Protein AF-0000000087647756 (afdb_homodimer)

Foldseek 3Di:
DQFDWDADPVQEIETEPVSHDPVCLPAVNVLVVVVVVLVVSVVVVRFKYKYKYFPVSCSNVVSCVVVPWDWADDDPGITIIMDGNDPDDDPDDHDAFEWEKEFEFEADPVRWTKWFAWPDDPAGATDGFMDTDDPPDDRQRRNQVRCCAAWVWGKTFQFWLDKDKDQDDPDPRHIYIYTYTYIGTDGGDTDGDPNTTPDMDIHDPVRQVPDDCSRPPPVRVVSVVSVVVVVVVVDSAWGWDWDPPDVDTDIDTDGD/DQFDWDADPVQEIETEPVSHDPVCLPAVNVLVVVVVVLVVSVVVVRFKYKYKYFPVSCSNVVSCVVVPWDWADDDPGITIIMDGNDPDDDPDDHDAFEWEKEFEFEADPVRWTKWFAWPDDPAGATDGFMDTDDPPDDRQRRNQVRNCAAWVWGKTFQFWLDKDKAQDDPDPRHIYIYTYTYIGTDGGDTDGDPNTTPDMDIHDPVRQVPDDCSRPPPVRVVSVVSVVVVVVVVDSAWGWDWDPPDVDTDIDTDGD

Structure (mmCIF, N/CA/C/O backbone):
data_AF-0000000087647756-model_v1
#
loop_
_entity.id
_entity.type
_entity.pdbx_description
1 polymer 'Hydrolase, NUDIX family'
#
loop_
_atom_site.group_PDB
_atom_site.id
_atom_site.type_symbol
_atom_site.label_atom_id
_atom_site.label_alt_id
_atom_site.label_comp_id
_atom_site.label_asym_id
_atom_site.label_entity_id
_atom_site.label_seq_id
_atom_site.pdbx_PDB_ins_code
_atom_site.Cartn_x
_atom_site.Cartn_y
_atom_site.Cartn_z
_atom_site.occupancy
_atom_site.B_iso_or_equiv
_atom_site.auth_seq_id
_atom_site.auth_comp_id
_atom_site.auth_asym_id
_atom_site.auth_atom_id
_atom_site.pdbx_PDB_model_num
ATOM 1 N N . MET A 1 1 ? -16.141 -33.531 -1.368 1 66.06 1 MET A N 1
ATOM 2 C CA . MET A 1 1 ? -15.57 -32.219 -1.586 1 66.06 1 MET A CA 1
ATOM 3 C C . MET A 1 1 ? -14.094 -32.188 -1.206 1 66.06 1 MET A C 1
ATOM 5 O O . MET A 1 1 ? -13.711 -32.75 -0.167 1 66.06 1 MET A O 1
ATOM 9 N N . TYR A 1 2 ? -13.328 -31.984 -2.182 1 79.81 2 TYR A N 1
ATOM 10 C CA . TYR A 1 2 ? -11.891 -32.188 -2.035 1 79.81 2 TYR A CA 1
ATOM 11 C C . TYR A 1 2 ? -11.273 -31.094 -1.169 1 79.81 2 TYR A C 1
ATOM 13 O O . TYR A 1 2 ? -10.391 -31.375 -0.355 1 79.81 2 TYR A O 1
ATOM 21 N N . PHE A 1 3 ? -11.883 -29.938 -1.207 1 88.31 3 PHE A N 1
ATOM 22 C CA . PHE A 1 3 ? -11.312 -28.812 -0.486 1 88.31 3 PHE A CA 1
ATOM 23 C C . PHE A 1 3 ? -12.102 -28.531 0.786 1 88.31 3 PHE A C 1
ATOM 25 O O . PHE A 1 3 ? -13.32 -28.703 0.82 1 88.31 3 PHE A O 1
ATOM 32 N N . LYS A 1 4 ? -11.398 -28.203 1.845 1 92.62 4 LYS A N 1
ATOM 33 C CA . LYS A 1 4 ? -12.055 -27.453 2.91 1 92.62 4 LYS A CA 1
ATOM 34 C C . LYS A 1 4 ? -12.344 -26.031 2.475 1 92.62 4 LYS A C 1
ATOM 36 O O . LYS A 1 4 ? -11.422 -25.25 2.217 1 92.62 4 LYS A O 1
ATOM 41 N N . GLU A 1 5 ? -13.617 -25.688 2.414 1 95.25 5 GLU A N 1
ATOM 42 C CA . GLU A 1 5 ? -14.023 -24.406 1.836 1 95.25 5 GLU A CA 1
ATOM 43 C C . GLU A 1 5 ? -14.359 -23.391 2.924 1 95.25 5 GLU A C 1
ATOM 45 O O . GLU A 1 5 ? -14.945 -23.734 3.949 1 95.25 5 GLU A O 1
ATOM 50 N N . LYS A 1 6 ? -13.961 -22.219 2.766 1 95.81 6 LYS A N 1
ATOM 51 C CA . LYS A 1 6 ? -14.406 -21.078 3.562 1 95.81 6 LYS A CA 1
ATOM 52 C C . LYS A 1 6 ? -15.219 -20.094 2.719 1 95.81 6 LYS A C 1
ATOM 54 O O . LYS A 1 6 ? -14.68 -19.469 1.797 1 95.81 6 LYS A O 1
ATOM 59 N N . MET A 1 7 ? -16.453 -19.891 3.066 1 94.94 7 MET A N 1
ATOM 60 C CA . MET A 1 7 ? -17.328 -18.984 2.328 1 94.94 7 MET A CA 1
ATOM 61 C C . MET A 1 7 ? -17.312 -17.594 2.947 1 94.94 7 MET A C 1
ATOM 63 O O . MET A 1 7 ? -17.125 -17.453 4.156 1 94.94 7 MET A O 1
ATOM 67 N N . ASP A 1 8 ? -17.469 -16.609 2.127 1 91 8 ASP A N 1
ATOM 68 C CA . ASP A 1 8 ? -17.562 -15.25 2.658 1 91 8 ASP A CA 1
ATOM 69 C C . ASP A 1 8 ? -18.938 -14.633 2.373 1 91 8 ASP A C 1
ATOM 71 O O . ASP A 1 8 ? -19.781 -15.273 1.749 1 91 8 ASP A O 1
ATOM 75 N N . ILE A 1 9 ? -19.188 -13.445 2.877 1 86.44 9 ILE A N 1
ATOM 76 C CA . ILE A 1 9 ? -20.5 -12.82 2.842 1 86.44 9 ILE A CA 1
ATOM 77 C C . ILE A 1 9 ? -20.781 -12.266 1.442 1 86.44 9 ILE A C 1
ATOM 79 O O . ILE A 1 9 ? -21.891 -11.828 1.147 1 86.44 9 ILE A O 1
ATOM 83 N N . PHE A 1 10 ? -19.828 -12.359 0.529 1 89.44 10 PHE A N 1
ATOM 84 C CA . PHE A 1 10 ? -19.969 -11.773 -0.799 1 89.44 10 PHE A CA 1
ATOM 85 C C . PHE A 1 10 ? -20.188 -12.859 -1.847 1 89.44 10 PHE A C 1
ATOM 87 O O . PHE A 1 10 ? -20.219 -12.57 -3.047 1 89.44 10 PHE A O 1
ATOM 94 N N . GLY A 1 11 ? -20.25 -14.086 -1.348 1 92.56 11 GLY A N 1
ATOM 95 C CA . GLY A 1 11 ? -20.469 -15.195 -2.26 1 92.56 11 GLY A CA 1
ATOM 96 C C . GLY A 1 11 ? -19.188 -15.781 -2.807 1 92.56 11 GLY A C 1
ATOM 97 O O . GLY A 1 11 ? -19.188 -16.406 -3.867 1 92.56 11 GLY A O 1
ATOM 98 N N . GLY A 1 12 ? -18.125 -15.531 -2.121 1 96.06 12 GLY A N 1
ATOM 99 C CA . GLY A 1 12 ? -16.844 -16.078 -2.516 1 96.06 12 GLY A CA 1
ATOM 100 C C . GLY A 1 12 ? -16.453 -17.328 -1.738 1 96.06 12 GLY A C 1
ATOM 101 O O . GLY A 1 12 ? -16.984 -17.562 -0.65 1 96.06 12 GLY A O 1
ATOM 102 N N . VAL A 1 13 ? -15.602 -18.125 -2.322 1 97.81 13 VAL A N 1
ATOM 103 C CA . VAL A 1 13 ? -15.078 -19.328 -1.677 1 97.81 13 VAL A CA 1
ATOM 104 C C . VAL A 1 13 ? -13.547 -19.281 -1.682 1 97.81 13 VAL A C 1
ATOM 106 O O . VAL A 1 13 ? -12.938 -18.906 -2.684 1 97.81 13 VAL A O 1
ATOM 109 N N . THR A 1 14 ? -12.969 -19.641 -0.552 1 98 14 THR A N 1
ATOM 110 C CA . THR A 1 14 ? -11.516 -19.75 -0.443 1 98 14 THR A CA 1
ATOM 111 C C . THR A 1 14 ? -11.102 -21.172 -0.118 1 98 14 THR A C 1
ATOM 113 O O . THR A 1 14 ? -11.656 -21.797 0.786 1 98 14 THR A O 1
ATOM 116 N N . VAL A 1 15 ? -10.18 -21.688 -0.838 1 98.12 15 VAL A N 1
ATOM 117 C CA . VAL A 1 15 ? -9.617 -23.016 -0.583 1 98.12 15 VAL A CA 1
ATOM 118 C C . VAL A 1 15 ? -8.094 -22.922 -0.534 1 98.12 15 VAL A C 1
ATOM 120 O O . VAL A 1 15 ? -7.508 -21.938 -0.991 1 98.12 15 VAL A O 1
ATOM 123 N N . LYS A 1 16 ? -7.461 -23.938 0.039 1 98 16 LYS A N 1
ATOM 124 C CA . LYS A 1 16 ? -6.008 -23.969 0.204 1 98 16 LYS A CA 1
ATOM 125 C C . LYS A 1 16 ? -5.426 -25.281 -0.323 1 98 16 LYS A C 1
ATOM 127 O O . LYS A 1 16 ? -6.012 -26.344 -0.134 1 98 16 LYS A O 1
ATOM 132 N N . SER A 1 17 ? -4.312 -25.141 -0.961 1 97.88 17 SER A N 1
ATOM 133 C CA . SER A 1 17 ? -3.639 -26.344 -1.436 1 97.88 17 SER A CA 1
ATOM 134 C C . SER A 1 17 ? -3.23 -27.234 -0.273 1 97.88 17 SER A C 1
ATOM 136 O O . SER A 1 17 ? -3.168 -28.469 -0.421 1 97.88 17 SER A O 1
ATOM 138 N N . THR A 1 18 ? -2.932 -26.625 0.835 1 96.12 18 THR A N 1
ATOM 139 C CA . THR A 1 18 ? -2.457 -27.375 1.998 1 96.12 18 THR A CA 1
ATOM 140 C C . THR A 1 18 ? -3.535 -28.328 2.512 1 96.12 18 THR A C 1
ATOM 142 O O . THR A 1 18 ? -3.252 -29.219 3.307 1 96.12 18 THR A O 1
ATOM 145 N N . GLY A 1 19 ? -4.746 -28.094 2.102 1 93.88 19 GLY A N 1
ATOM 146 C CA . GLY A 1 19 ? -5.84 -28.953 2.504 1 93.88 19 GLY A CA 1
ATOM 147 C C . GLY A 1 19 ? -5.922 -30.234 1.68 1 93.88 19 GLY A C 1
ATOM 148 O O . GLY A 1 19 ? -6.695 -31.141 2.002 1 93.88 19 GLY A O 1
ATOM 149 N N . LEU A 1 20 ? -5.168 -30.375 0.665 1 95.75 20 LEU A N 1
ATOM 150 C CA . LEU A 1 20 ? -5.18 -31.531 -0.23 1 95.75 20 LEU A CA 1
ATOM 151 C C . LEU A 1 20 ? -4.086 -32.531 0.15 1 95.75 20 LEU A C 1
ATOM 153 O O . LEU A 1 20 ? -3.021 -32.125 0.627 1 95.75 20 LEU A O 1
ATOM 157 N N . GLU A 1 21 ? -4.309 -33.75 -0.081 1 94.94 21 GLU A N 1
ATOM 158 C CA . GLU A 1 21 ? -3.297 -34.781 0.065 1 94.94 21 GLU A CA 1
ATOM 159 C C . GLU A 1 21 ? -2.289 -34.75 -1.08 1 94.94 21 GLU A C 1
ATOM 161 O O . GLU A 1 21 ? -2.607 -34.281 -2.178 1 94.94 21 GLU A O 1
ATOM 166 N N . PRO A 1 22 ? -1.13 -35.25 -0.832 1 94.5 22 PRO A N 1
ATOM 167 C CA . PRO A 1 22 ? -0.09 -35.219 -1.863 1 94.5 22 PRO A CA 1
ATOM 168 C C . PRO A 1 22 ? -0.546 -35.844 -3.182 1 94.5 22 PRO A C 1
ATOM 170 O O . PRO A 1 22 ? -0.265 -35.312 -4.254 1 94.5 22 PRO A O 1
ATOM 173 N N . SER A 1 23 ? -1.303 -36.938 -3.107 1 95.19 23 SER A N 1
ATOM 174 C CA . SER A 1 23 ? -1.762 -37.625 -4.316 1 95.19 23 SER A CA 1
ATOM 175 C C . SER A 1 23 ? -2.752 -36.75 -5.09 1 95.19 23 SER A C 1
ATOM 177 O O . SER A 1 23 ? -2.826 -36.812 -6.316 1 95.19 23 SER A O 1
ATOM 179 N N . GLN A 1 24 ? -3.428 -35.875 -4.406 1 95.88 24 GLN A N 1
ATOM 180 C CA . GLN A 1 24 ? -4.434 -35 -5 1 95.88 24 GLN A CA 1
ATOM 181 C C . GLN A 1 24 ? -3.781 -33.781 -5.672 1 95.88 24 GLN A C 1
ATOM 183 O O . GLN A 1 24 ? -4.418 -33.094 -6.469 1 95.88 24 GLN A O 1
ATOM 188 N N . LYS A 1 25 ? -2.521 -33.562 -5.332 1 95.81 25 LYS A N 1
ATOM 189 C CA . LYS A 1 25 ? -1.811 -32.406 -5.855 1 95.81 25 LYS A CA 1
ATOM 190 C C . LYS A 1 25 ? -1.049 -32.75 -7.129 1 95.81 25 LYS A C 1
ATOM 192 O O . LYS A 1 25 ? -0.434 -31.891 -7.75 1 95.81 25 LYS A O 1
ATOM 197 N N . GLU A 1 26 ? -1.079 -34 -7.457 1 94.88 26 GLU A N 1
ATOM 198 C CA . GLU A 1 26 ? -0.51 -34.406 -8.742 1 94.88 26 GLU A CA 1
ATOM 199 C C . GLU A 1 26 ? -1.301 -33.812 -9.906 1 94.88 26 GLU A C 1
ATOM 201 O O . GLU A 1 26 ? -2.529 -33.75 -9.844 1 94.88 26 GLU A O 1
ATOM 206 N N . LYS A 1 27 ? -0.663 -33.5 -10.93 1 93.88 27 LYS A N 1
ATOM 207 C CA . LYS A 1 27 ? -1.203 -32.688 -12.016 1 93.88 27 LYS A CA 1
ATOM 208 C C . LYS A 1 27 ? -2.533 -33.25 -12.516 1 93.88 27 LYS A C 1
ATOM 210 O O . LYS A 1 27 ? -3.539 -32.531 -12.547 1 93.88 27 LYS A O 1
ATOM 215 N N . ASP A 1 28 ? -2.557 -34.5 -12.922 1 94.62 28 ASP A N 1
ATOM 216 C CA . ASP A 1 28 ? -3.758 -35.094 -13.508 1 94.62 28 ASP A CA 1
ATOM 217 C C . ASP A 1 28 ? -4.871 -35.219 -12.469 1 94.62 28 ASP A C 1
ATOM 219 O O . ASP A 1 28 ? -6.039 -34.938 -12.766 1 94.62 28 ASP A O 1
ATOM 223 N N . ALA A 1 29 ? -4.508 -35.625 -11.289 1 96.62 29 ALA A N 1
ATOM 224 C CA . ALA A 1 29 ? -5.488 -35.688 -10.211 1 96.62 29 ALA A CA 1
ATOM 225 C C . ALA A 1 29 ? -6.055 -34.312 -9.891 1 96.62 29 ALA A C 1
ATOM 227 O O . ALA A 1 29 ? -7.266 -34.156 -9.719 1 96.62 29 ALA A O 1
ATOM 228 N N . PHE A 1 30 ? -5.207 -33.344 -9.859 1 97.69 30 PHE A N 1
ATOM 229 C CA . PHE A 1 30 ? -5.625 -32 -9.508 1 97.69 30 PHE A CA 1
ATOM 230 C C . PHE A 1 30 ? -6.496 -31.406 -10.609 1 97.69 30 PHE A C 1
ATOM 232 O O . PHE A 1 30 ? -7.438 -30.656 -10.32 1 97.69 30 PHE A O 1
ATOM 239 N N . ARG A 1 31 ? -6.172 -31.703 -11.828 1 97.06 31 ARG A N 1
ATOM 240 C CA . ARG A 1 31 ? -7 -31.266 -12.945 1 97.06 31 ARG A CA 1
ATOM 241 C C . ARG A 1 31 ? -8.445 -31.719 -12.773 1 97.06 31 ARG A C 1
ATOM 243 O O . ARG A 1 31 ? -9.375 -30.938 -12.961 1 97.06 31 ARG A O 1
ATOM 250 N N . LYS A 1 32 ? -8.586 -32.938 -12.43 1 96.31 32 LYS A N 1
ATOM 251 C CA . LYS A 1 32 ? -9.914 -33.5 -12.219 1 96.31 32 LYS A CA 1
ATOM 252 C C . LYS A 1 32 ? -10.609 -32.844 -11.031 1 96.31 32 LYS A C 1
ATOM 254 O O . LYS A 1 32 ? -11.773 -32.469 -11.125 1 96.31 32 LYS A O 1
ATOM 259 N N . ILE A 1 33 ? -9.859 -32.719 -10 1 96.75 33 ILE A N 1
ATOM 260 C CA . ILE A 1 33 ? -10.391 -32.094 -8.789 1 96.75 33 ILE A CA 1
ATOM 261 C C . ILE A 1 33 ? -10.875 -30.688 -9.094 1 96.75 33 ILE A C 1
ATOM 263 O O . ILE A 1 33 ? -11.969 -30.297 -8.68 1 96.75 33 ILE A O 1
ATOM 267 N N . MET A 1 34 ? -10.094 -29.906 -9.812 1 96.75 34 MET A N 1
ATOM 268 C CA . MET A 1 34 ? -10.414 -28.516 -10.109 1 96.75 34 MET A CA 1
ATOM 269 C C . MET A 1 34 ? -11.633 -28.422 -11.023 1 96.75 34 MET A C 1
ATOM 271 O O . MET A 1 34 ? -12.5 -27.562 -10.828 1 96.75 34 MET A O 1
ATOM 275 N N . SER A 1 35 ? -11.688 -29.281 -12.016 1 96.25 35 SER A N 1
ATOM 276 C CA . SER A 1 35 ? -12.844 -29.312 -12.914 1 96.25 35 SER A CA 1
ATOM 277 C C . SER A 1 35 ? -14.133 -29.594 -12.148 1 96.25 35 SER A C 1
ATOM 279 O O . SER A 1 35 ? -15.117 -28.875 -12.305 1 96.25 35 SER A O 1
ATOM 281 N N . GLU A 1 36 ? -14.094 -30.562 -11.289 1 96.56 36 GLU A N 1
ATOM 282 C CA . GLU A 1 36 ? -15.258 -30.906 -10.484 1 96.56 36 GLU A CA 1
ATOM 283 C C . GLU A 1 36 ? -15.625 -29.797 -9.516 1 96.56 36 GLU A C 1
ATOM 285 O O . GLU A 1 36 ? -16.797 -29.5 -9.305 1 96.56 36 GLU A O 1
ATOM 290 N N . SER A 1 37 ? -14.617 -29.234 -8.922 1 97.19 37 SER A N 1
ATOM 291 C CA . SER A 1 37 ? -14.844 -28.156 -7.969 1 97.19 37 SER A CA 1
ATOM 292 C C . SER A 1 37 ? -15.477 -26.953 -8.641 1 97.19 37 SER A C 1
ATOM 294 O O . SER A 1 37 ? -16.406 -26.344 -8.102 1 97.19 37 SER A O 1
ATOM 296 N N . LEU A 1 38 ? -14.977 -26.625 -9.82 1 97.56 38 LEU A N 1
ATOM 297 C CA . LEU A 1 38 ? -15.516 -25.484 -10.555 1 97.56 38 LEU A CA 1
ATOM 298 C C . LEU A 1 38 ? -16.984 -25.703 -10.906 1 97.56 38 LEU A C 1
ATOM 300 O O . LEU A 1 38 ? -17.797 -24.797 -10.781 1 97.56 38 LEU A O 1
ATOM 304 N N . ASP A 1 39 ? -17.297 -26.891 -11.352 1 96.81 39 ASP A N 1
ATOM 305 C CA . ASP A 1 39 ? -18.688 -27.219 -11.641 1 96.81 39 ASP A CA 1
ATOM 306 C C . ASP A 1 39 ? -19.547 -27.094 -10.391 1 96.81 39 ASP A C 1
ATOM 308 O O . ASP A 1 39 ? -20.656 -26.547 -10.445 1 96.81 39 ASP A O 1
ATOM 312 N N . HIS A 1 40 ? -19.031 -27.594 -9.32 1 96.94 40 HIS A N 1
ATOM 313 C CA . HIS A 1 40 ? -19.734 -27.531 -8.039 1 96.94 40 HIS A CA 1
ATOM 314 C C . HIS A 1 40 ? -19.969 -26.078 -7.621 1 96.94 40 HIS A C 1
ATOM 316 O O . HIS A 1 40 ? -21.062 -25.719 -7.207 1 96.94 40 HIS A O 1
ATOM 322 N N . TRP A 1 41 ? -18.984 -25.219 -7.719 1 97.5 41 TRP A N 1
ATOM 323 C CA . TRP A 1 41 ? -19.078 -23.828 -7.324 1 97.5 41 TRP A CA 1
ATOM 324 C C . TRP A 1 41 ? -20.062 -23.078 -8.227 1 97.5 41 TRP A C 1
ATOM 326 O O . TRP A 1 41 ? -20.828 -22.234 -7.762 1 97.5 41 TRP A O 1
ATOM 336 N N . ARG A 1 42 ? -20.047 -23.391 -9.492 1 96.88 42 ARG A N 1
ATOM 337 C CA . ARG A 1 42 ? -21 -22.781 -10.414 1 96.88 42 ARG A CA 1
ATOM 338 C C . ARG A 1 42 ? -22.422 -23.156 -10.047 1 96.88 42 ARG A C 1
ATOM 340 O O . ARG A 1 42 ? -23.312 -22.297 -10.055 1 96.88 42 ARG A O 1
ATOM 347 N N . SER A 1 43 ? -22.656 -24.375 -9.75 1 96.5 43 SER A N 1
ATOM 348 C CA . SER A 1 43 ? -23.984 -24.859 -9.406 1 96.5 43 SER A CA 1
ATOM 349 C C . SER A 1 43 ? -24.5 -24.203 -8.133 1 96.5 43 SER A C 1
ATOM 351 O O . SER A 1 43 ? -25.719 -24.078 -7.934 1 96.5 43 SER A O 1
ATOM 353 N N . ARG A 1 44 ? -23.609 -23.719 -7.285 1 96.19 44 ARG A N 1
ATOM 354 C CA . ARG A 1 44 ? -23.969 -23.078 -6.023 1 96.19 44 ARG A CA 1
ATOM 355 C C . ARG A 1 44 ? -23.953 -21.562 -6.152 1 96.19 44 ARG A C 1
ATOM 357 O O . ARG A 1 44 ? -24.016 -20.844 -5.152 1 96.19 44 ARG A O 1
ATOM 364 N N . ASN A 1 45 ? -23.688 -21.078 -7.312 1 96.12 45 ASN A N 1
ATOM 365 C CA . ASN A 1 45 ? -23.688 -19.656 -7.645 1 96.12 45 ASN A CA 1
ATOM 366 C C . ASN A 1 45 ? -22.594 -18.891 -6.895 1 96.12 45 ASN A C 1
ATOM 368 O O . ASN A 1 45 ? -22.812 -17.781 -6.43 1 96.12 45 ASN A O 1
ATOM 372 N N . VAL A 1 46 ? -21.516 -19.641 -6.734 1 97.44 46 VAL A N 1
ATOM 373 C CA . VAL A 1 46 ? -20.344 -18.969 -6.207 1 97.44 46 VAL A CA 1
ATOM 374 C C . VAL A 1 46 ? -19.875 -17.891 -7.184 1 97.44 46 VAL A C 1
ATOM 376 O O . VAL A 1 46 ? -19.906 -18.094 -8.398 1 97.44 46 VAL A O 1
ATOM 379 N N . LYS A 1 47 ? -19.422 -16.734 -6.656 1 96.88 47 LYS A N 1
ATOM 380 C CA . LYS A 1 47 ? -19 -15.633 -7.512 1 96.88 47 LYS A CA 1
ATOM 381 C C . LYS A 1 47 ? -17.484 -15.609 -7.691 1 96.88 47 LYS A C 1
ATOM 383 O O . LYS A 1 47 ? -16.984 -15.867 -8.789 1 96.88 47 LYS A O 1
ATOM 388 N N . GLY A 1 48 ? -16.781 -15.398 -6.598 1 98.12 48 GLY A N 1
ATOM 389 C CA . GLY A 1 48 ? -15.336 -15.367 -6.652 1 98.12 48 GLY A CA 1
ATOM 390 C C . GLY A 1 48 ? -14.688 -16.562 -5.961 1 98.12 48 GLY A C 1
ATOM 391 O O . GLY A 1 48 ? -15.055 -16.906 -4.84 1 98.12 48 GLY A O 1
ATOM 392 N N . VAL A 1 49 ? -13.742 -17.219 -6.641 1 98.62 49 VAL A N 1
ATOM 393 C CA . VAL A 1 49 ? -13 -18.344 -6.062 1 98.62 49 VAL A CA 1
ATOM 394 C C . VAL A 1 49 ? -11.562 -17.906 -5.766 1 98.62 49 VAL A C 1
ATOM 396 O O . VAL A 1 49 ? -10.891 -17.344 -6.629 1 98.62 49 VAL A O 1
ATOM 399 N N . TRP A 1 50 ? -11.156 -18.141 -4.555 1 98.5 50 TRP A N 1
ATOM 400 C CA . TRP A 1 50 ? -9.789 -17.891 -4.113 1 98.5 50 TRP A CA 1
ATOM 401 C C . TRP A 1 50 ? -9.062 -19.203 -3.826 1 98.5 50 TRP A C 1
ATOM 403 O O . TRP A 1 50 ? -9.555 -20.047 -3.074 1 98.5 50 TRP A O 1
ATOM 413 N N . VAL A 1 51 ? -7.895 -19.375 -4.418 1 98.69 51 VAL A N 1
ATOM 414 C CA . VAL A 1 51 ? -7.062 -20.531 -4.129 1 98.69 51 VAL A CA 1
ATOM 415 C C . VAL A 1 51 ? -5.715 -20.078 -3.572 1 98.69 51 VAL A C 1
ATOM 417 O O . VAL A 1 51 ? -4.926 -19.453 -4.281 1 98.69 51 VAL A O 1
ATOM 420 N N . LYS A 1 52 ? -5.496 -20.375 -2.354 1 98.56 52 LYS A N 1
ATOM 421 C CA . LYS A 1 52 ? -4.203 -20.109 -1.728 1 98.56 52 LYS A CA 1
ATOM 422 C C . LYS A 1 52 ? -3.236 -21.266 -1.963 1 98.56 52 LYS A C 1
ATOM 424 O O . LYS A 1 52 ? -3.416 -22.359 -1.41 1 98.56 52 LYS A O 1
ATOM 429 N N . VAL A 1 53 ? -2.217 -21.062 -2.693 1 98.75 53 VAL A N 1
ATOM 430 C CA . VAL A 1 53 ? -1.275 -22.109 -3.078 1 98.75 53 VAL A CA 1
ATOM 431 C C . VAL A 1 53 ? 0.022 -21.953 -2.289 1 98.75 53 VAL A C 1
ATOM 433 O O . VAL A 1 53 ? 0.729 -20.953 -2.434 1 98.75 53 VAL A O 1
ATOM 436 N N . SER A 1 54 ? 0.326 -22.953 -1.478 1 98.5 54 SER A N 1
ATOM 437 C CA . SER A 1 54 ? 1.628 -22.969 -0.819 1 98.5 54 SER A CA 1
ATOM 438 C C . SER A 1 54 ? 2.762 -23.062 -1.836 1 98.5 54 SER A C 1
ATOM 440 O O . SER A 1 54 ? 2.625 -23.734 -2.863 1 98.5 54 SER A O 1
ATOM 442 N N . ILE A 1 55 ? 3.846 -22.422 -1.473 1 98.56 55 ILE A N 1
ATOM 443 C CA . ILE A 1 55 ? 4.977 -22.438 -2.396 1 98.56 55 ILE A CA 1
ATOM 444 C C . ILE A 1 55 ? 5.434 -23.891 -2.627 1 98.56 55 ILE A C 1
ATOM 446 O O . ILE A 1 55 ? 5.887 -24.234 -3.721 1 98.56 55 ILE A O 1
ATOM 450 N N . THR A 1 56 ? 5.262 -24.781 -1.713 1 97.56 56 THR A N 1
ATOM 451 C CA . THR A 1 56 ? 5.66 -26.172 -1.83 1 97.56 56 THR A CA 1
ATOM 452 C C . THR A 1 56 ? 4.723 -26.922 -2.77 1 97.56 56 THR A C 1
ATOM 454 O O . THR A 1 56 ? 5.031 -28.031 -3.205 1 97.56 56 THR A O 1
ATOM 457 N N . ASP A 1 57 ? 3.584 -26.344 -3.051 1 98.19 57 ASP A N 1
ATOM 458 C CA . ASP A 1 57 ? 2.598 -26.953 -3.941 1 98.19 57 ASP A CA 1
ATOM 459 C C . ASP A 1 57 ? 2.566 -26.234 -5.293 1 98.19 57 ASP A C 1
ATOM 461 O O . ASP A 1 57 ? 1.542 -26.234 -5.977 1 98.19 57 ASP A O 1
ATOM 465 N N . SER A 1 58 ? 3.631 -25.594 -5.676 1 98.19 58 SER A N 1
ATOM 466 C CA . SER A 1 58 ? 3.68 -24.734 -6.855 1 98.19 58 SER A CA 1
ATOM 467 C C . SER A 1 58 ? 3.363 -25.516 -8.125 1 98.19 58 SER A C 1
ATOM 469 O O . SER A 1 58 ? 3.029 -24.938 -9.156 1 98.19 58 SER A O 1
ATOM 471 N N . ASP A 1 59 ? 3.391 -26.828 -8.102 1 97.38 59 ASP A N 1
ATOM 472 C CA . ASP A 1 59 ? 3.15 -27.688 -9.266 1 97.38 59 ASP A CA 1
ATOM 473 C C . ASP A 1 59 ? 1.7 -27.578 -9.734 1 97.38 59 ASP A C 1
ATOM 475 O O . ASP A 1 59 ? 1.381 -27.938 -10.867 1 97.38 59 ASP A O 1
ATOM 479 N N . ILE A 1 60 ? 0.84 -27.078 -8.93 1 98.31 60 ILE A N 1
ATOM 480 C CA . ILE A 1 60 ? -0.566 -27.062 -9.312 1 98.31 60 ILE A CA 1
ATOM 481 C C . ILE A 1 60 ? -0.888 -25.734 -10 1 98.31 60 ILE A C 1
ATOM 483 O O . ILE A 1 60 ? -1.959 -25.578 -10.594 1 98.31 60 ILE A O 1
ATOM 487 N N . ILE A 1 61 ? -0.004 -24.766 -9.938 1 98.62 61 ILE A N 1
ATOM 488 C CA . ILE A 1 61 ? -0.242 -23.406 -10.43 1 98.62 61 ILE A CA 1
ATOM 489 C C . ILE A 1 61 ? -0.593 -23.453 -11.914 1 98.62 61 ILE A C 1
ATOM 491 O O . ILE A 1 61 ? -1.585 -22.859 -12.344 1 98.62 61 ILE A O 1
ATOM 495 N N . PRO A 1 62 ? 0.163 -24.219 -12.766 1 97.88 62 PRO A N 1
ATOM 496 C CA . PRO A 1 62 ? -0.189 -24.25 -14.188 1 97.88 62 PRO A CA 1
ATOM 497 C C . PRO A 1 62 ? -1.601 -24.781 -14.43 1 97.88 62 PRO A C 1
ATOM 499 O O . PRO A 1 62 ? -2.287 -24.328 -15.352 1 97.88 62 PRO A O 1
ATOM 502 N N . VAL A 1 63 ? -2.057 -25.719 -13.641 1 98.31 63 VAL A N 1
ATOM 503 C CA . VAL A 1 63 ? -3.395 -26.281 -13.781 1 98.31 63 VAL A CA 1
ATOM 504 C C . VAL A 1 63 ? -4.441 -25.203 -13.484 1 98.31 63 VAL A C 1
ATOM 506 O O . VAL A 1 63 ? -5.465 -25.125 -14.172 1 98.31 63 VAL A O 1
ATOM 509 N N . LEU A 1 64 ? -4.188 -24.422 -12.438 1 98.69 64 LEU A N 1
ATOM 510 C CA . LEU A 1 64 ? -5.09 -23.328 -12.117 1 98.69 64 LEU A CA 1
ATOM 511 C C . LEU A 1 64 ? -5.168 -22.328 -13.266 1 98.69 64 LEU A C 1
ATOM 513 O O . LEU A 1 64 ? -6.258 -21.891 -13.633 1 98.69 64 LEU A O 1
ATOM 517 N N . VAL A 1 65 ? -4.008 -22.016 -13.844 1 98.5 65 VAL A N 1
ATOM 518 C CA . VAL A 1 65 ? -3.959 -21.094 -14.977 1 98.5 65 VAL A CA 1
ATOM 519 C C . VAL A 1 65 ? -4.777 -21.656 -16.141 1 98.5 65 VAL A C 1
ATOM 521 O O . VAL A 1 65 ? -5.551 -20.938 -16.766 1 98.5 65 VAL A O 1
ATOM 524 N N . GLU A 1 66 ? -4.648 -22.891 -16.422 1 97.5 66 GLU A N 1
ATOM 525 C CA . GLU A 1 66 ? -5.391 -23.562 -17.484 1 97.5 66 GLU A CA 1
ATOM 526 C C . GLU A 1 66 ? -6.895 -23.438 -17.266 1 97.5 66 GLU A C 1
ATOM 528 O O . GLU A 1 66 ? -7.664 -23.438 -18.234 1 97.5 66 GLU A O 1
ATOM 533 N N . ASN A 1 67 ? -7.258 -23.375 -16.031 1 97.69 67 ASN A N 1
ATOM 534 C CA . ASN A 1 67 ? -8.68 -23.297 -15.703 1 97.69 67 ASN A CA 1
ATOM 535 C C . ASN A 1 67 ? -9.148 -21.859 -15.555 1 97.69 67 ASN A C 1
ATOM 537 O O . ASN A 1 67 ? -10.234 -21.609 -15.031 1 97.69 67 ASN A O 1
ATOM 541 N N . GLY A 1 68 ? -8.328 -20.922 -15.891 1 97.44 68 GLY A N 1
ATOM 542 C CA . GLY A 1 68 ? -8.766 -19.547 -16 1 97.44 68 GLY A CA 1
ATOM 543 C C . GLY A 1 68 ? -8.477 -18.719 -14.766 1 97.44 68 GLY A C 1
ATOM 544 O O . GLY A 1 68 ? -8.93 -17.578 -14.641 1 97.44 68 GLY A O 1
ATOM 545 N N . PHE A 1 69 ? -7.766 -19.312 -13.797 1 98.69 69 PHE A N 1
ATOM 546 C CA . PHE A 1 69 ? -7.363 -18.531 -12.641 1 98.69 69 PHE A CA 1
ATOM 547 C C . PHE A 1 69 ? -6.254 -17.547 -13 1 98.69 69 PHE A C 1
ATOM 549 O O . PHE A 1 69 ? -5.41 -17.844 -13.852 1 98.69 69 PHE A O 1
ATOM 556 N N . VAL A 1 70 ? -6.227 -16.391 -12.328 1 98.56 70 VAL A N 1
ATOM 557 C CA . VAL A 1 70 ? -5.188 -15.383 -12.523 1 98.56 70 VAL A CA 1
ATOM 558 C C . VAL A 1 70 ? -4.484 -15.094 -11.203 1 98.56 70 VAL A C 1
ATOM 560 O O . VAL A 1 70 ? -4.98 -15.469 -10.133 1 98.56 70 VAL A O 1
ATOM 563 N N . PHE A 1 71 ? -3.32 -14.516 -11.297 1 98.75 71 PHE A N 1
ATOM 564 C CA . PHE A 1 71 ? -2.574 -14.156 -10.102 1 98.75 71 PHE A CA 1
ATOM 565 C C . PHE A 1 71 ? -3.242 -12.992 -9.375 1 98.75 71 PHE A C 1
ATOM 567 O O . PHE A 1 71 ? -3.721 -12.047 -10.016 1 98.75 71 PHE A O 1
ATOM 574 N N . HIS A 1 72 ? -3.266 -13.008 -8.078 1 98.31 72 HIS A N 1
ATOM 575 C CA . HIS A 1 72 ? -3.863 -11.906 -7.324 1 98.31 72 HIS A CA 1
ATOM 576 C C . HIS A 1 72 ? -2.836 -11.242 -6.418 1 98.31 72 HIS A C 1
ATOM 578 O O . HIS A 1 72 ? -2.596 -10.039 -6.527 1 98.31 72 HIS A O 1
ATOM 584 N N . HIS A 1 73 ? -2.232 -11.992 -5.473 1 97.81 73 HIS A N 1
ATOM 585 C CA . HIS A 1 73 ? -1.167 -11.484 -4.617 1 97.81 73 HIS A CA 1
ATOM 586 C C . HIS A 1 73 ? -0.324 -12.617 -4.051 1 97.81 73 HIS A C 1
ATOM 588 O O . HIS A 1 73 ? -0.68 -13.789 -4.191 1 97.81 73 HIS A O 1
ATOM 594 N N . THR A 1 74 ? 0.82 -12.195 -3.434 1 97.56 74 THR A N 1
ATOM 595 C CA . THR A 1 74 ? 1.679 -13.242 -2.883 1 97.56 74 THR A CA 1
ATOM 596 C C . THR A 1 74 ? 2.363 -12.758 -1.606 1 97.56 74 THR A C 1
ATOM 598 O O . THR A 1 74 ? 2.42 -11.555 -1.341 1 97.56 74 THR A O 1
ATOM 601 N N . GLN A 1 75 ? 2.732 -13.672 -0.812 1 96.19 75 GLN A N 1
ATOM 602 C CA . GLN A 1 75 ? 3.824 -13.656 0.155 1 96.19 75 GLN A CA 1
ATOM 603 C C . GLN A 1 75 ? 4.934 -14.617 -0.257 1 96.19 75 GLN A C 1
ATOM 605 O O . GLN A 1 75 ? 4.777 -15.383 -1.213 1 96.19 75 GLN A O 1
ATOM 610 N N . PRO A 1 76 ? 6.008 -14.531 0.416 1 96.94 76 PRO A N 1
ATOM 611 C CA . PRO A 1 76 ? 7.098 -15.398 -0.028 1 96.94 76 PRO A CA 1
ATOM 612 C C . PRO A 1 76 ? 6.711 -16.875 -0.037 1 96.94 76 PRO A C 1
ATOM 614 O O . PRO A 1 76 ? 7.23 -17.641 -0.845 1 96.94 76 PRO A O 1
ATOM 617 N N . ASP A 1 77 ? 5.738 -17.266 0.732 1 97.69 77 ASP A N 1
ATOM 618 C CA . ASP A 1 77 ? 5.5 -18.703 0.923 1 97.69 77 ASP A CA 1
ATOM 619 C C . ASP A 1 77 ? 4.16 -19.109 0.328 1 97.69 77 ASP A C 1
ATOM 621 O O . ASP A 1 77 ? 3.793 -20.297 0.377 1 97.69 77 ASP A O 1
ATOM 625 N N . TYR A 1 78 ? 3.428 -18.141 -0.268 1 98.38 78 TYR A N 1
ATOM 626 C CA . TYR A 1 78 ? 2.195 -18.578 -0.917 1 98.38 78 TYR A CA 1
ATOM 627 C C . TYR A 1 78 ? 1.814 -17.641 -2.053 1 98.38 78 TYR A C 1
ATOM 629 O O . TYR A 1 78 ? 2.268 -16.484 -2.096 1 98.38 78 TYR A O 1
ATOM 637 N N . LEU A 1 79 ? 1.074 -18.125 -2.953 1 98.75 79 LEU A N 1
ATOM 638 C CA . LEU A 1 79 ? 0.459 -17.406 -4.066 1 98.75 79 LEU A CA 1
ATOM 639 C C . LEU A 1 79 ? -1.061 -17.531 -4.016 1 98.75 79 LEU A C 1
ATOM 641 O O . LEU A 1 79 ? -1.597 -18.641 -3.936 1 98.75 79 LEU A O 1
ATOM 645 N N . MET A 1 80 ? -1.73 -16.391 -3.959 1 98.81 80 MET A N 1
ATOM 646 C CA . MET A 1 80 ? -3.188 -16.375 -4.051 1 98.81 80 MET A CA 1
ATOM 647 C C . MET A 1 80 ? -3.639 -16.203 -5.496 1 98.81 80 MET A C 1
ATOM 649 O O . MET A 1 80 ? -3.219 -15.266 -6.176 1 98.81 80 MET A O 1
ATOM 653 N N . MET A 1 81 ? -4.422 -17.078 -5.988 1 98.88 81 MET A N 1
ATOM 654 C CA . MET A 1 81 ? -4.996 -17 -7.328 1 98.88 81 MET A CA 1
ATOM 655 C C . MET A 1 81 ? -6.516 -16.906 -7.266 1 98.88 81 MET A C 1
ATOM 657 O O . MET A 1 81 ? -7.137 -17.438 -6.336 1 98.88 81 MET A O 1
ATOM 661 N N . THR A 1 82 ? -7.137 -16.219 -8.266 1 98.75 82 THR A N 1
ATOM 662 C CA . THR A 1 82 ? -8.578 -16 -8.211 1 98.75 82 THR A CA 1
ATOM 663 C C . THR A 1 82 ? -9.219 -16.25 -9.57 1 98.75 82 THR A C 1
ATOM 665 O O . THR A 1 82 ? -8.539 -16.203 -10.602 1 98.75 82 THR A O 1
ATOM 668 N N . LYS A 1 83 ? -10.422 -16.531 -9.555 1 98.62 83 LYS A N 1
ATOM 669 C CA . LYS A 1 83 ? -11.281 -16.656 -10.734 1 98.62 83 LYS A CA 1
ATOM 670 C C . LYS A 1 83 ? -12.688 -16.141 -10.438 1 98.62 83 LYS A C 1
ATOM 672 O O . LYS A 1 83 ? -13.297 -16.547 -9.445 1 98.62 83 LYS A O 1
ATOM 677 N N . TRP A 1 84 ? -13.133 -15.18 -11.18 1 98.5 84 TRP A N 1
ATOM 678 C CA . TRP A 1 84 ? -14.508 -14.695 -11.125 1 98.5 84 TRP A CA 1
ATOM 679 C C . TRP A 1 84 ? -15.414 -15.531 -12.023 1 98.5 84 TRP A C 1
ATOM 681 O O . TRP A 1 84 ? -15.172 -15.656 -13.219 1 98.5 84 TRP A O 1
ATOM 691 N N . LEU A 1 85 ? -16.422 -16.125 -11.555 1 98.12 85 LEU A N 1
ATOM 692 C CA . LEU A 1 85 ? -17.188 -17.141 -12.273 1 98.12 85 LEU A CA 1
ATOM 693 C C . LEU A 1 85 ? -18.312 -16.516 -13.07 1 98.12 85 LEU A C 1
ATOM 695 O O . LEU A 1 85 ? -18.578 -16.922 -14.211 1 98.12 85 LEU A O 1
ATOM 699 N N . PRO A 1 86 ? -19 -15.461 -12.531 1 96.44 86 PRO A N 1
ATOM 700 C CA . PRO A 1 86 ? -20.125 -14.875 -13.289 1 96.44 86 PRO A CA 1
ATOM 701 C C . PRO A 1 86 ? -19.656 -14.156 -14.555 1 96.44 86 PRO A C 1
ATOM 703 O O . PRO A 1 86 ? -18.469 -13.852 -14.695 1 96.44 86 PRO A O 1
ATOM 706 N N . ASN A 1 87 ? -20.594 -13.875 -15.414 1 94.56 87 ASN A N 1
ATOM 707 C CA . ASN A 1 87 ? -20.328 -13.141 -16.641 1 94.56 87 ASN A CA 1
ATOM 708 C C . ASN A 1 87 ? -20.469 -11.633 -16.438 1 94.56 87 ASN A C 1
ATOM 710 O O . ASN A 1 87 ? -20.953 -10.922 -17.328 1 94.56 87 ASN A O 1
ATOM 714 N N . THR A 1 88 ? -20.266 -11.133 -15.32 1 92.94 88 THR A N 1
ATOM 715 C CA . THR A 1 88 ? -20.234 -9.719 -14.961 1 92.94 88 THR A CA 1
ATOM 716 C C . THR A 1 88 ? -18.812 -9.305 -14.562 1 92.94 88 THR A C 1
ATOM 718 O O . THR A 1 88 ? -17.969 -10.156 -14.289 1 92.94 88 THR A O 1
ATOM 721 N N . PRO A 1 89 ? -18.547 -8.148 -14.633 1 92.19 89 PRO A N 1
ATOM 722 C CA . PRO A 1 89 ? -17.219 -7.727 -14.195 1 92.19 89 PRO A CA 1
ATOM 723 C C . PRO A 1 89 ? -16.906 -8.141 -12.758 1 92.19 89 PRO A C 1
ATOM 725 O O . PRO A 1 89 ? -17.797 -8.117 -11.906 1 92.19 89 PRO A O 1
ATOM 728 N N . SER A 1 90 ? -15.68 -8.477 -12.555 1 94.94 90 SER A N 1
ATOM 729 C CA . SER A 1 90 ? -15.25 -8.922 -11.234 1 94.94 90 SER A CA 1
ATOM 730 C C . SER A 1 90 ? -15.312 -7.781 -10.219 1 94.94 90 SER A C 1
ATOM 732 O O . SER A 1 90 ? -14.93 -6.648 -10.531 1 94.94 90 SER A O 1
ATOM 734 N N . THR A 1 91 ? -15.734 -8.055 -9.023 1 90.12 91 THR A N 1
ATOM 735 C CA . THR A 1 91 ? -15.766 -7.078 -7.941 1 90.12 91 THR A CA 1
ATOM 736 C C . THR A 1 91 ? -14.828 -7.488 -6.812 1 90.12 91 THR A C 1
ATOM 738 O O . THR A 1 91 ? -14.93 -6.98 -5.695 1 90.12 91 THR A O 1
ATOM 741 N N . LEU A 1 92 ? -13.93 -8.5 -7.125 1 94.75 92 LEU A N 1
ATOM 742 C CA . LEU A 1 92 ? -12.953 -8.883 -6.113 1 94.75 92 LEU A CA 1
ATOM 743 C C . LEU A 1 92 ? -12.07 -7.703 -5.734 1 94.75 92 LEU A C 1
ATOM 745 O O . LEU A 1 92 ? -11.656 -6.926 -6.598 1 94.75 92 LEU A O 1
ATOM 749 N N . PRO A 1 93 ? -11.844 -7.547 -4.488 1 92.94 93 PRO A N 1
ATOM 750 C CA . PRO A 1 93 ? -11.008 -6.418 -4.062 1 92.94 93 PRO A CA 1
ATOM 751 C C . PRO A 1 93 ? -9.578 -6.52 -4.574 1 92.94 93 PRO A C 1
ATOM 753 O O . PRO A 1 93 ? -9.031 -7.621 -4.691 1 92.94 93 PRO A O 1
ATOM 756 N N . ARG A 1 94 ? -9.008 -5.402 -4.793 1 94.12 94 ARG A N 1
ATOM 757 C CA . ARG A 1 94 ? -7.617 -5.34 -5.227 1 94.12 94 ARG A CA 1
ATOM 758 C C . ARG A 1 94 ? -6.668 -5.504 -4.043 1 94.12 94 ARG A C 1
ATOM 760 O O . ARG A 1 94 ? -7.027 -5.195 -2.904 1 94.12 94 ARG A O 1
ATOM 767 N N . TYR A 1 95 ? -5.477 -5.996 -4.324 1 95.69 95 TYR A N 1
ATOM 768 C CA . TYR A 1 95 ? -4.422 -6.094 -3.322 1 95.69 95 TYR A CA 1
ATOM 769 C C . TYR A 1 95 ? -3.768 -4.734 -3.086 1 95.69 95 TYR A C 1
ATOM 771 O O . TYR A 1 95 ? -4.02 -3.781 -3.828 1 95.69 95 TYR A O 1
ATOM 779 N N . ALA A 1 96 ? -2.984 -4.68 -2.031 1 96 96 ALA A N 1
ATOM 780 C CA . ALA A 1 96 ? -2.236 -3.471 -1.697 1 96 96 ALA A CA 1
ATOM 781 C C . ALA A 1 96 ? -1.385 -3.01 -2.877 1 96 96 ALA A C 1
ATOM 783 O O . ALA A 1 96 ? -0.758 -3.828 -3.555 1 96 96 ALA A O 1
ATOM 784 N N . HIS A 1 97 ? -1.4 -1.715 -3.102 1 96.06 97 HIS A N 1
ATOM 785 C CA . HIS A 1 97 ? -0.641 -1.176 -4.223 1 96.06 97 HIS A CA 1
ATOM 786 C C . HIS A 1 97 ? -0.013 0.168 -3.869 1 96.06 97 HIS A C 1
ATOM 788 O O . HIS A 1 97 ? 0.067 1.063 -4.715 1 96.06 97 HIS A O 1
ATOM 794 N N . THR A 1 98 ? 0.347 0.364 -2.641 1 95.94 98 THR A N 1
ATOM 795 C CA . THR A 1 98 ? 1.016 1.586 -2.207 1 95.94 98 THR A CA 1
ATOM 796 C C . THR A 1 98 ? 2.191 1.263 -1.288 1 95.94 98 THR A C 1
ATOM 798 O O . THR A 1 98 ? 2.051 0.483 -0.344 1 95.94 98 THR A O 1
ATOM 801 N N . VAL A 1 99 ? 3.301 1.789 -1.625 1 96.19 99 VAL A N 1
ATOM 802 C CA . VAL A 1 99 ? 4.465 1.738 -0.744 1 96.19 99 VAL A CA 1
ATOM 803 C C . VAL A 1 99 ? 4.473 2.961 0.171 1 96.19 99 VAL A C 1
ATOM 805 O O . VAL A 1 99 ? 4.141 4.07 -0.26 1 96.19 99 VAL A O 1
ATOM 808 N N . ILE A 1 100 ? 4.824 2.742 1.389 1 96.62 100 ILE A N 1
ATOM 809 C CA . ILE A 1 100 ? 4.914 3.836 2.352 1 96.62 100 ILE A CA 1
ATOM 810 C C . ILE A 1 100 ? 6.379 4.105 2.689 1 96.62 100 ILE A C 1
ATOM 812 O O . ILE A 1 100 ? 7.098 3.203 3.127 1 96.62 100 ILE A O 1
ATOM 816 N N . GLY A 1 101 ? 6.82 5.27 2.432 1 97 101 GLY A N 1
ATOM 817 C CA . GLY A 1 101 ? 8.117 5.758 2.867 1 97 101 GLY A CA 1
ATOM 818 C C . GLY A 1 101 ? 8.023 6.895 3.865 1 97 101 GLY A C 1
ATOM 819 O O . GLY A 1 101 ? 6.984 7.543 3.98 1 97 101 GLY A O 1
ATOM 820 N N . VAL A 1 102 ? 9.125 7.098 4.555 1 97.94 102 VAL A N 1
ATOM 821 C CA . VAL A 1 102 ? 9.156 8.18 5.535 1 97.94 102 VAL A CA 1
ATOM 822 C C . VAL A 1 102 ? 10.508 8.883 5.488 1 97.94 102 VAL A C 1
ATOM 824 O O . VAL A 1 102 ? 11.508 8.289 5.062 1 97.94 102 VAL A O 1
ATOM 827 N N . GLY A 1 103 ? 10.508 10.094 5.832 1 97.69 103 GLY A N 1
ATOM 828 C CA . GLY A 1 103 ? 11.688 10.867 6.188 1 97.69 103 GLY A CA 1
ATOM 829 C C . GLY A 1 103 ? 11.586 11.516 7.559 1 97.69 103 GLY A C 1
ATOM 830 O O . GLY A 1 103 ? 10.562 12.102 7.902 1 97.69 103 GLY A O 1
ATOM 831 N N . GLY A 1 104 ? 12.602 11.336 8.281 1 98.31 104 GLY A N 1
ATOM 832 C CA . GLY A 1 104 ? 12.633 11.914 9.609 1 98.31 104 GLY A CA 1
ATOM 833 C C . GLY A 1 104 ? 13.406 13.211 9.68 1 98.31 104 GLY A C 1
ATOM 834 O O . GLY A 1 104 ? 14.625 13.227 9.5 1 98.31 104 GLY A O 1
ATOM 835 N N . LEU A 1 105 ? 12.742 14.25 9.914 1 98.44 105 LEU A N 1
ATOM 836 C CA . LEU A 1 105 ? 13.383 15.523 10.211 1 98.44 105 LEU A CA 1
ATOM 837 C C . LEU A 1 105 ? 13.742 15.617 11.688 1 98.44 105 LEU A C 1
ATOM 839 O O . LEU A 1 105 ? 12.867 15.789 12.539 1 98.44 105 LEU A O 1
ATOM 843 N N . VAL A 1 106 ? 14.984 15.531 11.953 1 98.44 106 VAL A N 1
ATOM 844 C CA . VAL A 1 106 ? 15.492 15.555 13.32 1 98.44 106 VAL A CA 1
ATOM 845 C C . VAL A 1 106 ? 16.219 16.859 13.586 1 98.44 106 VAL A C 1
ATOM 847 O O . VAL A 1 106 ? 17.188 17.203 12.891 1 98.44 106 VAL A O 1
ATOM 850 N N . ILE A 1 107 ? 15.773 17.562 14.539 1 97 107 ILE A N 1
ATOM 851 C CA . ILE A 1 107 ? 16.375 18.828 14.93 1 97 107 ILE A CA 1
ATOM 852 C C . ILE A 1 107 ? 16.797 18.766 16.391 1 97 107 ILE A C 1
ATOM 854 O O . ILE A 1 107 ? 15.984 18.438 17.266 1 97 107 ILE A O 1
ATOM 858 N N . ASP A 1 108 ? 18.031 19.062 16.641 1 96.31 108 ASP A N 1
ATOM 859 C CA . ASP A 1 108 ? 18.5 18.938 18.016 1 96.31 108 ASP A CA 1
ATOM 860 C C . ASP A 1 108 ? 18.219 20.219 18.812 1 96.31 108 ASP A C 1
ATOM 862 O O . ASP A 1 108 ? 17.562 21.125 18.328 1 96.31 108 ASP A O 1
ATOM 866 N N . GLU A 1 109 ? 18.719 20.25 20.047 1 93.94 109 GLU A N 1
ATOM 867 C CA . GLU A 1 109 ? 18.422 21.344 20.984 1 93.94 109 GLU A CA 1
ATOM 868 C C . GLU A 1 109 ? 19.047 22.641 20.5 1 93.94 109 GLU A C 1
ATOM 870 O O . GLU A 1 109 ? 18.578 23.734 20.859 1 93.94 109 GLU A O 1
ATOM 875 N N . GLU A 1 110 ? 20.062 22.578 19.703 1 94.81 110 GLU A N 1
ATOM 876 C CA . GLU A 1 110 ? 20.766 23.766 19.219 1 94.81 110 GLU A CA 1
ATOM 877 C C . GLU A 1 110 ? 20.172 24.25 17.891 1 94.81 110 GLU A C 1
ATOM 879 O O . GLU A 1 110 ? 20.641 25.219 17.312 1 94.81 110 GLU A O 1
ATOM 884 N N . GLY A 1 111 ? 19.203 23.5 17.391 1 94.94 111 GLY A N 1
ATOM 885 C CA . GLY A 1 111 ? 18.562 23.891 16.141 1 94.94 111 GLY A CA 1
ATOM 886 C C . GLY A 1 111 ? 19.25 23.312 14.922 1 94.94 111 GLY A C 1
ATOM 887 O O . GLY A 1 111 ? 18.938 23.703 13.789 1 94.94 111 GLY A O 1
ATOM 888 N N . ARG A 1 112 ? 20.203 22.406 15.141 1 97.5 112 ARG A N 1
ATOM 889 C CA . ARG A 1 112 ? 20.891 21.797 14 1 97.5 112 ARG A CA 1
ATOM 890 C C . ARG A 1 112 ? 20.047 20.672 13.406 1 97.5 112 ARG A C 1
ATOM 892 O O . ARG A 1 112 ? 19.312 19.984 14.125 1 97.5 112 ARG A O 1
ATOM 899 N N . VAL A 1 113 ? 20.156 20.438 12.109 1 98.38 113 VAL A N 1
ATOM 900 C CA . VAL A 1 113 ? 19.375 19.469 11.359 1 98.38 113 VAL A CA 1
ATOM 901 C C . VAL A 1 113 ? 20.234 18.25 11.039 1 98.38 113 VAL A C 1
ATOM 903 O O . VAL A 1 113 ? 21.359 18.391 10.523 1 98.38 113 VAL A O 1
ATOM 906 N N . LEU A 1 114 ? 19.766 17.094 11.336 1 98.62 114 LEU A N 1
ATOM 907 C CA . LEU A 1 114 ? 20.484 15.859 11.039 1 98.62 114 LEU A CA 1
ATOM 908 C C . LEU A 1 114 ? 20.297 15.453 9.586 1 98.62 114 LEU A C 1
ATOM 910 O O . LEU A 1 114 ? 19.156 15.305 9.117 1 98.62 114 LEU A O 1
ATOM 914 N N . LEU A 1 115 ? 21.344 15.281 8.867 1 98.12 115 LEU A N 1
ATOM 915 C CA . LEU A 1 115 ? 21.297 14.797 7.488 1 98.12 115 LEU A CA 1
ATOM 916 C C . LEU A 1 115 ? 22.297 13.664 7.281 1 98.12 115 LEU A C 1
ATOM 918 O O . LEU A 1 115 ? 23.219 13.477 8.086 1 98.12 115 LEU A O 1
ATOM 922 N N . MET A 1 116 ? 22.047 12.922 6.23 1 96.75 116 MET A N 1
ATOM 923 C CA . MET A 1 116 ? 22.938 11.812 5.895 1 96.75 116 MET A CA 1
ATOM 924 C C . MET A 1 116 ? 23.062 11.664 4.383 1 96.75 116 MET A C 1
ATOM 926 O O . MET A 1 116 ? 22.266 12.219 3.627 1 96.75 116 MET A O 1
ATOM 930 N N . ARG A 1 117 ? 24.109 11.016 3.963 1 94.94 117 ARG A N 1
ATOM 931 C CA . ARG A 1 117 ? 24.344 10.641 2.576 1 94.94 117 ARG A CA 1
ATOM 932 C C . ARG A 1 117 ? 24.438 9.125 2.43 1 94.94 117 ARG A C 1
ATOM 934 O O . ARG A 1 117 ? 25.047 8.445 3.27 1 94.94 117 ARG A O 1
ATOM 941 N N . GLU A 1 118 ? 23.812 8.688 1.415 1 90.44 118 GLU A N 1
ATOM 942 C CA . GLU A 1 118 ? 23.891 7.254 1.15 1 90.44 118 GLU A CA 1
ATOM 943 C C . GLU A 1 118 ? 25.156 6.898 0.379 1 90.44 118 GLU A C 1
ATOM 945 O O . GLU A 1 118 ? 25.688 7.723 -0.363 1 90.44 118 GLU A O 1
ATOM 950 N N . ARG A 1 119 ? 25.562 5.645 0.551 1 87.06 119 ARG A N 1
ATOM 951 C CA . ARG A 1 119 ? 26.734 5.164 -0.168 1 87.06 119 ARG A CA 1
ATOM 952 C C . ARG A 1 119 ? 26.391 4.816 -1.612 1 87.06 119 ARG A C 1
ATOM 954 O O . ARG A 1 119 ? 27.219 4.996 -2.514 1 87.06 119 ARG A O 1
ATOM 961 N N . ARG A 1 120 ? 25.219 4.391 -1.772 1 79.88 120 ARG A N 1
ATOM 962 C CA . ARG A 1 120 ? 24.75 4.004 -3.094 1 79.88 120 ARG A CA 1
ATOM 963 C C . ARG A 1 120 ? 23.297 4.445 -3.305 1 79.88 120 ARG A C 1
ATOM 965 O O . ARG A 1 120 ? 22.484 4.398 -2.377 1 79.88 120 ARG A O 1
ATOM 972 N N . GLY A 1 121 ? 22.984 4.992 -4.496 1 80.38 121 GLY A N 1
ATOM 973 C CA . GLY A 1 121 ? 21.641 5.426 -4.828 1 80.38 121 GLY A CA 1
ATOM 974 C C . GLY A 1 121 ? 21.594 6.402 -5.988 1 80.38 121 GLY A C 1
ATOM 975 O O . GLY A 1 121 ? 22.641 6.727 -6.57 1 80.38 121 GLY A O 1
ATOM 976 N N . TYR A 1 122 ? 20.422 6.711 -6.277 1 78.56 122 TYR A N 1
ATOM 977 C CA . TYR A 1 122 ? 20.219 7.645 -7.379 1 78.56 122 TYR A CA 1
ATOM 978 C C . TYR A 1 122 ? 20.531 9.07 -6.945 1 78.56 122 TYR A C 1
ATOM 980 O O . TYR A 1 122 ? 20.953 9.898 -7.758 1 78.56 122 TYR A O 1
ATOM 988 N N . TYR A 1 123 ? 20.25 9.344 -5.684 1 79.69 123 TYR A N 1
ATOM 989 C CA . TYR A 1 123 ? 20.578 10.625 -5.07 1 79.69 123 TYR A CA 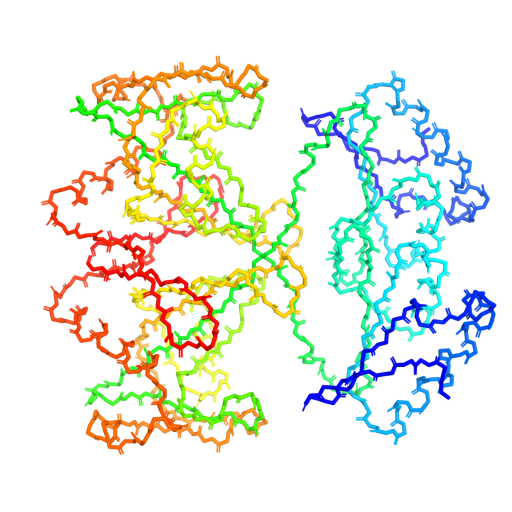1
ATOM 990 C C . TYR A 1 123 ? 21.641 10.453 -3.988 1 79.69 123 TYR A C 1
ATOM 992 O O . TYR A 1 123 ? 21.438 9.711 -3.023 1 79.69 123 TYR A O 1
ATOM 1000 N N . LEU A 1 124 ? 22.734 11.18 -4.188 1 86.69 124 LEU A N 1
ATOM 1001 C CA . LEU A 1 124 ? 23.844 10.984 -3.258 1 86.69 124 LEU A CA 1
ATOM 1002 C C . LEU A 1 124 ? 24.109 12.258 -2.463 1 86.69 124 LEU A C 1
ATOM 1004 O O . LEU A 1 124 ? 25.141 12.367 -1.799 1 86.69 124 LEU A O 1
ATOM 1008 N N . GLY A 1 125 ? 23.203 13.203 -2.59 1 92.62 125 GLY A N 1
ATOM 1009 C CA . GLY A 1 125 ? 23.297 14.398 -1.769 1 92.62 125 GLY A CA 1
ATOM 1010 C C . GLY A 1 125 ? 22.797 14.195 -0.352 1 92.62 125 GLY A C 1
ATOM 1011 O O . GLY A 1 125 ? 22.5 13.07 0.049 1 92.62 125 GLY A O 1
ATOM 1012 N N . TRP A 1 126 ? 22.828 15.305 0.369 1 96.19 126 TRP A N 1
ATOM 1013 C CA . TRP A 1 126 ? 22.359 15.266 1.75 1 96.19 126 TRP A CA 1
ATOM 1014 C C . TRP A 1 126 ? 20.844 15.148 1.803 1 96.19 126 TRP A C 1
ATOM 1016 O O . TRP A 1 126 ? 20.141 15.859 1.083 1 96.19 126 TRP A O 1
ATOM 1026 N N . LYS A 1 127 ? 20.391 14.258 2.586 1 96.44 127 LYS A N 1
ATOM 1027 C CA . LYS A 1 127 ? 18.953 14.055 2.736 1 96.44 127 LYS A CA 1
ATOM 1028 C C . LYS A 1 127 ? 18.594 13.719 4.18 1 96.44 127 LYS A C 1
ATOM 1030 O O . LYS A 1 127 ? 19.469 13.422 4.992 1 96.44 127 LYS A O 1
ATOM 1035 N N . PHE A 1 128 ? 17.359 13.805 4.5 1 97.62 128 PHE A N 1
ATOM 1036 C CA . PHE A 1 128 ? 16.875 13.32 5.789 1 97.62 128 PHE A CA 1
ATOM 1037 C C . PHE A 1 128 ? 16.969 11.805 5.867 1 97.62 128 PHE A C 1
ATOM 1039 O O . PHE A 1 128 ? 16.719 11.109 4.883 1 97.62 128 PHE A O 1
ATOM 1046 N N . PRO A 1 129 ? 17.391 11.32 7.043 1 97.69 129 PRO A N 1
ATOM 1047 C CA . PRO A 1 129 ? 17.297 9.867 7.18 1 97.69 129 PRO A CA 1
ATOM 1048 C C . PRO A 1 129 ? 15.875 9.336 6.969 1 97.69 129 PRO A C 1
ATOM 1050 O O . PRO A 1 129 ? 14.906 9.992 7.363 1 97.69 129 PRO A O 1
ATOM 1053 N N . GLY A 1 130 ? 15.703 8.211 6.375 1 96.75 130 GLY A N 1
ATOM 1054 C CA . GLY A 1 130 ? 14.391 7.652 6.078 1 96.75 130 GLY A CA 1
ATOM 1055 C C . GLY A 1 130 ? 14.461 6.363 5.285 1 96.75 130 GLY A C 1
ATOM 1056 O O . GLY A 1 130 ? 15.547 5.824 5.059 1 96.75 130 GLY A O 1
ATOM 1057 N N . GLY A 1 131 ? 13.289 5.887 4.902 1 95.81 131 GLY A N 1
ATOM 1058 C CA . GLY A 1 131 ? 13.195 4.641 4.164 1 95.81 131 GLY A CA 1
ATOM 1059 C C . GLY A 1 131 ? 11.773 4.105 4.078 1 95.81 131 GLY A C 1
ATOM 1060 O O . GLY A 1 131 ? 10.812 4.844 4.301 1 95.81 131 GLY A O 1
ATOM 1061 N N . ALA A 1 132 ? 11.734 2.855 3.736 1 95.94 132 ALA A N 1
ATOM 1062 C CA . ALA A 1 132 ? 10.445 2.215 3.523 1 95.94 132 ALA A CA 1
ATOM 1063 C C . ALA A 1 132 ? 9.922 1.59 4.812 1 95.94 132 ALA A C 1
ATOM 1065 O O . ALA A 1 132 ? 10.703 1.102 5.637 1 95.94 132 ALA A O 1
ATOM 1066 N N . SER A 1 133 ? 8.617 1.587 4.898 1 96.62 133 SER A N 1
ATOM 1067 C CA . SER A 1 133 ? 7.98 0.979 6.062 1 96.62 133 SER A CA 1
ATOM 1068 C C . SER A 1 133 ? 8.008 -0.543 5.973 1 96.62 133 SER A C 1
ATOM 1070 O O . SER A 1 133 ? 8.031 -1.105 4.879 1 96.62 133 SER A O 1
ATOM 1072 N N . ASP A 1 134 ? 8 -1.209 7.129 1 95.19 134 ASP A N 1
ATOM 1073 C CA . ASP A 1 134 ? 7.789 -2.648 7.25 1 95.19 134 ASP A CA 1
ATOM 1074 C C . ASP A 1 134 ? 6.367 -2.957 7.711 1 95.19 134 ASP A C 1
ATOM 1076 O O . ASP A 1 134 ? 5.746 -2.146 8.398 1 95.19 134 ASP A O 1
ATOM 1080 N N . PRO A 1 135 ? 5.914 -4.117 7.348 1 93.94 135 PRO A N 1
ATOM 1081 C CA . PRO A 1 135 ? 4.582 -4.488 7.84 1 93.94 135 PRO A CA 1
ATOM 1082 C C . PRO A 1 135 ? 4.473 -4.391 9.359 1 93.94 135 PRO A C 1
ATOM 1084 O O . PRO A 1 135 ? 5.379 -4.812 10.078 1 93.94 135 PRO A O 1
ATOM 1087 N N . GLY A 1 136 ? 3.309 -3.789 9.805 1 92.44 136 GLY A N 1
ATOM 1088 C CA . GLY A 1 136 ? 3.057 -3.699 11.234 1 92.44 136 GLY A CA 1
ATOM 1089 C C . GLY A 1 136 ? 3.545 -2.4 11.852 1 92.44 136 GLY A C 1
ATOM 1090 O O . GLY A 1 136 ? 3.25 -2.105 13.008 1 92.44 136 GLY A O 1
ATOM 1091 N N . GLU A 1 137 ? 4.262 -1.557 11.156 1 94.25 137 GLU A N 1
ATOM 1092 C CA . GLU A 1 137 ? 4.793 -0.299 11.672 1 94.25 137 GLU A CA 1
ATOM 1093 C C . GLU A 1 137 ? 3.824 0.853 11.422 1 94.25 137 GLU A C 1
ATOM 1095 O O . GLU A 1 137 ? 3.203 0.929 10.359 1 94.25 137 GLU A O 1
ATOM 1100 N N . THR A 1 138 ? 3.744 1.679 12.422 1 93.81 138 THR A N 1
ATOM 1101 C CA . THR A 1 138 ? 3.148 2.982 12.156 1 93.81 138 THR A CA 1
ATOM 1102 C C . THR A 1 138 ? 4.125 3.881 11.406 1 93.81 138 THR A C 1
ATOM 1104 O O . THR A 1 138 ? 5.32 3.582 11.328 1 93.81 138 THR A O 1
ATOM 1107 N N . ILE A 1 139 ? 3.633 4.953 10.891 1 96.44 139 ILE A N 1
ATOM 1108 C CA . ILE A 1 139 ? 4.461 5.926 10.188 1 96.44 139 ILE A CA 1
ATOM 1109 C C . ILE A 1 139 ? 5.574 6.418 11.117 1 96.44 139 ILE A C 1
ATOM 1111 O O . ILE A 1 139 ? 6.738 6.469 10.719 1 96.44 139 ILE A O 1
ATOM 1115 N N . PHE A 1 140 ? 5.266 6.648 12.336 1 96.62 140 PHE A N 1
ATOM 1116 C CA . PHE A 1 140 ? 6.234 7.168 13.289 1 96.62 140 PHE A CA 1
ATOM 1117 C C . PHE A 1 140 ? 7.223 6.082 13.711 1 96.62 140 PHE A C 1
ATOM 1119 O O . PHE A 1 140 ? 8.406 6.355 13.914 1 96.62 140 PHE A O 1
ATOM 1126 N N . ASP A 1 141 ? 6.727 4.836 13.836 1 96.44 141 ASP A N 1
ATOM 1127 C CA . ASP A 1 141 ? 7.629 3.723 14.109 1 96.44 141 ASP A CA 1
ATOM 1128 C C . ASP A 1 141 ? 8.695 3.592 13.023 1 96.44 141 ASP A C 1
ATOM 1130 O O . ASP A 1 141 ? 9.875 3.391 13.32 1 96.44 141 ASP A O 1
ATOM 1134 N N . THR A 1 142 ? 8.242 3.68 11.844 1 97.69 142 THR A N 1
ATOM 1135 C CA . THR A 1 142 ? 9.148 3.572 10.711 1 97.69 142 THR A CA 1
ATOM 1136 C C . THR A 1 142 ? 10.203 4.676 10.75 1 97.69 142 THR A C 1
ATOM 1138 O O . THR A 1 142 ? 11.398 4.41 10.594 1 97.69 142 THR A O 1
ATOM 1141 N N . ALA A 1 143 ? 9.773 5.898 10.992 1 98.12 143 ALA A N 1
ATOM 1142 C CA . ALA A 1 143 ? 10.688 7.031 11.039 1 98.12 143 ALA A CA 1
ATOM 1143 C C . ALA A 1 143 ? 11.734 6.848 12.141 1 98.12 143 ALA A C 1
ATOM 1145 O O . ALA A 1 143 ? 12.93 7.055 11.914 1 98.12 143 ALA A O 1
ATOM 1146 N N . ALA A 1 144 ? 11.258 6.441 13.266 1 98.44 144 ALA A N 1
ATOM 1147 C CA . ALA A 1 144 ? 12.164 6.238 14.398 1 98.44 144 ALA A CA 1
ATOM 1148 C C . ALA A 1 144 ? 13.195 5.152 14.086 1 98.44 144 ALA A C 1
ATOM 1150 O O . ALA A 1 144 ? 14.383 5.324 14.344 1 98.44 144 ALA A O 1
ATOM 1151 N N . ARG A 1 145 ? 12.719 4.078 13.57 1 98 145 ARG A N 1
ATOM 1152 C CA . ARG A 1 145 ? 13.602 2.967 13.25 1 98 145 ARG A CA 1
ATOM 1153 C C . ARG A 1 145 ? 14.641 3.377 12.203 1 98 145 ARG A C 1
ATOM 1155 O O . ARG A 1 145 ? 15.828 3.123 12.367 1 98 145 ARG A O 1
ATOM 1162 N N . GLU A 1 146 ? 14.211 4 11.117 1 97.62 146 GLU A N 1
ATOM 1163 C CA . GLU A 1 146 ? 15.102 4.395 10.031 1 97.62 146 GLU A CA 1
ATOM 1164 C C . GLU A 1 146 ? 16.141 5.402 10.508 1 97.62 146 GLU A C 1
ATOM 1166 O O . GLU A 1 146 ? 17.312 5.328 10.117 1 97.62 146 GLU A O 1
ATOM 1171 N N . VAL A 1 147 ? 15.727 6.406 11.297 1 98.19 147 VAL A N 1
ATOM 1172 C CA . VAL A 1 147 ? 16.672 7.387 11.844 1 98.19 147 VAL A CA 1
ATOM 1173 C C . VAL A 1 147 ? 17.75 6.676 12.656 1 98.19 147 VAL A C 1
ATOM 1175 O O . VAL A 1 147 ? 18.938 6.938 12.484 1 98.19 147 VAL A O 1
ATOM 1178 N N . PHE A 1 148 ? 17.312 5.754 13.445 1 98.19 148 PHE A N 1
ATOM 1179 C CA . PHE A 1 148 ? 18.25 5.02 14.289 1 98.19 148 PHE A CA 1
ATOM 1180 C C . PHE A 1 148 ? 19.172 4.152 13.445 1 98.19 148 PHE A C 1
ATOM 1182 O O . PHE A 1 148 ? 20.391 4.18 13.617 1 98.19 148 PHE A O 1
ATOM 1189 N N . GLU A 1 149 ? 18.609 3.385 12.555 1 96.5 149 GLU A N 1
ATOM 1190 C CA . GLU A 1 149 ? 19.375 2.455 11.727 1 96.5 149 GLU A CA 1
ATOM 1191 C C . GLU A 1 149 ? 20.422 3.191 10.898 1 96.5 149 GLU A C 1
ATOM 1193 O O . GLU A 1 149 ? 21.562 2.738 10.781 1 96.5 149 GLU A O 1
ATOM 1198 N N . GLU A 1 150 ? 20.031 4.324 10.328 1 96.5 150 GLU A N 1
ATOM 1199 C CA . GLU A 1 150 ? 20.906 4.992 9.367 1 96.5 150 GLU A CA 1
ATOM 1200 C C . GLU A 1 150 ? 21.906 5.914 10.062 1 96.5 150 GLU A C 1
ATOM 1202 O O . GLU A 1 150 ? 23 6.16 9.547 1 96.5 150 GLU A O 1
ATOM 1207 N N . THR A 1 151 ? 21.609 6.457 11.25 1 97.5 151 THR A N 1
ATOM 1208 C CA . THR A 1 151 ? 22.422 7.523 11.805 1 97.5 151 THR A CA 1
ATOM 1209 C C . THR A 1 151 ? 22.875 7.176 13.227 1 97.5 151 THR A C 1
ATOM 1211 O O . THR A 1 151 ? 23.812 7.781 13.75 1 97.5 151 THR A O 1
ATOM 1214 N N . GLY A 1 152 ? 22.203 6.242 13.883 1 97.44 152 GLY A N 1
ATOM 1215 C CA . GLY A 1 152 ? 22.453 5.93 15.281 1 97.44 152 GLY A CA 1
ATOM 1216 C C . GLY A 1 152 ? 21.719 6.848 16.234 1 97.44 152 GLY A C 1
ATOM 1217 O O . GLY A 1 152 ? 21.656 6.582 17.438 1 97.44 152 GLY A O 1
ATOM 1218 N N . VAL A 1 153 ? 21.141 7.926 15.812 1 98.06 153 VAL A N 1
ATOM 1219 C CA . VAL A 1 153 ? 20.422 8.883 16.641 1 98.06 153 VAL A CA 1
ATOM 1220 C C . VAL A 1 153 ? 19.078 8.289 17.062 1 98.06 153 VAL A C 1
ATOM 1222 O O . VAL A 1 153 ? 18.375 7.691 16.25 1 98.06 153 VAL A O 1
ATOM 1225 N N . GLN A 1 154 ? 18.766 8.414 18.312 1 98.25 154 GLN A N 1
ATOM 1226 C CA . GLN A 1 154 ? 17.484 7.961 18.812 1 98.25 154 GLN A CA 1
ATOM 1227 C C . GLN A 1 154 ? 16.469 9.102 18.844 1 98.25 154 GLN A C 1
ATOM 1229 O O . GLN A 1 154 ? 16.734 10.156 19.438 1 98.25 154 GLN A O 1
ATOM 1234 N N . ALA A 1 155 ? 15.344 8.891 18.188 1 98.25 155 ALA A N 1
ATOM 1235 C CA . ALA A 1 155 ? 14.305 9.906 18.109 1 98.25 155 ALA A CA 1
ATOM 1236 C C . ALA A 1 155 ? 12.922 9.266 18.016 1 98.25 155 ALA A C 1
ATOM 1238 O O . ALA A 1 155 ? 12.797 8.078 17.719 1 98.25 155 ALA A O 1
ATOM 1239 N N . VAL A 1 156 ? 11.883 10.039 18.375 1 97.44 156 VAL A N 1
ATOM 1240 C CA . VAL A 1 156 ? 10.508 9.57 18.297 1 97.44 156 VAL A CA 1
ATOM 1241 C C . VAL A 1 156 ? 9.664 10.57 17.5 1 97.44 156 VAL A C 1
ATOM 1243 O O . VAL A 1 156 ? 9.953 11.766 17.5 1 97.44 156 VAL A O 1
ATOM 1246 N N . GLY A 1 157 ? 8.695 10.086 16.859 1 96 157 GLY A N 1
ATOM 1247 C CA . GLY A 1 157 ? 7.84 10.938 16.047 1 96 157 GLY A CA 1
ATOM 1248 C C . GLY A 1 157 ? 7.086 11.969 16.859 1 96 157 GLY A C 1
ATOM 1249 O O . GLY A 1 157 ? 6.559 11.664 17.938 1 96 157 GLY A O 1
ATOM 1250 N N . LYS A 1 158 ? 6.988 13.18 16.359 1 95 158 LYS A N 1
ATOM 1251 C CA . LYS A 1 158 ? 6.277 14.273 17 1 95 158 LYS A CA 1
ATOM 1252 C C . LYS A 1 158 ? 5.059 14.703 16.188 1 95 158 LYS A C 1
ATOM 1254 O O . LYS A 1 158 ? 3.955 14.812 16.719 1 95 158 LYS A O 1
ATOM 1259 N N . ALA A 1 159 ? 5.289 14.953 14.93 1 94.75 159 ALA A N 1
ATOM 1260 C CA . ALA A 1 159 ? 4.23 15.445 14.047 1 94.75 159 ALA A CA 1
ATOM 1261 C C . ALA A 1 159 ? 4.562 15.148 12.586 1 94.75 159 ALA A C 1
ATOM 1263 O O . ALA A 1 159 ? 5.73 15.016 12.219 1 94.75 159 ALA A O 1
ATOM 1264 N N . LEU A 1 160 ? 3.492 15.008 11.781 1 95.38 160 LEU A N 1
ATOM 1265 C CA . LEU A 1 160 ? 3.672 14.992 10.336 1 95.38 160 LEU A CA 1
ATOM 1266 C C . LEU A 1 160 ? 3.664 16.406 9.773 1 95.38 160 LEU A C 1
ATOM 1268 O O . LEU A 1 160 ? 2.764 17.203 10.078 1 95.38 160 LEU A O 1
ATOM 1272 N N . LEU A 1 161 ? 4.629 16.734 9.008 1 93.12 161 LEU A N 1
ATOM 1273 C CA . LEU A 1 161 ? 4.711 18.078 8.438 1 93.12 161 LEU A CA 1
ATOM 1274 C C . LEU A 1 161 ? 4.008 18.141 7.086 1 93.12 161 LEU A C 1
ATOM 1276 O O . LEU A 1 161 ? 3.373 19.141 6.758 1 93.12 161 LEU A O 1
ATOM 1280 N N . CYS A 1 162 ? 4.188 17.125 6.328 1 93.31 162 CYS A N 1
ATOM 1281 C CA . CYS A 1 162 ? 3.609 16.969 5 1 93.31 162 CYS A CA 1
ATOM 1282 C C . CYS A 1 162 ? 3.838 15.562 4.465 1 93.31 162 CYS A C 1
ATOM 1284 O O . CYS A 1 162 ? 4.5 14.742 5.113 1 93.31 162 CYS A O 1
ATOM 1286 N N . PHE A 1 163 ? 3.236 15.273 3.367 1 94.38 163 PHE A N 1
ATOM 1287 C CA . PHE A 1 163 ? 3.57 14.039 2.674 1 94.38 163 PHE A CA 1
ATOM 1288 C C . PHE A 1 163 ? 3.348 14.18 1.172 1 94.38 163 PHE A C 1
ATOM 1290 O O . PHE A 1 163 ? 2.613 15.062 0.73 1 94.38 163 PHE A O 1
ATOM 1297 N N . ARG A 1 164 ? 4.066 13.383 0.482 1 93.38 164 ARG A N 1
ATOM 1298 C CA . ARG A 1 164 ? 4.051 13.375 -0.977 1 93.38 164 ARG A CA 1
ATOM 1299 C C . ARG A 1 164 ? 3.408 12.102 -1.512 1 93.38 164 ARG A C 1
ATOM 1301 O O . ARG A 1 164 ? 3.641 11.016 -0.98 1 93.38 164 ARG A O 1
ATOM 1308 N N . GLN A 1 165 ? 2.656 12.266 -2.553 1 93.19 165 GLN A N 1
ATOM 1309 C CA . GLN A 1 165 ? 2.088 11.117 -3.256 1 93.19 165 GLN A CA 1
ATOM 1310 C C . GLN A 1 165 ? 2.57 11.07 -4.703 1 93.19 165 GLN A C 1
ATOM 1312 O O . GLN A 1 165 ? 2.545 12.078 -5.406 1 93.19 165 GLN A O 1
ATOM 1317 N N . ILE A 1 166 ? 3.105 9.953 -5.094 1 90.88 166 ILE A N 1
ATOM 1318 C CA . ILE A 1 166 ? 3.451 9.68 -6.484 1 90.88 166 ILE A CA 1
ATOM 1319 C C . ILE A 1 166 ? 2.67 8.469 -6.98 1 90.88 166 ILE A C 1
ATOM 1321 O O . ILE A 1 166 ? 2.518 7.48 -6.258 1 90.88 166 ILE A O 1
ATOM 1325 N N . ASN A 1 167 ? 2.215 8.516 -8.188 1 85.19 167 ASN A N 1
ATOM 1326 C CA . ASN A 1 167 ? 1.36 7.457 -8.719 1 85.19 167 ASN A CA 1
ATOM 1327 C C . ASN A 1 167 ? 2.182 6.348 -9.367 1 85.19 167 ASN A C 1
ATOM 1329 O O . ASN A 1 167 ? 1.641 5.305 -9.734 1 85.19 167 ASN A O 1
ATOM 1333 N N . VAL A 1 168 ? 3.42 6.535 -9.461 1 81.75 168 VAL A N 1
ATOM 1334 C CA . VAL A 1 168 ? 4.285 5.539 -10.078 1 81.75 168 VAL A CA 1
ATOM 1335 C C . VAL A 1 168 ? 5.441 5.199 -9.141 1 81.75 168 VAL A C 1
ATOM 1337 O O . VAL A 1 168 ? 6.113 6.098 -8.625 1 81.75 168 VAL A O 1
ATOM 1340 N N . SER A 1 169 ? 5.574 3.975 -8.859 1 84.56 169 SER A N 1
ATOM 1341 C CA . SER A 1 169 ? 6.715 3.488 -8.094 1 84.56 169 SER A CA 1
ATOM 1342 C C . SER A 1 169 ? 7.59 2.561 -8.922 1 84.56 169 SER A C 1
ATOM 1344 O O . SER A 1 169 ? 7.527 2.578 -10.156 1 84.56 169 SER A O 1
ATOM 1346 N N . GLN A 1 170 ? 8.477 1.885 -8.258 1 82.69 170 GLN A N 1
ATOM 1347 C CA . GLN A 1 170 ? 9.383 0.967 -8.938 1 82.69 170 GLN A CA 1
ATOM 1348 C C . GLN A 1 170 ? 8.641 -0.263 -9.453 1 82.69 170 GLN A C 1
ATOM 1350 O O . GLN A 1 170 ? 9.148 -1 -10.297 1 82.69 170 GLN A O 1
ATOM 1355 N N . TYR A 1 171 ? 7.438 -0.473 -8.945 1 91.62 171 TYR A N 1
ATOM 1356 C CA . TYR A 1 171 ? 6.648 -1.626 -9.375 1 91.62 171 TYR A CA 1
ATOM 1357 C C . TYR A 1 171 ? 5.453 -1.19 -10.211 1 91.62 171 TYR A C 1
ATOM 1359 O O . TYR A 1 171 ? 4.938 -0.083 -10.039 1 91.62 171 TYR A O 1
ATOM 1367 N N . GLU A 1 172 ? 5.027 -2.094 -11.047 1 90.25 172 GLU A N 1
ATOM 1368 C CA . GLU A 1 172 ? 3.895 -1.826 -11.93 1 90.25 172 GLU A CA 1
ATOM 1369 C C . GLU A 1 172 ? 2.609 -1.614 -11.133 1 90.25 172 GLU A C 1
ATOM 1371 O O . GLU A 1 172 ? 2.293 -2.398 -10.234 1 90.25 172 GLU A O 1
ATOM 1376 N N . ASN A 1 173 ? 1.877 -0.473 -11.422 1 93.12 173 ASN A N 1
ATOM 1377 C CA . ASN A 1 173 ? 0.572 -0.168 -10.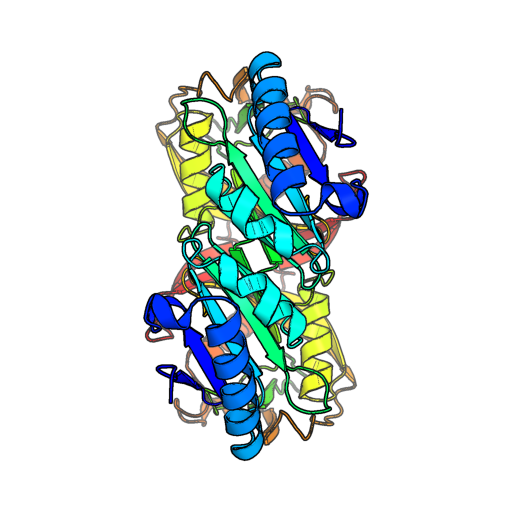844 1 93.12 173 ASN A CA 1
ATOM 1378 C C . ASN A 1 173 ? 0.661 0.037 -9.336 1 93.12 173 ASN A C 1
ATOM 1380 O O . ASN A 1 173 ? -0.262 -0.32 -8.602 1 93.12 173 ASN A O 1
ATOM 1384 N N . VAL A 1 174 ? 1.805 0.428 -8.867 1 95.06 174 VAL A N 1
ATOM 1385 C CA . VAL A 1 174 ? 2.021 0.686 -7.449 1 95.06 174 VAL A CA 1
ATOM 1386 C C . VAL A 1 174 ? 2.404 2.148 -7.242 1 95.06 174 VAL A C 1
ATOM 1388 O O . VAL A 1 174 ? 3.25 2.684 -7.961 1 95.06 174 VAL A O 1
ATOM 1391 N N . GLY A 1 175 ? 1.709 2.814 -6.328 1 94.38 175 GLY A N 1
ATOM 1392 C CA . GLY A 1 175 ? 2.045 4.184 -5.961 1 94.38 175 GLY A CA 1
ATOM 1393 C C . GLY A 1 175 ? 2.906 4.27 -4.715 1 94.38 175 GLY A C 1
ATOM 1394 O O . GLY A 1 175 ? 3.309 3.248 -4.156 1 94.38 175 GLY A O 1
ATOM 1395 N N . ASP A 1 176 ? 3.184 5.543 -4.352 1 94.62 176 ASP A N 1
ATOM 1396 C CA . ASP A 1 176 ? 4.078 5.801 -3.225 1 94.62 176 ASP A CA 1
ATOM 1397 C C . ASP A 1 176 ? 3.59 6.988 -2.4 1 94.62 176 ASP A C 1
ATOM 1399 O O . ASP A 1 176 ? 3.178 8.008 -2.955 1 94.62 176 ASP A O 1
ATOM 1403 N N . LEU A 1 177 ? 3.488 6.801 -1.121 1 96.19 177 LEU A N 1
ATOM 1404 C CA . LEU A 1 177 ? 3.318 7.895 -0.171 1 96.19 177 LEU A CA 1
ATOM 1405 C C . LEU A 1 177 ? 4.574 8.078 0.677 1 96.19 177 LEU A C 1
ATOM 1407 O O . LEU A 1 177 ? 5.086 7.113 1.252 1 96.19 177 LEU A O 1
ATOM 1411 N N . PHE A 1 178 ? 5.098 9.25 0.652 1 96.31 178 PHE A N 1
ATOM 1412 C CA . PHE A 1 178 ? 6.281 9.578 1.439 1 96.31 178 PHE A CA 1
ATOM 1413 C C . PHE A 1 178 ? 5.941 10.602 2.518 1 96.31 178 PHE A C 1
ATOM 1415 O O . PHE A 1 178 ? 5.68 11.773 2.213 1 96.31 178 PHE A O 1
ATOM 1422 N N . PHE A 1 179 ? 6.004 10.242 3.787 1 97.25 179 PHE A N 1
ATOM 1423 C CA . PHE A 1 179 ? 5.645 11.102 4.91 1 97.25 179 PHE A CA 1
ATOM 1424 C C . PHE A 1 179 ? 6.883 11.75 5.512 1 97.25 179 PHE A C 1
ATOM 1426 O O . PHE A 1 179 ? 7.895 11.078 5.742 1 97.25 179 PHE A O 1
ATOM 1433 N N . VAL A 1 180 ? 6.82 13.016 5.742 1 97.38 180 VAL A N 1
ATOM 1434 C CA . VAL A 1 180 ? 7.883 13.727 6.445 1 97.38 180 VAL A CA 1
ATOM 1435 C C . VAL A 1 180 ? 7.5 13.898 7.914 1 97.38 180 VAL A C 1
ATOM 1437 O O . VAL A 1 180 ? 6.547 14.609 8.234 1 97.38 180 VAL A O 1
ATOM 1440 N N . CYS A 1 181 ? 8.281 13.328 8.758 1 97.56 181 CYS A N 1
ATOM 1441 C CA . CYS A 1 181 ? 7.996 13.312 10.188 1 97.56 181 CYS A CA 1
ATOM 1442 C C . CYS A 1 181 ? 8.953 14.227 10.945 1 97.56 181 CYS A C 1
ATOM 1444 O O . CYS A 1 181 ? 10.172 14.078 10.844 1 97.56 181 CYS A O 1
ATOM 1446 N N . LEU A 1 182 ? 8.398 15.141 11.648 1 97.38 182 LEU A N 1
ATOM 1447 C CA . LEU A 1 182 ? 9.18 15.844 12.656 1 97.38 182 LEU A CA 1
ATOM 1448 C C . LEU A 1 182 ? 9.453 14.945 13.859 1 97.38 182 LEU A C 1
ATOM 1450 O O . LEU A 1 182 ? 8.531 14.352 14.414 1 97.38 182 LEU A O 1
ATOM 1454 N N . MET A 1 183 ? 10.742 14.906 14.242 1 97.88 183 MET A N 1
ATOM 1455 C CA . MET A 1 183 ? 11.133 13.953 15.273 1 97.88 183 MET A CA 1
ATOM 1456 C C . MET A 1 183 ? 11.641 14.68 16.516 1 97.88 183 MET A C 1
ATOM 1458 O O . MET A 1 183 ? 12.328 15.703 16.406 1 97.88 183 MET A O 1
ATOM 1462 N N . ASP A 1 184 ? 11.32 14.102 17.656 1 96.44 184 ASP A N 1
ATOM 1463 C CA . ASP A 1 184 ? 11.93 14.531 18.922 1 96.44 184 ASP A CA 1
ATOM 1464 C C . ASP A 1 184 ? 13.18 13.711 19.234 1 96.44 184 ASP A C 1
ATOM 1466 O O . ASP A 1 184 ? 13.125 12.477 19.266 1 96.44 184 ASP A O 1
ATOM 1470 N N . VAL A 1 185 ? 14.219 14.391 19.562 1 97.5 185 VAL A N 1
ATOM 1471 C CA . VAL A 1 185 ? 15.484 13.711 19.828 1 97.5 185 VAL A CA 1
ATOM 1472 C C . VAL A 1 185 ? 15.484 13.148 21.234 1 97.5 185 VAL A C 1
ATOM 1474 O O . VAL A 1 185 ? 15.133 13.852 22.188 1 97.5 185 VAL A O 1
ATOM 1477 N N . ILE A 1 186 ? 15.883 11.945 21.375 1 97.38 186 ILE A N 1
ATOM 1478 C CA . ILE A 1 186 ? 16.094 11.305 22.672 1 97.38 186 ILE A CA 1
ATOM 1479 C C . ILE A 1 186 ? 17.594 11.242 22.969 1 97.38 186 ILE A C 1
ATOM 1481 O O . ILE A 1 186 ? 18.031 11.656 24.047 1 97.38 186 ILE A O 1
ATOM 1485 N N . ASN A 1 187 ? 18.391 10.758 22.062 1 97.5 187 ASN A N 1
ATOM 1486 C CA . ASN A 1 187 ? 19.844 10.711 22.109 1 97.5 187 ASN A CA 1
ATOM 1487 C C . ASN A 1 187 ? 20.469 11.18 20.797 1 97.5 187 ASN A C 1
ATOM 1489 O O . ASN A 1 187 ? 20.344 10.516 19.766 1 97.5 187 ASN A O 1
ATOM 1493 N N . PRO A 1 188 ? 21.188 12.242 20.812 1 97 188 PRO A N 1
ATOM 1494 C CA . PRO A 1 188 ? 21.672 12.867 19.578 1 97 188 PRO A CA 1
ATOM 1495 C C . PRO A 1 188 ? 22.969 12.234 19.078 1 97 188 PRO A C 1
ATOM 1497 O O . PRO A 1 188 ? 23.484 12.633 18.016 1 97 188 PRO A O 1
ATOM 1500 N N . GLU A 1 189 ? 23.516 11.297 19.703 1 96.94 189 GLU A N 1
ATOM 1501 C CA . GLU A 1 189 ? 24.797 10.719 19.328 1 96.94 189 GLU A CA 1
ATOM 1502 C C . GLU A 1 189 ? 24.719 10.039 17.969 1 96.94 189 GLU A C 1
ATOM 1504 O O . GLU A 1 189 ? 23.828 9.203 17.734 1 96.94 189 GLU A O 1
ATOM 1509 N N . ILE A 1 190 ? 25.609 10.336 17.141 1 97 190 ILE A N 1
ATOM 1510 C CA . ILE A 1 190 ? 25.656 9.773 15.789 1 97 190 ILE A CA 1
ATOM 1511 C C . ILE A 1 190 ? 26.516 8.523 15.773 1 97 190 ILE A C 1
ATOM 1513 O O . ILE A 1 190 ? 27.656 8.539 16.25 1 97 190 ILE A O 1
ATOM 1517 N N . LYS A 1 191 ? 26.031 7.512 15.273 1 95.44 191 LYS A N 1
ATOM 1518 C CA . LYS A 1 191 ? 26.719 6.258 14.961 1 95.44 191 LYS A CA 1
ATOM 1519 C C . LYS A 1 191 ? 26.203 5.664 13.656 1 95.44 191 LYS A C 1
ATOM 1521 O O . LYS A 1 191 ? 25.438 4.703 13.664 1 95.44 191 LYS A O 1
ATOM 1526 N N . PRO A 1 192 ? 26.688 6.156 12.586 1 92 192 PRO A N 1
ATOM 1527 C CA . PRO A 1 192 ? 26.141 5.785 11.281 1 92 192 PRO A CA 1
ATOM 1528 C C . PRO A 1 192 ? 26.391 4.316 10.93 1 92 192 PRO A C 1
ATOM 1530 O O . PRO A 1 192 ? 27.406 3.748 11.328 1 92 192 PRO A O 1
ATOM 1533 N N . CYS A 1 193 ? 25.469 3.783 10.219 1 86.38 193 CYS A N 1
ATOM 1534 C CA . CYS A 1 193 ? 25.641 2.439 9.68 1 86.38 193 CYS A CA 1
ATOM 1535 C C . CYS A 1 193 ? 26.734 2.406 8.625 1 86.38 193 CYS A C 1
ATOM 1537 O O . CYS A 1 193 ? 26.625 3.072 7.594 1 86.38 193 CYS A O 1
ATOM 1539 N N . PRO A 1 194 ? 27.719 1.646 8.75 1 85.38 194 PRO A N 1
ATOM 1540 C CA . PRO A 1 194 ? 28.859 1.652 7.824 1 85.38 194 PRO A CA 1
ATOM 1541 C C . PRO A 1 194 ? 28.5 1.096 6.449 1 85.38 194 PRO A C 1
ATOM 1543 O O . PRO A 1 194 ? 29.156 1.422 5.457 1 85.38 194 PRO A O 1
ATOM 1546 N N . ARG A 1 195 ? 27.547 0.352 6.324 1 81.94 195 ARG A N 1
ATOM 1547 C CA . ARG A 1 195 ? 27.203 -0.3 5.066 1 81.94 195 ARG A CA 1
ATOM 1548 C C . ARG A 1 195 ? 26.344 0.608 4.195 1 81.94 195 ARG A C 1
ATOM 1550 O O . ARG A 1 195 ? 26.484 0.631 2.973 1 81.94 195 ARG A O 1
ATOM 1557 N N . GLU A 1 196 ? 25.531 1.49 4.797 1 83.06 196 GLU A N 1
ATOM 1558 C CA . GLU A 1 196 ? 24.5 2.215 4.051 1 83.06 196 GLU A CA 1
ATOM 1559 C C . GLU A 1 196 ? 24.812 3.705 3.979 1 83.06 196 GLU A C 1
ATOM 1561 O O . GLU A 1 196 ? 24.391 4.391 3.049 1 83.06 196 GLU A O 1
ATOM 1566 N N . THR A 1 197 ? 25.578 4.148 4.961 1 90.5 197 THR A N 1
ATOM 1567 C CA . THR A 1 197 ? 25.719 5.59 5.129 1 90.5 197 THR A CA 1
ATOM 1568 C C . THR A 1 197 ? 27.156 6.027 4.82 1 90.5 197 THR A C 1
ATOM 1570 O O . THR A 1 197 ? 28.109 5.52 5.418 1 90.5 197 THR A O 1
ATOM 1573 N N . ALA A 1 198 ? 27.219 6.941 3.879 1 93.06 198 ALA A N 1
ATOM 1574 C CA . ALA A 1 198 ? 28.516 7.492 3.516 1 93.06 198 ALA A CA 1
ATOM 1575 C C . ALA A 1 198 ? 28.938 8.602 4.48 1 93.06 198 ALA A C 1
ATOM 1577 O O . ALA A 1 198 ? 30.125 8.75 4.789 1 93.06 198 ALA A O 1
ATOM 1578 N N . ALA A 1 199 ? 27.953 9.383 4.887 1 95.19 199 ALA A N 1
ATOM 1579 C CA . ALA A 1 199 ? 28.203 10.484 5.816 1 95.19 199 ALA A CA 1
ATOM 1580 C C . ALA A 1 199 ? 26.938 10.828 6.605 1 95.19 199 ALA A C 1
ATOM 1582 O O . ALA A 1 199 ? 25.828 10.57 6.145 1 95.19 199 ALA A O 1
ATOM 1583 N N . CYS A 1 200 ? 27.156 11.344 7.777 1 96.44 200 CYS A N 1
ATOM 1584 C CA . CYS A 1 200 ? 26.078 11.781 8.664 1 96.44 200 CYS A CA 1
ATOM 1585 C C . CYS A 1 200 ? 26.562 12.906 9.578 1 96.44 200 CYS A C 1
ATOM 1587 O O . CYS A 1 200 ? 27.609 12.789 10.211 1 96.44 200 CYS A O 1
ATOM 1589 N N . ARG A 1 201 ? 25.781 13.961 9.578 1 96.31 201 ARG A N 1
ATOM 1590 C CA . ARG A 1 201 ? 26.234 15.094 10.383 1 96.31 201 ARG A CA 1
ATOM 1591 C C . ARG A 1 201 ? 25.078 16.016 10.727 1 96.31 201 ARG A C 1
ATOM 1593 O O . ARG A 1 201 ? 24.031 15.969 10.086 1 96.31 201 ARG A O 1
ATOM 1600 N N . TRP A 1 202 ? 25.344 16.766 11.75 1 98.12 202 TRP A N 1
ATOM 1601 C CA . TRP A 1 202 ? 24.469 17.859 12.117 1 98.12 202 TRP A CA 1
ATOM 1602 C C . TRP A 1 202 ? 24.828 19.125 11.344 1 98.12 202 TRP A C 1
ATOM 1604 O O . TRP A 1 202 ? 25.984 19.531 11.305 1 98.12 202 TRP A O 1
ATOM 1614 N N . PHE A 1 203 ? 23.812 19.734 10.727 1 98.19 203 PHE A N 1
ATOM 1615 C CA . PHE A 1 203 ? 24.016 20.969 9.969 1 98.19 203 PHE A CA 1
ATOM 1616 C C . PHE A 1 203 ? 23.344 22.141 10.648 1 98.19 203 PHE A C 1
ATOM 1618 O O . PHE A 1 203 ? 22.188 22.031 11.094 1 98.19 203 PHE A O 1
ATOM 1625 N N . THR A 1 204 ? 24.062 23.266 10.703 1 97.81 204 THR A N 1
ATOM 1626 C CA . THR A 1 204 ? 23.375 24.516 11.031 1 97.81 204 THR A CA 1
ATOM 1627 C C . THR A 1 204 ? 22.562 25 9.852 1 97.81 204 THR A C 1
ATOM 1629 O O . THR A 1 204 ? 22.781 24.594 8.711 1 97.81 204 THR A O 1
ATOM 1632 N N . ARG A 1 205 ? 21.562 25.828 10.141 1 96.75 205 ARG A N 1
ATOM 1633 C CA . ARG A 1 205 ? 20.75 26.406 9.07 1 96.75 205 ARG A CA 1
ATOM 1634 C C . ARG A 1 205 ? 21.625 27.188 8.086 1 96.75 205 ARG A C 1
ATOM 1636 O O . ARG A 1 205 ? 21.391 27.141 6.875 1 96.75 205 ARG A O 1
ATOM 1643 N N . GLU A 1 206 ? 22.625 27.859 8.586 1 96.81 206 GLU A N 1
ATOM 1644 C CA . GLU A 1 206 ? 23.547 28.625 7.746 1 96.81 206 GLU A CA 1
ATOM 1645 C C . GLU A 1 206 ? 24.312 27.703 6.801 1 96.81 206 GLU A C 1
ATOM 1647 O O . GLU A 1 206 ? 24.5 28.031 5.625 1 96.81 206 GLU A O 1
ATOM 1652 N N . GLU A 1 207 ? 24.75 26.656 7.297 1 97.25 207 GLU A N 1
ATOM 1653 C CA . GLU A 1 207 ? 25.453 25.688 6.469 1 97.25 207 GLU A CA 1
ATOM 1654 C C . GLU A 1 207 ? 24.562 25.156 5.344 1 97.25 207 GLU A C 1
ATOM 1656 O O . GLU A 1 207 ? 25.031 25.016 4.207 1 97.25 207 GLU A O 1
ATOM 1661 N N . LEU A 1 208 ? 23.328 24.859 5.664 1 96.94 208 LEU A N 1
ATOM 1662 C CA . LEU A 1 208 ? 22.391 24.312 4.684 1 96.94 208 LEU A CA 1
ATOM 1663 C C . LEU A 1 208 ? 22.125 25.328 3.57 1 96.94 208 LEU A C 1
ATOM 1665 O O . LEU A 1 208 ? 22.031 24.953 2.398 1 96.94 208 LEU A O 1
ATOM 1669 N N . GLU A 1 209 ? 22.031 26.547 3.91 1 94.81 209 GLU A N 1
ATOM 1670 C CA . GLU A 1 209 ? 21.766 27.609 2.941 1 94.81 209 GLU A CA 1
ATOM 1671 C C . GLU A 1 209 ? 22.938 27.75 1.962 1 94.81 209 GLU A C 1
ATOM 1673 O O . GLU A 1 209 ? 22.734 28.172 0.816 1 94.81 209 GLU A O 1
ATOM 1678 N N . SER A 1 210 ? 24.062 27.359 2.385 1 95.56 210 SER A N 1
ATOM 1679 C CA . SER A 1 210 ? 25.25 27.562 1.579 1 95.56 210 SER A CA 1
ATOM 1680 C C . SER A 1 210 ? 25.5 26.359 0.664 1 95.56 210 SER A C 1
ATOM 1682 O O . SER A 1 210 ? 26.328 26.422 -0.247 1 95.56 210 SER A O 1
ATOM 1684 N N . LEU A 1 211 ? 24.766 25.25 0.868 1 95.75 211 LEU A N 1
ATOM 1685 C CA . LEU A 1 211 ? 24.969 24.047 0.049 1 95.75 211 LEU A CA 1
ATOM 1686 C C . LEU A 1 211 ? 24.391 24.25 -1.352 1 95.75 211 LEU A C 1
ATOM 1688 O O . LEU A 1 211 ? 23.328 24.844 -1.512 1 95.75 211 LEU A O 1
ATOM 1692 N N . PRO A 1 212 ? 25.141 23.781 -2.297 1 94.75 212 PRO A N 1
ATOM 1693 C CA . PRO A 1 212 ? 24.578 23.859 -3.652 1 94.75 212 PRO A CA 1
ATOM 1694 C C . PRO A 1 212 ? 23.391 22.938 -3.85 1 94.75 212 PRO A C 1
ATOM 1696 O O . PRO A 1 212 ? 23.188 22 -3.068 1 94.75 212 PRO A O 1
ATOM 1699 N N . GLU A 1 213 ? 22.625 23.141 -4.906 1 89.94 213 GLU A N 1
ATOM 1700 C CA . GLU A 1 213 ? 21.375 22.438 -5.176 1 89.94 213 GLU A CA 1
ATOM 1701 C C . GLU A 1 213 ? 21.609 20.953 -5.383 1 89.94 213 GLU A C 1
ATOM 1703 O O . GLU A 1 213 ? 20.781 20.109 -5.004 1 89.94 213 GLU A O 1
ATOM 1708 N N . ASN A 1 214 ? 22.719 20.609 -5.918 1 89 214 ASN A N 1
ATOM 1709 C CA . ASN A 1 214 ? 23.016 19.203 -6.191 1 89 214 ASN A CA 1
ATOM 1710 C C . ASN A 1 214 ? 23.344 18.438 -4.914 1 89 214 ASN A C 1
ATOM 1712 O O . ASN A 1 214 ? 23.297 17.219 -4.895 1 89 214 ASN A O 1
ATOM 1716 N N . GLU A 1 215 ? 23.672 19.172 -3.902 1 93 215 GLU A N 1
ATOM 1717 C CA . GLU A 1 215 ? 24.016 18.531 -2.631 1 93 215 GLU A CA 1
ATOM 1718 C C . GLU A 1 215 ? 22.812 18.531 -1.68 1 93 215 GLU A C 1
ATOM 1720 O O . GLU A 1 215 ? 22.734 17.703 -0.78 1 93 215 GLU A O 1
ATOM 1725 N N . PHE A 1 216 ? 22.031 19.5 -1.89 1 94.75 216 PHE A N 1
ATOM 1726 C CA . PHE A 1 216 ? 20.828 19.641 -1.073 1 94.75 216 PHE A CA 1
ATOM 1727 C C . PHE A 1 216 ? 19.656 20.125 -1.917 1 94.75 216 PHE A C 1
ATOM 1729 O O . PHE A 1 216 ? 19.484 21.328 -2.125 1 94.75 216 PHE A O 1
ATOM 1736 N N . HIS A 1 217 ? 18.844 19.203 -2.24 1 91.06 217 HIS A N 1
ATOM 1737 C CA . HIS A 1 217 ? 17.797 19.422 -3.232 1 91.06 217 HIS A CA 1
ATOM 1738 C C . HIS A 1 217 ? 16.703 20.344 -2.693 1 91.06 217 HIS A C 1
ATOM 1740 O O . HIS A 1 217 ? 16.484 20.406 -1.481 1 91.06 217 HIS A O 1
ATOM 1746 N N . GLU A 1 218 ? 16.016 20.906 -3.625 1 89.38 218 GLU A N 1
ATOM 1747 C CA . GLU A 1 218 ? 14.961 21.875 -3.301 1 89.38 218 GLU A CA 1
ATOM 1748 C C . GLU A 1 218 ? 13.867 21.219 -2.459 1 89.38 218 GLU A C 1
ATOM 1750 O O . GLU A 1 218 ? 13.266 21.875 -1.602 1 89.38 218 GLU A O 1
ATOM 1755 N N . PHE A 1 219 ? 13.633 20.062 -2.639 1 89.62 219 PHE A N 1
ATOM 1756 C CA . PHE A 1 219 ? 12.641 19.359 -1.849 1 89.62 219 PHE A CA 1
ATOM 1757 C C . PHE A 1 219 ? 12.945 19.469 -0.361 1 89.62 219 PHE A C 1
ATOM 1759 O O . PHE A 1 219 ? 12.062 19.781 0.44 1 89.62 219 PHE A O 1
ATOM 1766 N N . HIS A 1 220 ? 14.141 19.234 -0.044 1 93.5 220 HIS A N 1
ATOM 1767 C CA . HIS A 1 220 ? 14.531 19.25 1.36 1 93.5 220 HIS A CA 1
ATOM 1768 C C . HIS A 1 220 ? 14.484 20.656 1.928 1 93.5 220 HIS A C 1
ATOM 1770 O O . HIS A 1 220 ? 14.148 20.859 3.1 1 93.5 220 HIS A O 1
ATOM 1776 N N . ARG A 1 221 ? 14.805 21.594 1.124 1 94 221 ARG A N 1
ATOM 1777 C CA . ARG A 1 221 ? 14.68 22.984 1.548 1 94 221 ARG A CA 1
ATOM 1778 C C . ARG A 1 221 ? 13.227 23.344 1.823 1 94 221 ARG A C 1
ATOM 1780 O O . ARG A 1 221 ? 12.93 24.047 2.787 1 94 221 ARG A O 1
ATOM 1787 N N . GLU A 1 222 ? 12.375 22.844 0.965 1 91.75 222 GLU A N 1
ATOM 1788 C CA . GLU A 1 222 ? 10.945 23.062 1.171 1 91.75 222 GLU A CA 1
ATOM 1789 C C . GLU A 1 222 ? 10.477 22.469 2.492 1 91.75 222 GLU A C 1
ATOM 1791 O O . GLU A 1 222 ? 9.656 23.062 3.197 1 91.75 222 GLU A O 1
ATOM 1796 N N . ILE A 1 223 ? 10.969 21.359 2.803 1 94.19 223 ILE A N 1
ATOM 1797 C CA . ILE A 1 223 ? 10.602 20.703 4.051 1 94.19 223 ILE A CA 1
ATOM 1798 C C . ILE A 1 223 ? 11.023 21.562 5.238 1 94.19 223 ILE A C 1
ATOM 1800 O O . ILE A 1 223 ? 10.281 21.719 6.203 1 94.19 223 ILE A O 1
ATOM 1804 N N . LEU A 1 224 ? 12.195 22.125 5.168 1 95.62 224 LEU A N 1
ATOM 1805 C CA . LEU A 1 224 ? 12.664 23 6.242 1 95.62 224 LEU A CA 1
ATOM 1806 C C . LEU A 1 224 ? 11.773 24.234 6.363 1 95.62 224 LEU A C 1
ATOM 1808 O O . LEU A 1 224 ? 11.492 24.688 7.473 1 95.62 224 LEU A O 1
ATOM 1812 N N . ARG A 1 225 ? 11.406 24.75 5.242 1 93.5 225 ARG A N 1
ATOM 1813 C CA . ARG A 1 225 ? 10.492 25.875 5.27 1 93.5 225 ARG A CA 1
ATOM 1814 C C . ARG A 1 225 ? 9.18 25.5 5.949 1 93.5 225 ARG A C 1
ATOM 1816 O O . ARG A 1 225 ? 8.625 26.281 6.727 1 93.5 225 ARG A O 1
ATOM 1823 N N . ARG A 1 226 ? 8.695 24.328 5.684 1 92 226 ARG A N 1
ATOM 1824 C CA . ARG A 1 226 ? 7.465 23.859 6.305 1 92 226 ARG A CA 1
ATOM 1825 C C . ARG A 1 226 ? 7.633 23.719 7.816 1 92 226 ARG A C 1
ATOM 1827 O O . ARG A 1 226 ? 6.707 24.016 8.578 1 92 226 ARG A O 1
ATOM 1834 N N . TYR A 1 227 ? 8.75 23.25 8.188 1 95.12 227 TYR A N 1
ATOM 1835 C CA . TYR A 1 227 ? 9.055 23.172 9.617 1 95.12 227 TYR A CA 1
ATOM 1836 C C . TYR A 1 227 ? 9 24.547 10.266 1 95.12 227 TYR A C 1
ATOM 1838 O O . TYR A 1 227 ? 8.422 24.703 11.344 1 95.12 227 TYR A O 1
ATOM 1846 N N . ASP A 1 228 ? 9.617 25.5 9.617 1 94.75 228 ASP A N 1
ATOM 1847 C CA . ASP A 1 228 ? 9.641 26.859 10.156 1 94.75 228 ASP A CA 1
ATOM 1848 C C . ASP A 1 228 ? 8.219 27.406 10.305 1 94.75 228 ASP A C 1
ATOM 1850 O O . ASP A 1 228 ? 7.906 28.078 11.289 1 94.75 228 ASP A O 1
ATOM 1854 N N . ILE A 1 229 ? 7.426 27.109 9.359 1 90.69 229 ILE A N 1
ATOM 1855 C CA . ILE A 1 229 ? 6.035 27.547 9.406 1 90.69 229 ILE A CA 1
ATOM 1856 C C . ILE A 1 229 ? 5.316 26.859 10.562 1 90.69 229 ILE A C 1
ATOM 1858 O O . ILE A 1 229 ? 4.586 27.5 11.32 1 90.69 229 ILE A O 1
ATOM 1862 N N . TRP A 1 230 ? 5.508 25.609 10.672 1 91.81 230 TRP A N 1
ATOM 1863 C CA . TRP A 1 230 ? 4.914 24.828 11.758 1 91.81 230 TRP A CA 1
ATOM 1864 C C . TRP A 1 230 ? 5.324 25.391 13.117 1 91.81 230 TRP A C 1
ATOM 1866 O O . TRP A 1 230 ? 4.48 25.609 13.992 1 91.81 230 TRP A O 1
ATOM 1876 N N . LYS A 1 231 ? 6.586 25.609 13.297 1 92.06 231 LYS A N 1
ATOM 1877 C CA . LYS A 1 231 ? 7.121 26.141 14.547 1 92.06 231 LYS A CA 1
ATOM 1878 C C . LYS A 1 231 ? 6.523 27.5 14.875 1 92.06 231 LYS A C 1
ATOM 1880 O O . LYS A 1 231 ? 6.129 27.766 16.016 1 92.06 231 LYS A O 1
ATOM 1885 N N . LYS A 1 232 ? 6.445 28.328 13.891 1 91.19 232 LYS A N 1
ATOM 1886 C CA . LYS A 1 232 ? 5.926 29.688 14.062 1 91.19 232 LYS A CA 1
ATOM 1887 C C . LYS A 1 232 ? 4.453 29.656 14.461 1 91.19 232 LYS A C 1
ATOM 1889 O O . LYS A 1 232 ? 4.012 30.469 15.281 1 91.19 232 LYS A O 1
ATOM 1894 N N . ASN A 1 233 ? 3.684 28.797 13.836 1 86.31 233 ASN A N 1
ATOM 1895 C CA . ASN A 1 233 ? 2.252 28.719 14.102 1 86.31 233 ASN A CA 1
ATOM 1896 C C . ASN A 1 233 ? 1.971 28.203 15.516 1 86.31 233 ASN A C 1
ATOM 1898 O O . ASN A 1 233 ? 0.946 28.547 16.109 1 86.31 233 ASN A O 1
ATOM 1902 N N . GLY A 1 234 ? 2.838 27.312 16.109 1 84 234 GLY A N 1
ATOM 1903 C CA . GLY A 1 234 ? 2.705 26.844 17.484 1 84 234 GLY A CA 1
ATOM 1904 C C . GLY A 1 234 ? 1.613 25.797 17.656 1 84 234 GLY A C 1
ATOM 1905 O O . GLY A 1 234 ? 1.151 25.547 18.766 1 84 234 GLY A O 1
ATOM 1906 N N . ARG A 1 235 ? 1.143 25.328 16.562 1 81.19 235 ARG A N 1
ATOM 1907 C CA . ARG A 1 235 ? 0.093 24.312 16.625 1 81.19 235 ARG A CA 1
ATOM 1908 C C . ARG A 1 235 ? 0.684 22.922 16.594 1 81.19 235 ARG A C 1
ATOM 1910 O O . ARG A 1 235 ? 1.854 22.734 16.25 1 81.19 235 ARG A O 1
ATOM 1917 N N . ARG A 1 236 ? -0.145 21.984 16.859 1 82.5 236 ARG A N 1
ATOM 1918 C CA . ARG A 1 236 ? 0.307 20.594 16.953 1 82.5 236 ARG A CA 1
ATOM 1919 C C . ARG A 1 236 ? 0.506 20 15.555 1 82.5 236 ARG A C 1
ATOM 1921 O O . ARG A 1 236 ? 1.247 19.031 15.398 1 82.5 236 ARG A O 1
ATOM 1928 N N . GLY A 1 237 ? -0.199 20.625 14.562 1 84.38 237 GLY A N 1
ATOM 1929 C CA . GLY A 1 237 ? -0.119 20.031 13.234 1 84.38 237 GLY A CA 1
ATOM 1930 C C . GLY A 1 237 ? -0.791 18.672 13.141 1 84.38 237 GLY A C 1
ATOM 1931 O O . GLY A 1 237 ? -1.86 18.469 13.711 1 84.38 237 GLY A O 1
ATOM 1932 N N . CYS A 1 238 ? -0.252 17.812 12.359 1 86.38 238 CYS A N 1
ATOM 1933 C CA . CYS A 1 238 ? -0.749 16.453 12.242 1 86.38 238 CYS A CA 1
ATOM 1934 C C . CYS A 1 238 ? -0.075 15.531 13.258 1 86.38 238 CYS A C 1
ATOM 1936 O O . CYS A 1 238 ? 1.133 15.297 13.18 1 86.38 238 CYS A O 1
ATOM 1938 N N . HIS A 1 239 ? -0.881 15.062 14.141 1 86.62 239 HIS A N 1
ATOM 1939 C CA . HIS A 1 239 ? -0.32 14.312 15.266 1 86.62 239 HIS A CA 1
ATOM 1940 C C . HIS A 1 239 ? -1.063 13 15.477 1 86.62 239 HIS A C 1
ATOM 1942 O O . HIS A 1 239 ? -2.209 12.852 15.047 1 86.62 239 HIS A O 1
ATOM 1948 N N . LEU A 1 240 ? -0.321 12.102 16.125 1 85.75 240 LEU A N 1
ATOM 1949 C CA . LEU A 1 240 ? -0.837 10.758 16.344 1 85.75 240 LEU A CA 1
ATOM 1950 C C . LEU A 1 240 ? -1.654 10.695 17.625 1 85.75 240 LEU A C 1
ATOM 1952 O O . LEU A 1 240 ? -1.268 11.273 18.656 1 85.75 240 LEU A O 1
ATOM 1956 N N . ALA A 1 241 ? -2.809 10.047 17.5 1 83 241 ALA A N 1
ATOM 1957 C CA . ALA A 1 241 ? -3.639 9.773 18.672 1 83 241 ALA A CA 1
ATOM 1958 C C . ALA A 1 241 ? -4.188 8.352 18.625 1 83 241 ALA A C 1
ATOM 1960 O O . ALA A 1 241 ? -4.492 7.828 17.562 1 83 241 ALA A O 1
ATOM 1961 N N . SER A 1 242 ? -4.145 7.727 19.781 1 77.5 242 SER A N 1
ATOM 1962 C CA . SER A 1 242 ? -4.754 6.402 19.859 1 77.5 242 SER A CA 1
ATOM 1963 C C . SER A 1 242 ? -6.277 6.496 19.875 1 77.5 242 SER A C 1
ATOM 1965 O O . SER A 1 242 ? -6.84 7.469 20.375 1 77.5 242 SER A O 1
ATOM 1967 N N . CYS A 1 243 ? -6.84 5.723 19.047 1 71.12 243 CYS A N 1
ATOM 1968 C CA . CYS A 1 243 ? -8.297 5.703 19.062 1 71.12 243 CYS A CA 1
ATOM 1969 C C . CYS A 1 243 ? -8.82 4.277 19.172 1 71.12 243 CYS A C 1
ATOM 1971 O O . CYS A 1 243 ? -8.164 3.336 18.719 1 71.12 243 CYS A O 1
ATOM 1973 N N . GLN A 1 244 ? -9.898 4.152 20.047 1 66.38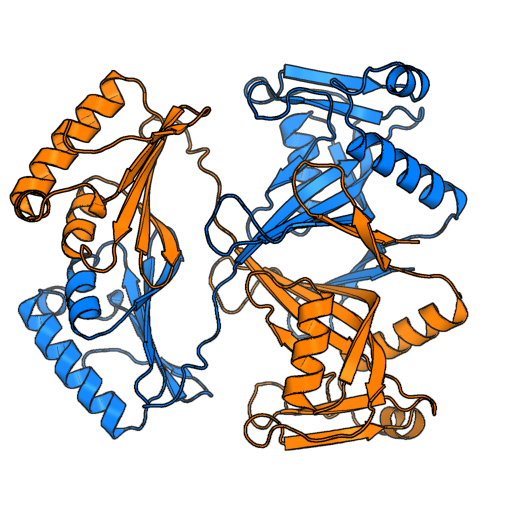 244 GLN A N 1
ATOM 1974 C CA . GLN A 1 244 ? -10.555 2.854 20.156 1 66.38 244 GLN A CA 1
ATOM 1975 C C . GLN A 1 244 ? -11.938 2.881 19.5 1 66.38 244 GLN A C 1
ATOM 1977 O O . GLN A 1 244 ? -12.945 3.084 20.172 1 66.38 244 GLN A O 1
ATOM 1982 N N . PHE A 1 245 ? -12.031 3.27 18.344 1 60.03 245 PHE A N 1
ATOM 1983 C CA . PHE A 1 245 ? -13.367 3.309 17.766 1 60.03 245 PHE A CA 1
ATOM 1984 C C . PHE A 1 245 ? -13.875 1.9 17.484 1 60.03 245 PHE A C 1
ATOM 1986 O O . PHE A 1 245 ? -15.086 1.657 17.5 1 60.03 245 PHE A O 1
ATOM 1993 N N . THR A 1 246 ? -12.93 1.057 16.938 1 56.91 246 THR A N 1
ATOM 1994 C CA . THR A 1 246 ? -13.312 -0.308 16.594 1 56.91 246 THR A CA 1
ATOM 1995 C C . THR A 1 246 ? -12.562 -1.316 17.453 1 56.91 246 THR A C 1
ATOM 1997 O O . THR A 1 246 ? -11.68 -0.942 18.234 1 56.91 246 THR A O 1
ATOM 2000 N N . SER A 1 247 ? -13.219 -2.494 17.594 1 56.5 247 SER A N 1
ATOM 2001 C CA . SER A 1 247 ? -12.555 -3.594 18.281 1 56.5 247 SER A CA 1
ATOM 2002 C C . SER A 1 247 ? -11.094 -3.721 17.859 1 56.5 247 SER A C 1
ATOM 2004 O O . SER A 1 247 ? -10.297 -4.363 18.547 1 56.5 247 SER A O 1
ATOM 2006 N N . ARG A 1 248 ? -10.781 -2.883 16.891 1 61.78 248 ARG A N 1
ATOM 2007 C CA . ARG A 1 248 ? -9.414 -2.992 16.391 1 61.78 248 ARG A CA 1
ATOM 2008 C C . ARG A 1 248 ? -8.57 -1.81 16.844 1 61.78 248 ARG A C 1
ATOM 2010 O O . ARG A 1 248 ? -9.016 -0.663 16.797 1 61.78 248 ARG A O 1
ATOM 2017 N N . LYS A 1 249 ? -7.422 -2.148 17.344 1 73.56 249 LYS A N 1
ATOM 2018 C CA . LYS A 1 249 ? -6.449 -1.111 17.672 1 73.56 249 LYS A CA 1
ATOM 2019 C C . LYS A 1 249 ? -6.074 -0.29 16.453 1 73.56 249 LYS A C 1
ATOM 2021 O O . LYS A 1 249 ? -5.754 -0.849 15.398 1 73.56 249 LYS A O 1
ATOM 2026 N N . CYS A 1 250 ? -6.473 1.028 16.422 1 80.19 250 CYS A N 1
ATOM 2027 C CA . CYS A 1 250 ? -6.121 1.896 15.312 1 80.19 250 CYS A CA 1
ATOM 2028 C C . CYS A 1 250 ? -5.414 3.156 15.797 1 80.19 250 CYS A C 1
ATOM 2030 O O . CYS A 1 250 ? -5.438 3.465 16.984 1 80.19 250 CYS A O 1
ATOM 2032 N N . LYS A 1 251 ? -4.645 3.656 14.945 1 87.12 251 LYS A N 1
ATOM 2033 C CA . LYS A 1 251 ? -3.984 4.938 15.18 1 87.12 251 LYS A CA 1
ATOM 2034 C C . LYS A 1 251 ? -4.594 6.035 14.312 1 87.12 251 LYS A C 1
ATOM 2036 O O . LYS A 1 251 ? -4.805 5.844 13.117 1 87.12 251 LYS A O 1
ATOM 2041 N N . MET A 1 252 ? -4.91 7.109 15.008 1 89.62 252 MET A N 1
ATOM 2042 C CA . MET A 1 252 ? -5.461 8.25 14.289 1 89.62 252 MET A CA 1
ATOM 2043 C C . MET A 1 252 ? -4.41 9.344 14.109 1 89.62 252 MET A C 1
ATOM 2045 O O . MET A 1 252 ? -3.629 9.609 15.023 1 89.62 252 MET A O 1
ATOM 2049 N N . TYR A 1 253 ? -4.418 9.945 12.953 1 91.31 253 TYR A N 1
ATOM 2050 C CA . TYR A 1 253 ? -3.668 11.164 12.68 1 91.31 253 TYR A CA 1
ATOM 2051 C C . TYR A 1 253 ? -4.605 12.352 12.5 1 91.31 253 TYR A C 1
ATOM 2053 O O . TYR A 1 253 ? -5.301 12.453 11.484 1 91.31 253 TYR A O 1
ATOM 2061 N N . TYR A 1 254 ? -4.59 13.188 13.492 1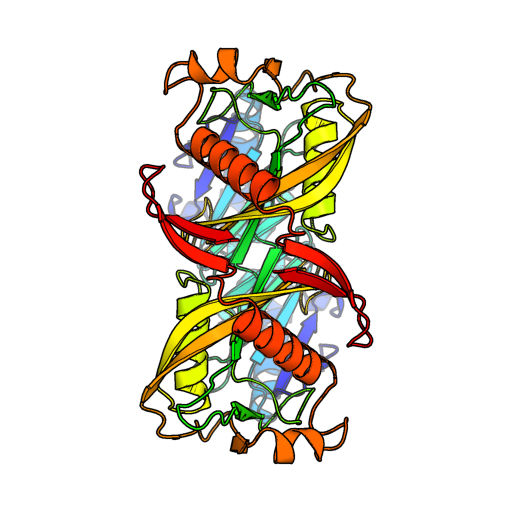 88 254 TYR A N 1
ATOM 2062 C CA . TYR A 1 254 ? -5.438 14.375 13.461 1 88 254 TYR A CA 1
ATOM 2063 C C . TYR A 1 254 ? -4.66 15.586 12.961 1 88 254 TYR A C 1
ATOM 2065 O O . TYR A 1 254 ? -3.477 15.734 13.266 1 88 254 TYR A O 1
ATOM 2073 N N . ILE A 1 255 ? -5.344 16.422 12.258 1 86.75 255 ILE A N 1
ATOM 2074 C CA . ILE A 1 255 ? -4.73 17.641 11.742 1 86.75 255 ILE A CA 1
ATOM 2075 C C . ILE A 1 255 ? -5.32 18.859 12.461 1 86.75 255 ILE A C 1
ATOM 2077 O O . ILE A 1 255 ? -6.488 19.203 12.258 1 86.75 255 ILE A O 1
ATOM 2081 N N . ASP A 1 256 ? -4.504 19.422 13.281 1 82 256 ASP A N 1
ATOM 2082 C CA . ASP A 1 256 ? -4.941 20.562 14.078 1 82 256 ASP A CA 1
ATOM 2083 C C . ASP A 1 256 ? -4.168 21.812 13.703 1 82 256 ASP A C 1
ATOM 2085 O O . ASP A 1 256 ? -2.98 21.75 13.375 1 82 256 ASP A O 1
ATOM 2089 N N . MET B 1 1 ? 24 -17.031 -23.391 1 66.19 1 MET B N 1
ATOM 2090 C CA . MET B 1 1 ? 23.156 -16.531 -22.312 1 66.19 1 MET B CA 1
ATOM 2091 C C . MET B 1 1 ? 21.688 -16.562 -22.688 1 66.19 1 MET B C 1
ATOM 2093 O O . MET B 1 1 ? 21.312 -16.172 -23.797 1 66.19 1 MET B O 1
ATOM 2097 N N . TYR B 1 2 ? 21.016 -17.359 -22 1 79.56 2 TYR B N 1
ATOM 2098 C CA . TYR B 1 2 ? 19.656 -17.703 -22.406 1 79.56 2 TYR B CA 1
ATOM 2099 C C . TYR B 1 2 ? 18.703 -16.531 -22.172 1 79.56 2 TYR B C 1
ATOM 2101 O O . TYR B 1 2 ? 17.828 -16.266 -23 1 79.56 2 TYR B O 1
ATOM 2109 N N . PHE B 1 3 ? 19.031 -15.727 -21.203 1 88.5 3 PHE B N 1
ATOM 2110 C CA . PHE B 1 3 ? 18.125 -14.633 -20.844 1 88.5 3 PHE B CA 1
ATOM 2111 C C . PHE B 1 3 ? 18.688 -13.297 -21.328 1 88.5 3 PHE B C 1
ATOM 2113 O O . PHE B 1 3 ? 19.906 -13.094 -21.344 1 88.5 3 PHE B O 1
ATOM 2120 N N . LYS B 1 4 ? 17.812 -12.453 -21.844 1 92.62 4 LYS B N 1
ATOM 2121 C CA . LYS B 1 4 ? 18.156 -11.031 -21.844 1 92.62 4 LYS B CA 1
ATOM 2122 C C . LYS B 1 4 ? 18.141 -10.453 -20.438 1 92.62 4 LYS B C 1
ATOM 2124 O O . LYS B 1 4 ? 17.094 -10.422 -19.781 1 92.62 4 LYS B O 1
ATOM 2129 N N . GLU B 1 5 ? 19.297 -10 -20 1 95.31 5 GLU B N 1
ATOM 2130 C CA . GLU B 1 5 ? 19.453 -9.602 -18.594 1 95.31 5 GLU B CA 1
ATOM 2131 C C . GLU B 1 5 ? 19.422 -8.078 -18.453 1 95.31 5 GLU B C 1
ATOM 2133 O O . GLU B 1 5 ? 19.953 -7.359 -19.297 1 95.31 5 GLU B O 1
ATOM 2138 N N . LYS B 1 6 ? 18.781 -7.602 -17.484 1 95.81 6 LYS B N 1
ATOM 2139 C CA . LYS B 1 6 ? 18.859 -6.211 -17.062 1 95.81 6 LYS B CA 1
ATOM 2140 C C . LYS B 1 6 ? 19.5 -6.098 -15.688 1 95.81 6 LYS B C 1
ATOM 2142 O O . LYS B 1 6 ? 18.953 -6.586 -14.695 1 95.81 6 LYS B O 1
ATOM 2147 N N . MET B 1 7 ? 20.609 -5.41 -15.609 1 94.88 7 MET B N 1
ATOM 2148 C CA . MET B 1 7 ? 21.312 -5.242 -14.344 1 94.88 7 MET B CA 1
ATOM 2149 C C . MET B 1 7 ? 20.906 -3.941 -13.656 1 94.88 7 MET B C 1
ATOM 2151 O O . MET B 1 7 ? 20.562 -2.965 -14.32 1 94.88 7 MET B O 1
ATOM 2155 N N . ASP B 1 8 ? 20.922 -3.949 -12.367 1 91 8 ASP B N 1
ATOM 2156 C CA . ASP B 1 8 ? 20.625 -2.717 -11.641 1 91 8 ASP B CA 1
ATOM 2157 C C . ASP B 1 8 ? 21.844 -2.256 -10.836 1 91 8 ASP B C 1
ATOM 2159 O O . ASP B 1 8 ? 22.891 -2.92 -10.844 1 91 8 ASP B O 1
ATOM 2163 N N . ILE B 1 9 ? 21.766 -1.099 -10.211 1 86.56 9 ILE B N 1
ATOM 2164 C CA . ILE B 1 9 ? 22.891 -0.45 -9.562 1 86.56 9 ILE B CA 1
ATOM 2165 C C . ILE B 1 9 ? 23.188 -1.142 -8.234 1 86.56 9 ILE B C 1
ATOM 2167 O O . ILE B 1 9 ? 24.203 -0.854 -7.59 1 86.56 9 ILE B O 1
ATOM 2171 N N . PHE B 1 10 ? 22.391 -2.117 -7.828 1 89.44 10 PHE B N 1
ATOM 2172 C CA . PHE B 1 10 ? 22.547 -2.766 -6.531 1 89.44 10 PHE B CA 1
ATOM 2173 C C . PHE B 1 10 ? 23.141 -4.16 -6.691 1 89.44 10 PHE B C 1
ATOM 2175 O O . PHE B 1 10 ? 23.234 -4.91 -5.719 1 89.44 10 PHE B O 1
ATOM 2182 N N . GLY B 1 11 ? 23.422 -4.484 -7.941 1 92.56 11 GLY B N 1
ATOM 2183 C CA . GLY B 1 11 ? 24 -5.793 -8.211 1 92.56 11 GLY B CA 1
ATOM 2184 C C . GLY B 1 11 ? 22.953 -6.863 -8.469 1 92.56 11 GLY B C 1
ATOM 2185 O O . GLY B 1 11 ? 23.234 -8.055 -8.297 1 92.56 11 GLY B O 1
ATOM 2186 N N . GLY B 1 12 ? 21.797 -6.445 -8.82 1 96.06 12 GLY B N 1
ATOM 2187 C CA . GLY B 1 12 ? 20.719 -7.375 -9.133 1 96.06 12 GLY B CA 1
ATOM 2188 C C . GLY B 1 12 ? 20.547 -7.602 -10.625 1 96.06 12 GLY B C 1
ATOM 2189 O O . GLY B 1 12 ? 21 -6.789 -11.438 1 96.06 12 GLY B O 1
ATOM 2190 N N . VAL B 1 13 ? 19.984 -8.719 -10.96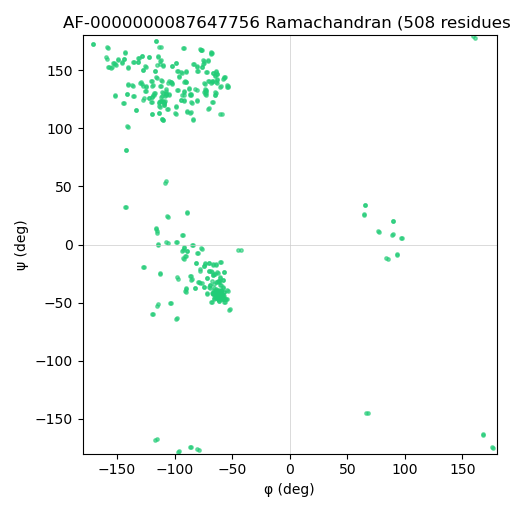9 1 97.81 13 VAL B N 1
ATOM 2191 C CA . VAL B 1 13 ? 19.688 -9.055 -12.352 1 97.81 13 VAL B CA 1
ATOM 2192 C C . VAL B 1 13 ? 18.203 -9.398 -12.5 1 97.81 13 VAL B C 1
ATOM 2194 O O . VAL B 1 13 ? 17.641 -10.086 -11.648 1 97.81 13 VAL B O 1
ATOM 2197 N N . THR B 1 14 ? 17.594 -8.867 -13.547 1 98 14 THR B N 1
ATOM 2198 C CA . THR B 1 14 ? 16.203 -9.188 -13.859 1 98 14 THR B CA 1
ATOM 2199 C C . THR B 1 14 ? 16.094 -9.883 -15.211 1 98 14 THR B C 1
ATOM 2201 O O . THR B 1 14 ? 16.688 -9.422 -16.203 1 98 14 THR B O 1
ATOM 2204 N N . VAL B 1 15 ? 15.414 -10.953 -15.266 1 98.12 15 VAL B N 1
ATOM 2205 C CA . VAL B 1 15 ? 15.148 -11.68 -16.5 1 98.12 15 VAL B CA 1
ATOM 2206 C C . VAL B 1 15 ? 13.648 -11.945 -16.641 1 98.12 15 VAL B C 1
ATOM 2208 O O . VAL B 1 15 ? 12.906 -11.852 -15.664 1 98.12 15 VAL B O 1
ATOM 2211 N N . LYS B 1 16 ? 13.211 -12.258 -17.844 1 98 16 LYS B N 1
ATOM 2212 C CA . LYS B 1 16 ? 11.797 -12.484 -18.141 1 98 16 LYS B CA 1
ATOM 2213 C C . LYS B 1 16 ? 11.602 -13.805 -18.891 1 98 16 LYS B C 1
ATOM 2215 O O . LYS B 1 16 ? 12.398 -14.156 -19.766 1 98 16 LYS B O 1
ATOM 2220 N N . SER B 1 17 ? 10.57 -14.477 -18.5 1 97.88 17 SER B N 1
ATOM 2221 C CA . SER B 1 17 ? 10.25 -15.711 -19.219 1 97.88 17 SER B CA 1
ATOM 2222 C C . SER B 1 17 ? 9.938 -15.445 -20.688 1 97.88 17 SER B C 1
ATOM 2224 O O . SER B 1 17 ? 10.188 -16.297 -21.531 1 97.88 17 SER B O 1
ATOM 2226 N N . THR B 1 18 ? 9.391 -14.305 -20.938 1 96.12 18 THR B N 1
ATOM 2227 C CA . THR B 1 18 ? 8.977 -13.961 -22.297 1 96.12 18 THR B CA 1
ATOM 2228 C C . THR B 1 18 ? 10.18 -13.875 -23.219 1 96.12 18 THR B C 1
ATOM 2230 O O . THR B 1 18 ? 10.031 -13.859 -24.453 1 96.12 18 THR B O 1
ATOM 2233 N N . GLY B 1 19 ? 11.336 -13.758 -22.656 1 94 19 GLY B N 1
ATOM 2234 C CA . GLY B 1 19 ? 12.555 -13.711 -23.453 1 94 19 GLY B CA 1
ATOM 2235 C C . GLY B 1 19 ? 13.023 -15.078 -23.906 1 94 19 GLY B C 1
ATOM 2236 O O . GLY B 1 19 ? 13.945 -15.18 -24.719 1 94 19 GLY B O 1
ATOM 2237 N N . LEU B 1 20 ? 12.438 -16.125 -23.469 1 95.75 20 LEU B N 1
ATOM 2238 C CA . LEU B 1 20 ? 12.82 -17.484 -23.797 1 95.75 20 LEU B CA 1
ATOM 2239 C C . LEU B 1 20 ? 11.953 -18.047 -24.922 1 95.75 20 LEU B C 1
ATOM 2241 O O . LEU B 1 20 ? 10.781 -17.688 -25.047 1 95.75 20 LEU B O 1
ATOM 2245 N N . GLU B 1 21 ? 12.492 -18.891 -25.688 1 95 21 GLU B N 1
ATOM 2246 C CA . GLU B 1 21 ? 11.742 -19.641 -26.703 1 95 21 GLU B CA 1
ATOM 2247 C C . GLU B 1 21 ? 10.883 -20.734 -26.062 1 95 21 GLU B C 1
ATOM 2249 O O . GLU B 1 21 ? 11.203 -21.219 -24.969 1 95 21 GLU B O 1
ATOM 2254 N N . PRO B 1 22 ? 9.859 -21.109 -26.75 1 94.56 22 PRO B N 1
ATOM 2255 C CA . PRO B 1 22 ? 8.961 -22.141 -26.203 1 94.56 22 PRO B CA 1
ATOM 2256 C C . PRO B 1 22 ? 9.695 -23.406 -25.797 1 94.56 22 PRO B C 1
ATOM 2258 O O . PRO B 1 22 ? 9.414 -23.984 -24.734 1 94.56 22 PRO B O 1
ATOM 2261 N N . SER B 1 23 ? 10.672 -23.828 -26.594 1 95.25 23 SER B N 1
ATOM 2262 C CA . SER B 1 23 ? 11.414 -25.047 -26.297 1 95.25 23 SER B CA 1
ATOM 2263 C C . SER B 1 23 ? 12.25 -24.906 -25.031 1 95.25 23 SER B C 1
ATOM 2265 O O . SER B 1 23 ? 12.477 -25.875 -24.312 1 95.25 23 SER B O 1
ATOM 2267 N N . GLN B 1 24 ? 12.625 -23.703 -24.703 1 95.94 24 GLN B N 1
ATOM 2268 C CA . GLN B 1 24 ? 13.453 -23.406 -23.547 1 95.94 24 GLN B CA 1
ATOM 2269 C C . GLN B 1 24 ? 12.617 -23.359 -22.266 1 95.94 24 GLN B C 1
ATOM 2271 O O . GLN B 1 24 ? 13.164 -23.422 -21.172 1 95.94 24 GLN B O 1
ATOM 2276 N N . LYS B 1 25 ? 11.32 -23.266 -22.453 1 95.81 25 LYS B N 1
ATOM 2277 C CA . LYS B 1 25 ? 10.414 -23.141 -21.312 1 95.81 25 LYS B CA 1
ATOM 2278 C C . LYS B 1 25 ? 9.906 -24.516 -20.875 1 95.81 25 LYS B C 1
ATOM 2280 O O . LYS B 1 25 ? 9.18 -24.609 -19.891 1 95.81 25 LYS B O 1
ATOM 2285 N N . GLU B 1 26 ? 10.258 -25.5 -21.641 1 95 26 GLU B N 1
ATOM 2286 C CA . GLU B 1 26 ? 9.945 -26.859 -21.219 1 95 26 GLU B CA 1
ATOM 2287 C C . GLU B 1 26 ? 10.703 -27.219 -19.938 1 95 26 GLU B C 1
ATOM 2289 O O . GLU B 1 26 ? 11.859 -26.828 -19.766 1 95 26 GLU B O 1
ATOM 2294 N N . LYS B 1 27 ? 10.125 -27.969 -19.109 1 94 27 LYS B N 1
ATOM 2295 C CA . LYS B 1 27 ? 10.578 -28.188 -17.734 1 94 27 LYS B CA 1
ATOM 2296 C C . LYS B 1 27 ? 12.047 -28.594 -17.703 1 94 27 LYS B C 1
ATOM 2298 O O . LYS B 1 27 ? 12.859 -27.969 -17.016 1 94 27 LYS B O 1
ATOM 2303 N N . ASP B 1 28 ? 12.422 -29.656 -18.422 1 94.69 28 ASP B N 1
ATOM 2304 C CA . ASP B 1 28 ? 13.789 -30.172 -18.375 1 94.69 28 ASP B CA 1
ATOM 2305 C C . ASP B 1 28 ? 14.773 -29.172 -18.984 1 94.69 28 ASP B C 1
ATOM 2307 O O . ASP B 1 28 ? 15.867 -28.969 -18.453 1 94.69 28 ASP B O 1
ATOM 2311 N N . ALA B 1 29 ? 14.383 -28.609 -20.078 1 96.69 29 ALA B N 1
ATOM 2312 C CA . ALA B 1 29 ? 15.227 -27.594 -20.703 1 96.69 29 ALA B CA 1
ATOM 2313 C C . ALA B 1 29 ? 15.422 -26.391 -19.781 1 96.69 29 ALA B C 1
ATOM 2315 O O . ALA B 1 29 ? 16.531 -25.875 -19.625 1 96.69 29 ALA B O 1
ATOM 2316 N N . PHE B 1 30 ? 14.359 -26 -19.141 1 97.69 30 PHE B N 1
ATOM 2317 C CA . PHE B 1 30 ? 14.406 -24.828 -18.281 1 97.69 30 PHE B CA 1
ATOM 2318 C C . PHE B 1 30 ? 15.234 -25.109 -17.031 1 97.69 30 PHE B C 1
ATOM 2320 O O . PHE B 1 30 ? 15.938 -24.234 -16.531 1 97.69 30 PHE B O 1
ATOM 2327 N N . ARG B 1 31 ? 15.133 -26.297 -16.547 1 97.06 31 ARG B N 1
ATOM 2328 C CA . ARG B 1 31 ? 15.961 -26.703 -15.406 1 97.06 31 ARG B CA 1
ATOM 2329 C C . ARG B 1 31 ? 17.438 -26.5 -15.703 1 97.06 31 ARG B C 1
ATOM 2331 O O . ARG B 1 31 ? 18.188 -25.984 -14.875 1 97.06 31 ARG B O 1
ATOM 2338 N N . LYS B 1 32 ? 17.812 -26.938 -16.828 1 96.38 32 LYS B N 1
ATOM 2339 C CA . LYS B 1 32 ? 19.203 -26.797 -17.25 1 96.38 32 LYS B CA 1
ATOM 2340 C C . LYS B 1 32 ? 19.578 -25.328 -17.406 1 96.38 32 LYS B C 1
ATOM 2342 O O . LYS B 1 32 ? 20.641 -24.906 -16.922 1 96.38 32 LYS B O 1
ATOM 2347 N N . ILE B 1 33 ? 18.719 -24.641 -18.047 1 96.81 33 ILE B N 1
ATOM 2348 C CA . ILE B 1 33 ? 18.953 -23.219 -18.281 1 96.81 33 ILE B CA 1
ATOM 2349 C C . ILE B 1 33 ? 19.125 -22.5 -16.938 1 96.81 33 ILE B C 1
ATOM 2351 O O . ILE B 1 33 ? 20.031 -21.688 -16.766 1 96.81 33 ILE B O 1
ATOM 2355 N N . MET B 1 34 ? 18.25 -22.766 -15.977 1 96.75 34 MET B N 1
ATOM 2356 C CA . MET B 1 34 ? 18.281 -22.094 -14.68 1 96.75 34 MET B CA 1
ATOM 2357 C C . MET B 1 34 ? 19.531 -22.469 -13.898 1 96.75 34 MET B C 1
ATOM 2359 O O . MET B 1 34 ? 20.156 -21.609 -13.266 1 96.75 34 MET B O 1
ATOM 2363 N N . SER B 1 35 ? 19.922 -23.719 -13.93 1 96.25 35 SER B N 1
ATOM 2364 C CA . SER B 1 35 ? 21.141 -24.156 -13.258 1 96.25 35 SER B CA 1
ATOM 2365 C C . SER B 1 35 ? 22.359 -23.438 -13.805 1 96.25 35 SER B C 1
ATOM 2367 O O . SER B 1 35 ? 23.172 -22.906 -13.039 1 96.25 35 SER B O 1
ATOM 2369 N N . GLU B 1 36 ? 22.453 -23.359 -15.086 1 96.56 36 GLU B N 1
ATOM 2370 C CA . GLU B 1 36 ? 23.578 -22.688 -15.734 1 96.56 36 GLU B CA 1
ATOM 2371 C C . GLU B 1 36 ? 23.547 -21.188 -15.445 1 96.56 36 GLU B C 1
ATOM 2373 O O . GLU B 1 36 ? 24.594 -20.578 -15.219 1 96.56 36 GLU B O 1
ATOM 2378 N N . SER B 1 37 ? 22.375 -20.641 -15.508 1 97.19 37 SER B N 1
ATOM 2379 C CA . SER B 1 37 ? 22.234 -19.203 -15.25 1 97.19 37 SER B CA 1
ATOM 2380 C C . SER B 1 37 ? 22.641 -18.859 -13.82 1 97.19 37 SER B C 1
ATOM 2382 O O . SER B 1 37 ? 23.328 -17.859 -13.594 1 97.19 37 SER B O 1
ATOM 2384 N N . LEU B 1 38 ? 22.219 -19.688 -12.883 1 97.56 38 LEU B N 1
ATOM 2385 C CA . LEU B 1 38 ? 22.547 -19.453 -11.484 1 97.56 38 LEU B CA 1
ATOM 2386 C C . LEU B 1 38 ? 24.062 -19.5 -11.273 1 97.56 38 LEU B C 1
ATOM 2388 O O . LEU B 1 38 ? 24.625 -18.672 -10.555 1 97.56 38 LEU B O 1
ATOM 2392 N N . ASP B 1 39 ? 24.688 -20.469 -11.875 1 96.81 39 ASP B N 1
ATOM 2393 C CA . ASP B 1 39 ? 26.141 -20.562 -11.797 1 96.81 39 ASP B CA 1
ATOM 2394 C C . ASP B 1 39 ? 26.797 -19.328 -12.383 1 96.81 39 ASP B C 1
ATOM 2396 O O . ASP B 1 39 ? 27.75 -18.781 -11.797 1 96.81 39 ASP B O 1
ATOM 2400 N N . HIS B 1 40 ? 26.297 -18.938 -13.5 1 96.94 40 HIS B N 1
ATOM 2401 C CA . HIS B 1 40 ? 26.812 -17.75 -14.164 1 96.94 40 HIS B CA 1
ATOM 2402 C C . HIS B 1 40 ? 26.656 -16.5 -13.289 1 96.94 40 HIS B C 1
ATOM 2404 O O . HIS B 1 40 ? 27.578 -15.711 -13.141 1 96.94 40 HIS B O 1
ATOM 2410 N N . TRP B 1 41 ? 25.5 -16.312 -12.688 1 97.5 41 TRP B N 1
ATOM 2411 C CA . TRP B 1 41 ? 25.234 -15.156 -11.844 1 97.5 41 TRP B CA 1
ATOM 2412 C C . TRP B 1 41 ? 26.094 -15.172 -10.594 1 97.5 41 TRP B C 1
ATOM 2414 O O . TRP B 1 41 ? 26.594 -14.133 -10.148 1 97.5 41 TRP B O 1
ATOM 2424 N N . ARG B 1 42 ? 26.312 -16.328 -10.039 1 96.94 42 ARG B N 1
ATOM 2425 C CA . ARG B 1 42 ? 27.188 -16.469 -8.883 1 96.94 42 ARG B CA 1
ATOM 2426 C C . ARG B 1 42 ? 28.609 -16.047 -9.234 1 96.94 42 ARG B C 1
ATOM 2428 O O . ARG B 1 42 ? 29.281 -15.352 -8.469 1 96.94 42 ARG B O 1
ATOM 2435 N N . SER B 1 43 ? 29.094 -16.516 -10.344 1 96.56 43 SER B N 1
ATOM 2436 C CA . SER B 1 43 ? 30.453 -16.219 -10.773 1 96.56 43 SER B CA 1
ATOM 2437 C C . SER B 1 43 ? 30.656 -14.719 -11.008 1 96.56 43 SER B C 1
ATOM 2439 O O . SER B 1 43 ? 31.766 -14.219 -10.906 1 96.56 43 SER B O 1
ATOM 2441 N N . ARG B 1 44 ? 29.578 -14 -11.289 1 96.25 44 ARG B N 1
ATOM 2442 C CA . ARG B 1 44 ? 29.625 -12.562 -11.547 1 96.25 44 ARG B CA 1
ATOM 2443 C C . ARG B 1 44 ? 29.266 -11.766 -10.297 1 96.25 44 ARG B C 1
ATOM 2445 O O . ARG B 1 44 ? 29.062 -10.555 -10.359 1 96.25 44 ARG B O 1
ATOM 2452 N N . ASN B 1 45 ? 29.031 -12.43 -9.211 1 96.19 45 ASN B N 1
ATOM 2453 C CA . ASN B 1 45 ? 28.75 -11.836 -7.91 1 96.19 45 ASN B CA 1
ATOM 2454 C C . ASN B 1 45 ? 27.438 -11.062 -7.922 1 96.19 45 ASN B C 1
ATOM 2456 O O . ASN B 1 45 ? 27.344 -9.992 -7.324 1 96.19 45 ASN B O 1
ATOM 2460 N N . VAL B 1 46 ? 26.547 -11.648 -8.727 1 97.44 46 VAL B N 1
ATOM 2461 C CA . VAL B 1 46 ? 25.188 -11.117 -8.664 1 97.44 46 VAL B CA 1
ATOM 2462 C C . VAL B 1 46 ? 24.609 -11.336 -7.273 1 97.44 46 VAL B C 1
ATOM 2464 O O . VAL B 1 46 ? 24.812 -12.391 -6.664 1 97.44 46 VAL B O 1
ATOM 2467 N N . LYS B 1 47 ? 23.828 -10.359 -6.762 1 96.88 47 LYS B N 1
ATOM 2468 C CA . LYS B 1 47 ? 2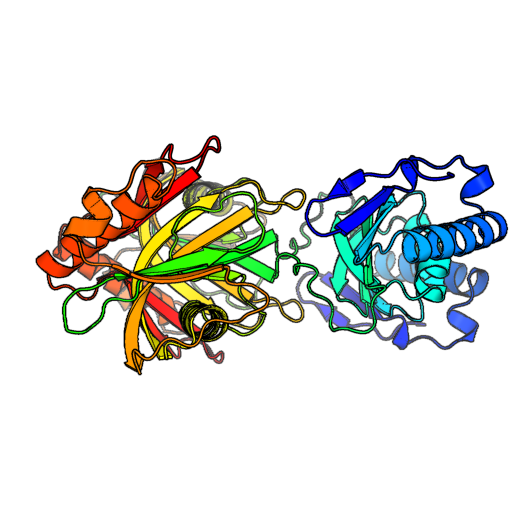3.266 -10.461 -5.418 1 96.88 47 LYS B CA 1
ATOM 2469 C C . LYS B 1 47 ? 21.812 -10.945 -5.465 1 96.88 47 LYS B C 1
ATOM 2471 O O . LYS B 1 47 ? 21.516 -12.062 -5.035 1 96.88 47 LYS B O 1
ATOM 2476 N N . GLY B 1 48 ? 20.969 -10.133 -6.062 1 98.12 48 GLY B N 1
ATOM 2477 C CA . GLY B 1 48 ? 19.562 -10.5 -6.172 1 98.12 48 GLY B CA 1
ATOM 2478 C C . GLY B 1 48 ? 19.141 -10.82 -7.594 1 98.12 48 GLY B C 1
ATOM 2479 O O . GLY B 1 48 ? 19.453 -10.07 -8.523 1 98.12 48 GLY B O 1
ATOM 2480 N N . VAL B 1 49 ? 18.469 -11.961 -7.781 1 98.62 49 VAL B N 1
ATOM 2481 C CA . VAL B 1 49 ? 17.938 -12.344 -9.094 1 98.62 49 VAL B CA 1
ATOM 2482 C C . VAL B 1 49 ? 16.422 -12.195 -9.102 1 98.62 49 VAL B C 1
ATOM 2484 O O . VAL B 1 49 ? 15.734 -12.68 -8.203 1 98.62 49 VAL B O 1
ATOM 2487 N N . TRP B 1 50 ? 15.945 -11.492 -10.102 1 98.5 50 TRP B N 1
ATOM 2488 C CA . TRP B 1 50 ? 14.516 -11.32 -10.336 1 98.5 50 TRP B CA 1
ATOM 2489 C C . TRP B 1 50 ? 14.086 -12.047 -11.609 1 98.5 50 TRP B C 1
ATOM 2491 O O . TRP B 1 50 ? 14.672 -11.844 -12.672 1 98.5 50 TRP B O 1
ATOM 2501 N N . VAL B 1 51 ? 13.07 -12.898 -11.492 1 98.69 51 VAL B N 1
ATOM 2502 C CA . VAL B 1 51 ? 12.508 -13.555 -12.672 1 98.69 51 VAL B CA 1
ATOM 2503 C C . VAL B 1 51 ? 11.031 -13.172 -12.82 1 98.69 51 VAL B C 1
ATOM 2505 O O . VAL B 1 51 ? 10.203 -13.539 -11.984 1 98.69 51 VAL B O 1
ATOM 2508 N N . LYS B 1 52 ? 10.75 -12.445 -13.836 1 98.56 52 LYS B N 1
ATOM 2509 C CA . LYS B 1 52 ? 9.367 -12.117 -14.172 1 98.56 52 LYS B CA 1
ATOM 2510 C C . LYS B 1 52 ? 8.734 -13.211 -15.023 1 98.56 52 LYS B C 1
ATOM 2512 O O . LYS B 1 52 ? 9.102 -13.391 -16.188 1 98.56 52 LYS B O 1
ATOM 2517 N N . VAL B 1 53 ? 7.781 -13.875 -14.516 1 98.75 53 VAL B N 1
ATOM 2518 C CA . VAL B 1 53 ? 7.164 -15.016 -15.18 1 98.75 53 VAL B CA 1
ATOM 2519 C C . VAL B 1 53 ? 5.785 -14.617 -15.703 1 98.75 53 VAL B C 1
ATOM 2521 O O . VAL B 1 53 ? 4.887 -14.305 -14.922 1 98.75 53 VAL B O 1
ATOM 2524 N N . SER B 1 54 ? 5.645 -14.664 -17.031 1 98.5 54 SER B N 1
ATOM 2525 C CA . SER B 1 54 ? 4.316 -14.477 -17.594 1 98.5 54 SER B CA 1
ATOM 2526 C C . SER B 1 54 ? 3.359 -15.578 -17.156 1 98.5 54 SER B C 1
ATOM 2528 O O . SER B 1 54 ? 3.764 -16.734 -17.016 1 98.5 54 SER B O 1
ATOM 2530 N N . ILE B 1 55 ? 2.117 -15.172 -17.016 1 98.56 55 ILE B N 1
ATOM 2531 C CA . ILE B 1 55 ? 1.135 -16.156 -16.578 1 98.56 55 ILE B CA 1
ATOM 2532 C C . ILE B 1 55 ? 1.054 -17.297 -17.594 1 98.56 55 ILE B C 1
ATOM 2534 O O . ILE B 1 55 ? 0.826 -18.453 -17.219 1 98.56 55 ILE B O 1
ATOM 2538 N N . THR B 1 56 ? 1.326 -17.094 -18.828 1 97.56 56 THR B N 1
ATOM 2539 C CA . THR B 1 56 ? 1.28 -18.094 -19.891 1 97.56 56 THR B CA 1
ATOM 2540 C C . THR B 1 56 ? 2.469 -19.047 -19.766 1 97.56 56 THR B C 1
ATOM 2542 O O . THR B 1 56 ? 2.479 -20.125 -20.391 1 97.56 56 THR B O 1
ATOM 2545 N N . ASP B 1 57 ? 3.469 -18.656 -19.016 1 98.12 57 ASP B N 1
ATOM 2546 C CA . ASP B 1 57 ? 4.664 -19.469 -18.812 1 98.12 57 ASP B CA 1
ATOM 2547 C C . ASP B 1 57 ? 4.68 -20.078 -17.422 1 98.12 57 ASP B C 1
ATOM 2549 O O . ASP B 1 57 ? 5.75 -20.359 -16.875 1 98.12 57 ASP B O 1
ATOM 2553 N N . SER B 1 58 ? 3.537 -20.234 -16.797 1 98.19 58 SER B N 1
ATOM 2554 C CA . SER B 1 58 ? 3.424 -20.656 -15.398 1 98.19 58 SER B CA 1
ATOM 2555 C C . SER B 1 58 ? 4.055 -22.016 -15.172 1 98.19 58 SER B C 1
ATOM 2557 O O . SER B 1 58 ? 4.359 -22.391 -14.039 1 98.19 58 SER B O 1
ATOM 2559 N N . ASP B 1 59 ? 4.332 -22.781 -16.203 1 97.44 59 ASP B N 1
ATOM 2560 C CA . ASP B 1 59 ? 4.891 -24.125 -16.109 1 97.44 59 ASP B CA 1
ATOM 2561 C C . ASP B 1 59 ? 6.32 -24.094 -15.562 1 97.44 59 ASP B C 1
ATOM 2563 O O . ASP B 1 59 ? 6.84 -25.094 -15.094 1 97.44 59 ASP B O 1
ATOM 2567 N N . ILE B 1 60 ? 6.945 -22.969 -15.594 1 98.31 60 ILE B N 1
ATOM 2568 C CA . ILE B 1 60 ? 8.344 -22.922 -15.172 1 98.31 60 ILE B CA 1
ATOM 2569 C C . ILE B 1 60 ? 8.422 -22.594 -13.68 1 98.31 60 ILE B C 1
ATOM 2571 O O . ILE B 1 60 ? 9.492 -22.703 -13.07 1 98.31 60 ILE B O 1
ATOM 2575 N N . ILE B 1 61 ? 7.332 -22.172 -13.078 1 98.62 61 ILE B N 1
ATOM 2576 C CA . ILE B 1 61 ? 7.305 -21.688 -11.703 1 98.62 61 ILE B CA 1
ATOM 2577 C C . ILE B 1 61 ? 7.82 -22.781 -10.766 1 98.62 61 ILE B C 1
ATOM 2579 O O . ILE B 1 61 ? 8.688 -22.531 -9.922 1 98.62 61 ILE B O 1
ATOM 2583 N N . PRO B 1 62 ? 7.363 -24.062 -10.898 1 97.88 62 PRO B N 1
ATOM 2584 C CA . PRO B 1 62 ? 7.875 -25.094 -10 1 97.88 62 PRO B CA 1
ATOM 2585 C C . PRO B 1 62 ? 9.391 -25.266 -10.094 1 97.88 62 PRO B C 1
ATOM 2587 O O . PRO B 1 62 ? 10.047 -25.547 -9.086 1 97.88 62 PRO B O 1
ATOM 2590 N N . VAL B 1 63 ? 9.961 -25.109 -11.258 1 98.31 63 VAL B N 1
ATOM 2591 C CA . VAL B 1 63 ? 11.398 -25.25 -11.445 1 98.31 63 VAL B CA 1
ATOM 2592 C C . VAL B 1 63 ? 12.125 -24.141 -10.695 1 98.31 63 VAL B C 1
ATOM 2594 O O . VAL B 1 63 ? 13.172 -24.375 -10.078 1 98.31 63 VAL B O 1
ATOM 2597 N N . LEU B 1 64 ? 11.57 -22.922 -10.773 1 98.69 64 LEU B N 1
ATOM 2598 C CA . LEU B 1 64 ? 12.156 -21.812 -10.023 1 98.69 64 LEU B CA 1
ATOM 2599 C C . LEU B 1 64 ? 12.125 -22.094 -8.523 1 98.69 64 LEU B C 1
ATOM 2601 O O . LEU B 1 64 ? 13.117 -21.859 -7.828 1 98.69 64 LEU B O 1
ATOM 2605 N N . VAL B 1 65 ? 11 -22.609 -8.047 1 98.5 65 VAL B N 1
ATOM 2606 C CA . VAL B 1 65 ? 10.867 -22.953 -6.633 1 98.5 65 VAL B CA 1
ATOM 2607 C C . VAL B 1 65 ? 11.914 -23.984 -6.246 1 98.5 65 VAL B C 1
ATOM 2609 O O . VAL B 1 65 ? 12.562 -23.859 -5.203 1 98.5 65 VAL B O 1
ATOM 2612 N N . GLU B 1 66 ? 12.117 -24.984 -7.047 1 97.5 66 GLU B N 1
ATOM 2613 C CA . GLU B 1 66 ? 13.109 -26.031 -6.812 1 97.5 66 GLU B CA 1
ATOM 2614 C C . GLU B 1 66 ? 14.508 -25.438 -6.68 1 97.5 66 GLU B C 1
ATOM 2616 O O . GLU B 1 66 ? 15.359 -26 -5.992 1 97.5 66 GLU B O 1
ATOM 2621 N N . ASN B 1 67 ? 14.703 -24.359 -7.355 1 97.69 67 ASN B N 1
ATOM 2622 C CA . ASN B 1 67 ? 16.016 -23.719 -7.352 1 97.69 67 ASN B CA 1
ATOM 2623 C C . ASN B 1 67 ? 16.109 -22.641 -6.273 1 97.69 67 ASN B C 1
ATOM 2625 O O . ASN B 1 67 ? 17.047 -21.844 -6.281 1 97.69 67 ASN B O 1
ATOM 2629 N N . GLY B 1 68 ? 15.141 -22.547 -5.438 1 97.44 68 GLY B N 1
ATOM 2630 C CA . GLY B 1 68 ? 15.25 -21.719 -4.25 1 97.44 68 GLY B CA 1
ATOM 2631 C C . GLY B 1 68 ? 14.641 -20.344 -4.43 1 97.44 68 GLY B C 1
ATOM 2632 O O . GLY B 1 68 ? 14.805 -19.469 -3.576 1 97.44 68 GLY B O 1
ATOM 2633 N N . PHE B 1 69 ? 13.992 -20.109 -5.57 1 98.69 69 PHE B N 1
ATOM 2634 C CA . PHE B 1 69 ? 13.289 -18.844 -5.738 1 98.69 69 PHE B CA 1
ATOM 2635 C C . PHE B 1 69 ? 12.031 -18.797 -4.879 1 98.69 69 PHE B C 1
ATOM 2637 O O . PHE B 1 69 ? 11.383 -19.828 -4.672 1 98.69 69 PHE B O 1
ATOM 2644 N N . VAL B 1 70 ? 11.656 -17.594 -4.41 1 98.56 70 VAL B N 1
ATOM 2645 C CA . VAL B 1 70 ? 10.438 -17.391 -3.631 1 98.56 70 VAL B CA 1
ATOM 2646 C C . VAL B 1 70 ? 9.539 -16.359 -4.324 1 98.56 70 VAL B C 1
ATOM 2648 O O . VAL B 1 70 ? 9.992 -15.648 -5.223 1 98.56 70 VAL B O 1
ATOM 2651 N N . PHE B 1 71 ? 8.297 -16.359 -3.953 1 98.75 71 PHE B N 1
ATOM 2652 C CA . PHE B 1 71 ? 7.355 -15.398 -4.512 1 98.75 71 PHE B CA 1
ATOM 2653 C C . PHE B 1 71 ? 7.648 -13.992 -3.994 1 98.75 71 PHE B C 1
ATOM 2655 O O . PHE B 1 71 ? 7.965 -13.812 -2.816 1 98.75 71 PHE B O 1
ATOM 2662 N N . HIS B 1 72 ? 7.531 -13 -4.82 1 98.31 72 HIS B N 1
ATOM 2663 C CA . HIS B 1 72 ? 7.766 -11.625 -4.379 1 98.31 72 HIS B CA 1
ATOM 2664 C C . HIS B 1 72 ? 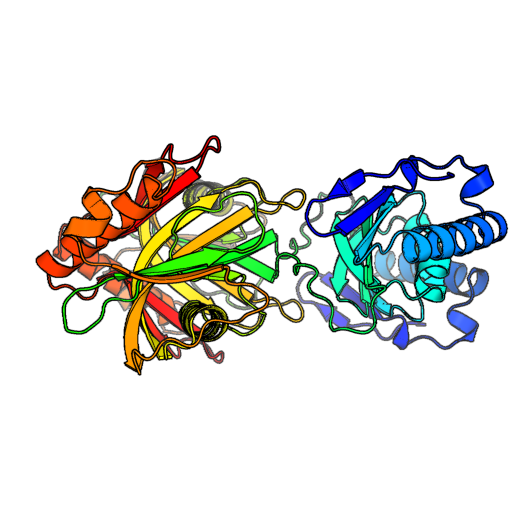6.516 -10.773 -4.547 1 98.31 72 HIS B C 1
ATOM 2666 O O . HIS B 1 72 ? 6.023 -10.188 -3.578 1 98.31 72 HIS B O 1
ATOM 2672 N N . HIS B 1 73 ? 5.992 -10.641 -5.781 1 97.88 73 HIS B N 1
ATOM 2673 C CA . HIS B 1 73 ? 4.746 -9.93 -6.047 1 97.88 73 HIS B CA 1
ATOM 2674 C C . HIS B 1 73 ? 4.133 -10.367 -7.371 1 97.88 73 HIS B C 1
ATOM 2676 O O . HIS B 1 73 ? 4.762 -11.094 -8.141 1 97.88 73 HIS B O 1
ATOM 2682 N N . THR B 1 74 ? 2.869 -9.906 -7.566 1 97.5 74 THR B N 1
ATOM 2683 C CA . THR B 1 74 ? 2.223 -10.297 -8.812 1 97.5 74 THR B CA 1
ATOM 2684 C C . THR B 1 74 ? 1.31 -9.188 -9.32 1 97.5 74 THR B C 1
ATOM 2686 O O . THR B 1 74 ? 0.95 -8.281 -8.578 1 97.5 74 THR B O 1
ATOM 2689 N N . GLN B 1 75 ? 1.073 -9.219 -10.562 1 96.12 75 GLN B N 1
ATOM 2690 C CA . GLN B 1 75 ? -0.091 -8.719 -11.281 1 96.12 75 GLN B CA 1
ATOM 2691 C C . GLN B 1 75 ? -0.895 -9.859 -11.898 1 96.12 75 GLN B C 1
ATOM 2693 O O . GLN B 1 75 ? -0.455 -11.016 -11.883 1 96.12 75 GLN B O 1
ATOM 2698 N N . PRO B 1 76 ? -2.029 -9.531 -12.375 1 96.94 76 PRO B N 1
ATOM 2699 C CA . PRO B 1 76 ? -2.832 -10.641 -12.891 1 96.94 76 PRO B CA 1
ATOM 2700 C C . PRO B 1 76 ? -2.113 -11.438 -13.977 1 96.94 76 PRO B C 1
ATOM 2702 O O . PRO B 1 76 ? -2.346 -12.641 -14.125 1 96.94 76 PRO B O 1
ATOM 2705 N N . ASP B 1 77 ? -1.168 -10.859 -14.656 1 97.69 77 ASP B N 1
ATOM 2706 C CA . ASP B 1 77 ? -0.63 -11.508 -15.852 1 97.69 77 ASP B CA 1
ATOM 2707 C C . ASP B 1 77 ? 0.831 -11.906 -15.648 1 97.69 77 ASP B C 1
ATOM 2709 O O . ASP B 1 77 ? 1.449 -12.484 -16.547 1 97.69 77 ASP B O 1
ATOM 2713 N N . TYR B 1 78 ? 1.376 -11.602 -14.438 1 98.38 78 TYR B N 1
ATOM 2714 C CA . TYR B 1 78 ? 2.74 -12.07 -14.227 1 98.38 78 TYR B CA 1
ATOM 2715 C C . TYR B 1 78 ? 3.018 -12.297 -12.742 1 98.38 78 TYR B C 1
ATOM 2717 O O . TYR B 1 78 ? 2.318 -11.75 -11.891 1 98.38 78 TYR B O 1
ATOM 2725 N N . LEU B 1 79 ? 3.951 -13.117 -12.461 1 98.75 79 LEU B N 1
ATOM 2726 C CA . LEU B 1 79 ? 4.504 -13.398 -11.141 1 98.75 79 LEU B CA 1
ATOM 2727 C C . LEU B 1 79 ? 5.992 -13.078 -11.102 1 98.75 79 LEU B C 1
ATOM 2729 O O . LEU B 1 79 ? 6.762 -13.547 -11.945 1 98.75 79 LEU B O 1
ATOM 2733 N N . MET B 1 80 ? 6.367 -12.195 -10.18 1 98.81 80 MET B N 1
ATOM 2734 C CA . MET B 1 80 ? 7.781 -11.914 -9.945 1 98.81 80 MET B CA 1
ATOM 2735 C C . MET B 1 80 ? 8.344 -12.82 -8.859 1 98.81 80 MET B C 1
ATOM 2737 O O . MET B 1 80 ? 7.801 -12.883 -7.754 1 98.81 80 MET B O 1
ATOM 2741 N N . MET B 1 81 ? 9.359 -13.539 -9.141 1 98.88 81 MET B N 1
ATOM 2742 C CA . MET B 1 81 ? 10.047 -14.391 -8.172 1 98.88 81 MET B CA 1
ATOM 2743 C C . MET B 1 81 ? 11.492 -13.938 -7.973 1 98.88 81 MET B C 1
ATOM 2745 O O . MET B 1 81 ? 12.102 -13.383 -8.891 1 98.88 81 MET B O 1
ATOM 2749 N N . THR B 1 82 ? 12.031 -14.148 -6.738 1 98.75 82 THR B N 1
ATOM 2750 C CA . THR B 1 82 ? 13.367 -13.641 -6.449 1 98.75 82 THR B CA 1
ATOM 2751 C C . THR B 1 82 ? 14.203 -14.688 -5.719 1 98.75 82 THR B C 1
ATOM 2753 O O . THR B 1 82 ? 13.656 -15.617 -5.117 1 98.75 82 THR B O 1
ATOM 2756 N N . LYS B 1 83 ? 15.43 -14.562 -5.801 1 98.62 83 LYS B N 1
ATOM 2757 C CA . LYS B 1 83 ? 16.422 -15.344 -5.059 1 98.62 83 LYS B CA 1
ATOM 2758 C C . LYS B 1 83 ? 17.625 -14.484 -4.691 1 98.62 83 LYS B C 1
ATOM 2760 O O . LYS B 1 83 ? 18.203 -13.805 -5.551 1 98.62 83 LYS B O 1
ATOM 2765 N N . TRP B 1 84 ? 17.906 -14.383 -3.43 1 98.5 84 TRP B N 1
ATOM 2766 C CA . TRP B 1 84 ? 19.125 -13.734 -2.934 1 98.5 84 TRP B CA 1
ATOM 2767 C C . TRP B 1 84 ? 20.297 -14.703 -2.918 1 98.5 84 TRP B C 1
ATOM 2769 O O . TRP B 1 84 ? 20.219 -15.766 -2.289 1 98.5 84 TRP B O 1
ATOM 2779 N N . LEU B 1 85 ? 21.359 -14.469 -3.559 1 98.12 85 LEU B N 1
ATOM 2780 C CA . LEU B 1 85 ? 22.406 -15.445 -3.811 1 98.12 85 LEU B CA 1
ATOM 2781 C C . LEU B 1 85 ? 23.453 -15.422 -2.695 1 98.12 85 LEU B C 1
ATOM 2783 O O . LEU B 1 85 ? 23.922 -16.484 -2.266 1 98.12 85 LEU B O 1
ATOM 2787 N N . PRO B 1 86 ? 23.812 -14.219 -2.135 1 96.5 86 PRO B N 1
ATOM 2788 C CA . PRO B 1 86 ? 24.828 -14.188 -1.091 1 96.5 86 PRO B CA 1
ATOM 2789 C C . PRO B 1 86 ? 24.375 -14.844 0.208 1 96.5 86 PRO B C 1
ATOM 2791 O O . PRO B 1 86 ? 23.172 -15.055 0.406 1 96.5 86 PRO B O 1
ATOM 2794 N N . ASN B 1 87 ? 25.312 -15.117 1.061 1 94.56 87 ASN B N 1
ATOM 2795 C CA . ASN B 1 87 ? 25.031 -15.688 2.371 1 94.56 87 ASN B CA 1
ATOM 2796 C C . ASN B 1 87 ? 24.797 -14.602 3.418 1 94.56 87 ASN B C 1
ATOM 2798 O O . ASN B 1 87 ? 25.234 -14.734 4.562 1 94.56 87 ASN B O 1
ATOM 2802 N N . THR B 1 88 ? 24.359 -13.492 3.08 1 92.94 88 THR B N 1
ATOM 2803 C CA . THR B 1 88 ? 23.938 -12.391 3.936 1 92.94 88 THR B CA 1
ATOM 2804 C C . THR B 1 88 ? 22.438 -12.172 3.848 1 92.94 88 THR B C 1
ATOM 2806 O O . THR B 1 88 ? 21.781 -12.672 2.928 1 92.94 88 THR B O 1
ATOM 2809 N N . PRO B 1 89 ? 21.922 -11.594 4.754 1 92.25 89 PRO B N 1
ATOM 2810 C CA . PRO B 1 89 ? 20.484 -11.328 4.656 1 92.25 89 PRO B CA 1
ATOM 2811 C C . PRO B 1 89 ? 20.109 -10.539 3.4 1 92.25 89 PRO B C 1
ATOM 2813 O O . PRO B 1 89 ? 20.875 -9.656 2.977 1 92.25 89 PRO B O 1
ATOM 2816 N N . SER B 1 90 ? 18.984 -10.867 2.871 1 95 90 SER B N 1
ATOM 2817 C CA . SER B 1 90 ? 18.516 -10.219 1.653 1 95 90 SER B CA 1
ATOM 2818 C C . SER B 1 90 ? 18.203 -8.75 1.903 1 95 90 SER B C 1
ATOM 2820 O O . SER B 1 90 ? 17.609 -8.398 2.932 1 95 90 SER B O 1
ATOM 2822 N N . THR B 1 91 ? 18.531 -7.887 0.984 1 90.12 91 THR B N 1
ATOM 2823 C CA . THR B 1 91 ? 18.203 -6.465 1.061 1 90.12 91 THR B CA 1
ATOM 2824 C C . THR B 1 91 ? 17.266 -6.059 -0.065 1 90.12 91 THR B C 1
ATOM 2826 O O . THR B 1 91 ? 17.109 -4.871 -0.362 1 90.12 91 THR B O 1
ATOM 2829 N N . LEU B 1 92 ? 16.656 -7.113 -0.739 1 94.81 92 LEU B N 1
ATOM 2830 C CA . LEU B 1 92 ? 15.688 -6.797 -1.776 1 94.81 92 LEU B CA 1
ATOM 2831 C C . LEU B 1 92 ? 14.516 -6.004 -1.2 1 94.81 92 LEU B C 1
ATOM 2833 O O . LEU B 1 92 ? 14.039 -6.305 -0.103 1 94.81 92 LEU B O 1
ATOM 2837 N N . PRO B 1 93 ? 14.125 -4.996 -1.883 1 92.88 93 PRO B N 1
ATOM 2838 C CA . PRO B 1 93 ? 13.016 -4.195 -1.374 1 92.88 93 PRO B CA 1
ATOM 2839 C C . PRO B 1 93 ? 11.711 -4.98 -1.293 1 92.88 93 PRO B C 1
ATOM 2841 O O . PRO B 1 93 ? 11.445 -5.84 -2.137 1 92.88 93 PRO B O 1
ATOM 2844 N N . ARG B 1 94 ? 10.93 -4.621 -0.356 1 94.12 94 ARG B N 1
ATOM 2845 C CA . ARG B 1 94 ? 9.617 -5.242 -0.188 1 94.12 94 ARG B CA 1
ATOM 2846 C C . ARG B 1 94 ? 8.602 -4.648 -1.154 1 94.12 94 ARG B C 1
ATOM 2848 O O . ARG B 1 94 ? 8.742 -3.504 -1.587 1 94.12 94 ARG B O 1
ATOM 2855 N N . TYR B 1 95 ? 7.609 -5.445 -1.502 1 95.81 95 TYR B N 1
ATOM 2856 C CA . TYR B 1 95 ? 6.496 -4.98 -2.32 1 95.81 95 TYR B CA 1
ATOM 2857 C C . TYR B 1 95 ? 5.52 -4.156 -1.491 1 95.81 95 TYR B C 1
ATOM 2859 O O . TYR B 1 95 ? 5.613 -4.121 -0.262 1 95.81 95 TYR B O 1
ATOM 2867 N N . ALA B 1 96 ? 4.629 -3.479 -2.188 1 96.06 96 ALA B N 1
ATOM 2868 C CA . ALA B 1 96 ? 3.586 -2.684 -1.548 1 96.06 96 ALA B CA 1
ATOM 2869 C C . ALA B 1 96 ? 2.791 -3.52 -0.549 1 96.06 96 ALA B C 1
ATOM 2871 O O . ALA B 1 96 ? 2.449 -4.672 -0.83 1 96.06 96 ALA B O 1
ATOM 2872 N N . HIS B 1 97 ? 2.533 -2.924 0.593 1 96.06 97 HIS B N 1
ATOM 2873 C CA . HIS B 1 97 ? 1.802 -3.646 1.628 1 96.06 97 HIS B CA 1
ATOM 2874 C C . HIS B 1 97 ? 0.845 -2.723 2.373 1 96.06 97 HIS B C 1
ATOM 2876 O O . HIS B 1 97 ? 0.657 -2.861 3.584 1 96.06 97 HIS B O 1
ATOM 2882 N N . THR B 1 98 ? 0.308 -1.749 1.714 1 95.94 98 THR B N 1
ATOM 2883 C CA . THR B 1 98 ? -0.673 -0.849 2.311 1 95.94 98 THR B CA 1
ATOM 2884 C C . THR B 1 98 ? -1.834 -0.604 1.351 1 95.94 98 THR B C 1
ATOM 2886 O O . THR B 1 98 ? -1.621 -0.305 0.173 1 95.94 98 THR B O 1
ATOM 2889 N N . VAL B 1 99 ? -2.99 -0.807 1.843 1 96.19 99 VAL B N 1
ATOM 2890 C CA . VAL B 1 99 ? -4.199 -0.427 1.119 1 96.19 99 VAL B CA 1
ATOM 2891 C C . VAL B 1 99 ? -4.594 1.001 1.487 1 96.19 99 VAL B C 1
ATOM 2893 O O . VAL B 1 99 ? -4.488 1.401 2.648 1 96.19 99 VAL B O 1
ATOM 2896 N N . ILE B 1 100 ? -5.023 1.73 0.51 1 96.62 100 ILE B N 1
ATOM 2897 C CA . ILE B 1 100 ? -5.473 3.1 0.738 1 96.62 100 ILE B CA 1
ATOM 2898 C C . ILE B 1 100 ? -6.988 3.18 0.57 1 96.62 100 ILE B C 1
ATOM 2900 O O . ILE B 1 100 ? -7.523 2.811 -0.478 1 96.62 100 ILE B O 1
ATOM 2904 N N . GLY B 1 101 ? -7.652 3.572 1.574 1 97 101 GLY B N 1
ATOM 2905 C CA . GLY B 1 101 ? -9.07 3.895 1.529 1 97 101 GLY B CA 1
ATOM 2906 C C . GLY B 1 101 ? -9.359 5.359 1.794 1 97 101 GLY B C 1
ATOM 2907 O O . GLY B 1 101 ? -8.516 6.074 2.346 1 97 101 GLY B O 1
ATOM 2908 N N . VAL B 1 102 ? -10.555 5.754 1.396 1 97.94 102 VAL B N 1
ATOM 2909 C CA . VAL B 1 102 ? -10.953 7.141 1.615 1 97.94 102 VAL B CA 1
ATOM 2910 C C . VAL B 1 102 ? -12.414 7.203 2.029 1 97.94 102 VAL B C 1
ATOM 2912 O O . VAL B 1 102 ? -13.195 6.301 1.717 1 97.94 102 VAL B O 1
ATOM 2915 N N . GLY B 1 103 ? -12.727 8.195 2.744 1 97.69 103 GLY B N 1
ATOM 2916 C CA . GLY B 1 103 ? -14.086 8.648 2.99 1 97.69 103 GLY B CA 1
ATOM 2917 C C . GLY B 1 103 ? -14.297 10.109 2.643 1 97.69 103 GLY B C 1
ATOM 2918 O O . GLY B 1 103 ? -13.484 10.961 3.002 1 97.69 103 GLY B O 1
ATOM 2919 N N . GLY B 1 104 ? -15.32 10.328 1.948 1 98.31 104 GLY B N 1
ATOM 2920 C CA . GLY B 1 104 ? -15.625 11.695 1.559 1 98.31 104 GLY B CA 1
ATOM 2921 C C . GLY B 1 104 ? -16.688 12.336 2.432 1 98.31 104 GLY B C 1
ATOM 2922 O O . GLY B 1 104 ? -17.844 11.922 2.414 1 98.31 104 GLY B O 1
ATOM 2923 N N . LEU B 1 105 ? -16.312 13.281 3.156 1 98.44 105 LEU B N 1
ATOM 2924 C CA . LEU B 1 105 ? -17.25 14.117 3.883 1 98.44 105 LEU B CA 1
ATOM 2925 C C . LEU B 1 105 ? -17.797 15.234 2.992 1 98.44 105 LEU B C 1
ATOM 2927 O O . LEU B 1 105 ? -17.078 16.203 2.693 1 98.44 105 LEU B O 1
ATOM 2931 N N . VAL B 1 106 ? -19 15.102 2.625 1 98.5 106 VAL B N 1
ATOM 2932 C CA . VAL B 1 106 ? -19.656 16.047 1.725 1 98.5 106 VAL B CA 1
ATOM 2933 C C . VAL B 1 106 ? -20.688 16.859 2.492 1 98.5 106 VAL B C 1
ATOM 2935 O O . VAL B 1 106 ? -21.609 16.297 3.082 1 98.5 106 VAL B O 1
ATOM 2938 N N . ILE B 1 107 ? -20.516 18.109 2.473 1 97 107 ILE B N 1
ATOM 2939 C CA . ILE B 1 107 ? -21.438 19.031 3.137 1 97 107 ILE B CA 1
ATOM 2940 C C . ILE B 1 107 ? -22 20.031 2.125 1 97 107 ILE B C 1
ATOM 2942 O O . ILE B 1 107 ? -21.234 20.688 1.418 1 97 107 ILE B O 1
ATOM 2946 N N . ASP B 1 108 ? -23.297 20.109 2.062 1 96.31 108 ASP B N 1
ATOM 2947 C CA . ASP B 1 108 ? -23.875 20.984 1.049 1 96.31 108 ASP B CA 1
ATOM 2948 C C . ASP B 1 108 ? -23.984 22.422 1.567 1 96.31 108 ASP B C 1
ATOM 2950 O O . ASP B 1 108 ? -23.516 22.734 2.66 1 96.31 108 ASP B O 1
ATOM 2954 N N . GLU B 1 109 ? -24.609 23.281 0.778 1 93.88 109 GLU B N 1
ATOM 2955 C CA . GLU B 1 109 ? -24.672 24.703 1.071 1 93.88 109 GLU B CA 1
ATOM 2956 C C . GLU B 1 109 ? -25.531 24.969 2.307 1 93.88 109 GLU B C 1
ATOM 2958 O O . GLU B 1 109 ? -25.375 26 2.973 1 93.88 109 GLU B O 1
ATOM 2963 N N . GLU B 1 110 ? -26.406 24.078 2.65 1 94.81 110 GLU B N 1
ATOM 2964 C CA . GLU B 1 110 ? -27.297 24.25 3.795 1 94.81 110 GLU B CA 1
ATOM 2965 C C . GLU B 1 110 ? -26.688 23.641 5.059 1 94.81 110 GLU B C 1
ATOM 2967 O O . GLU B 1 110 ? -27.312 23.656 6.121 1 94.81 110 GLU B O 1
ATOM 2972 N N . GLY B 1 111 ? -25.516 23.047 4.887 1 94.94 111 GLY B N 1
ATOM 2973 C CA . GLY B 1 111 ? -24.859 22.453 6.035 1 94.94 111 GLY B CA 1
ATOM 2974 C C . GLY B 1 111 ? -25.25 21.016 6.285 1 94.94 111 GLY B C 1
ATOM 2975 O O . GLY B 1 111 ? -24.906 20.438 7.32 1 94.94 111 GLY B O 1
ATOM 2976 N N . ARG B 1 112 ? -26 20.422 5.355 1 97.5 112 ARG B N 1
ATOM 2977 C CA . ARG B 1 112 ? -26.375 19.016 5.516 1 97.5 112 ARG B CA 1
ATOM 2978 C C . ARG B 1 112 ? -25.25 18.078 5.109 1 97.5 112 ARG B C 1
ATOM 2980 O O . ARG B 1 112 ? -24.469 18.406 4.211 1 97.5 112 ARG B O 1
ATOM 2987 N N . VAL B 1 113 ? -25.156 16.922 5.727 1 98.38 113 VAL B N 1
ATOM 2988 C CA . VAL B 1 113 ? -24.078 15.945 5.531 1 98.38 113 VAL B CA 1
ATOM 2989 C C . VAL B 1 113 ? -24.609 14.781 4.688 1 98.38 113 VAL B C 1
ATOM 2991 O O . VAL B 1 113 ? -25.656 14.203 4.992 1 98.38 113 VAL B O 1
ATOM 2994 N N . LEU B 1 114 ? -23.906 14.438 3.666 1 98.62 114 LEU B N 1
ATOM 2995 C CA . LEU B 1 114 ? -24.281 13.312 2.812 1 98.62 114 LEU B CA 1
ATOM 2996 C C . LEU B 1 114 ? -23.844 11.992 3.436 1 98.62 114 LEU B C 1
ATOM 2998 O O . LEU B 1 114 ? -22.656 11.805 3.742 1 98.62 114 LEU B O 1
ATOM 3002 N N . LEU B 1 115 ? -24.734 11.094 3.643 1 98.12 115 LEU B N 1
ATOM 3003 C CA . LEU B 1 115 ? -24.422 9.75 4.133 1 98.12 115 LEU B CA 1
ATOM 3004 C C . LEU B 1 115 ? -25.109 8.688 3.27 1 98.12 115 LEU B C 1
ATOM 3006 O O . LEU B 1 115 ? -26.031 8.992 2.521 1 98.12 115 LEU B O 1
ATOM 3010 N N . MET B 1 116 ? -24.578 7.504 3.381 1 96.75 116 MET B N 1
ATOM 3011 C CA . MET B 1 116 ? -25.141 6.383 2.637 1 96.75 116 MET B CA 1
ATOM 3012 C C . MET B 1 116 ? -25.062 5.094 3.449 1 96.75 116 MET B C 1
ATOM 3014 O O . MET B 1 116 ? -24.344 5.023 4.441 1 96.75 116 MET B O 1
ATOM 3018 N N . ARG B 1 117 ? -25.859 4.141 3.094 1 94.94 117 ARG B N 1
ATOM 3019 C CA . ARG B 1 117 ? -25.859 2.789 3.643 1 94.94 117 ARG B CA 1
ATOM 3020 C C . ARG B 1 117 ? -25.594 1.755 2.555 1 94.94 117 ARG B C 1
ATOM 3022 O O . ARG B 1 117 ? -26.109 1.865 1.443 1 94.94 117 ARG B O 1
ATOM 3029 N N . GLU B 1 118 ? -24.766 0.86 2.928 1 90.56 118 GLU B N 1
ATOM 3030 C CA . GLU B 1 118 ? -24.484 -0.211 1.979 1 90.56 118 GLU B CA 1
ATOM 3031 C C . GLU B 1 118 ? -25.531 -1.309 2.047 1 90.56 118 GLU B C 1
ATOM 3033 O O . GLU B 1 118 ? -26.156 -1.511 3.088 1 90.56 118 GLU B O 1
ATOM 3038 N N . ARG B 1 119 ? -25.656 -2.02 0.928 1 87.19 119 ARG B N 1
ATOM 3039 C CA . ARG B 1 119 ? -26.609 -3.127 0.874 1 87.19 119 ARG B CA 1
ATOM 3040 C C . ARG B 1 119 ? -26.031 -4.371 1.546 1 87.19 119 ARG B C 1
ATOM 3042 O O . ARG B 1 119 ? -26.781 -5.152 2.152 1 87.19 119 ARG B O 1
ATOM 3049 N N . ARG B 1 120 ? -24.781 -4.469 1.437 1 80.31 120 ARG B N 1
ATOM 3050 C CA . ARG B 1 120 ? -24.094 -5.609 2.01 1 80.31 120 ARG B CA 1
ATOM 3051 C C . ARG B 1 120 ? -22.766 -5.18 2.652 1 80.31 120 ARG B C 1
ATOM 3053 O O . ARG B 1 120 ? -22.094 -4.293 2.143 1 80.31 120 ARG B O 1
ATOM 3060 N N . GLY B 1 121 ? -22.453 -5.734 3.848 1 80.56 121 GLY B N 1
ATOM 3061 C CA . GLY B 1 121 ? -21.203 -5.426 4.543 1 80.56 121 GLY B CA 1
ATOM 3062 C C . GLY B 1 121 ? -21.266 -5.723 6.027 1 80.56 121 GLY B C 1
ATOM 3063 O O . GLY B 1 121 ? -22.281 -6.227 6.527 1 80.56 121 GLY B O 1
ATOM 3064 N N . TYR B 1 122 ? -20.156 -5.461 6.598 1 78.62 122 TYR B N 1
ATOM 3065 C CA . TYR B 1 122 ? -20.062 -5.711 8.031 1 78.62 122 TYR B CA 1
ATOM 3066 C C . TYR B 1 122 ? -20.75 -4.605 8.828 1 78.62 122 TYR B C 1
ATOM 3068 O O . TYR B 1 122 ? -21.281 -4.848 9.914 1 78.62 122 TYR B O 1
ATOM 3076 N N . TYR B 1 123 ? -20.672 -3.404 8.273 1 79.81 123 TYR B N 1
ATOM 3077 C CA . TYR B 1 123 ? -21.359 -2.248 8.844 1 79.81 123 TYR B CA 1
ATOM 3078 C C . TYR B 1 123 ? -22.469 -1.758 7.922 1 79.81 123 TYR B C 1
ATOM 3080 O O . TYR B 1 123 ? -22.219 -1.399 6.77 1 79.81 123 TYR B O 1
ATOM 3088 N N . LEU B 1 124 ? -23.672 -1.743 8.477 1 86.81 124 LEU B N 1
ATOM 3089 C CA . LEU B 1 124 ? -24.797 -1.395 7.625 1 86.81 124 LEU B CA 1
ATOM 3090 C C . LEU B 1 124 ? -25.453 -0.091 8.086 1 86.81 124 LEU B C 1
ATOM 3092 O O . LEU B 1 124 ? -26.547 0.248 7.645 1 86.81 124 LEU B O 1
ATOM 3096 N N . GLY B 1 125 ? -24.766 0.585 8.984 1 92.75 125 GLY B N 1
ATOM 3097 C CA . GLY B 1 125 ? -25.234 1.904 9.383 1 92.75 125 GLY B CA 1
ATOM 3098 C C . GLY B 1 125 ? -24.859 2.994 8.398 1 92.75 125 GLY B C 1
ATOM 3099 O O . GLY B 1 125 ? -24.359 2.707 7.312 1 92.75 125 GLY B O 1
ATOM 3100 N N . TRP B 1 126 ? -25.219 4.195 8.805 1 96.19 126 TRP B N 1
ATOM 3101 C CA . TRP B 1 126 ? -24.922 5.348 7.965 1 96.19 126 TRP B CA 1
ATOM 3102 C C . TRP B 1 126 ? -23.422 5.672 8.016 1 96.19 126 TRP B C 1
ATOM 3104 O O . TRP B 1 126 ? -22.828 5.703 9.086 1 96.19 126 TRP B O 1
ATOM 3114 N N . LYS B 1 127 ? -22.875 5.855 6.883 1 96.44 127 LYS B N 1
ATOM 3115 C CA . LYS B 1 127 ? -21.453 6.184 6.793 1 96.44 127 LYS B CA 1
ATOM 3116 C C . LYS B 1 127 ? -21.188 7.18 5.668 1 96.44 127 LYS B C 1
ATOM 3118 O O . LYS B 1 127 ? -22.062 7.43 4.832 1 96.44 127 LYS B O 1
ATOM 3123 N N . PHE B 1 128 ? -20.062 7.77 5.672 1 97.62 128 PHE B N 1
ATOM 3124 C CA . PHE B 1 128 ? -19.625 8.594 4.551 1 97.62 128 PHE B CA 1
ATOM 3125 C C . PHE B 1 128 ? -19.375 7.734 3.316 1 97.62 128 PHE B C 1
ATOM 3127 O O . PHE B 1 128 ? -18.859 6.621 3.424 1 97.62 128 PHE B O 1
ATOM 3134 N N . PRO B 1 129 ? -19.781 8.258 2.166 1 97.69 129 PRO B N 1
ATOM 3135 C CA . PRO B 1 129 ? -19.375 7.527 0.964 1 97.69 129 PRO B CA 1
ATOM 3136 C C . PRO B 1 129 ? -17.859 7.379 0.848 1 97.69 129 PRO B C 1
ATOM 3138 O O . PRO B 1 129 ? -17.125 8.289 1.211 1 97.69 129 PRO B O 1
ATOM 3141 N N . GLY B 1 130 ? -17.375 6.293 0.382 1 96.75 130 GLY B N 1
ATOM 3142 C CA . GLY B 1 130 ? -15.945 6.039 0.281 1 96.75 130 GLY B CA 1
ATOM 3143 C C . GLY B 1 130 ? -15.625 4.645 -0.227 1 96.75 130 GLY B C 1
ATOM 3144 O O . GLY B 1 130 ? -16.516 3.9 -0.622 1 96.75 130 GLY B O 1
ATOM 3145 N N . GLY B 1 131 ? -14.336 4.336 -0.236 1 95.88 131 GLY B N 1
ATOM 3146 C CA . GLY B 1 131 ? -13.867 3.051 -0.727 1 95.88 131 GLY B CA 1
ATOM 3147 C C . GLY B 1 131 ? -12.359 3 -0.924 1 95.88 131 GLY B C 1
ATOM 3148 O O . GLY B 1 131 ? -11.633 3.832 -0.382 1 95.88 131 GLY B O 1
ATOM 3149 N N . ALA B 1 132 ? -11.992 2.004 -1.662 1 95.94 132 ALA B N 1
ATOM 3150 C CA . ALA B 1 132 ? -10.57 1.761 -1.874 1 95.94 132 ALA B CA 1
ATOM 3151 C C . ALA B 1 132 ? -10.062 2.502 -3.107 1 95.94 132 ALA B C 1
ATOM 3153 O O . ALA B 1 132 ? -10.797 2.664 -4.086 1 95.94 132 ALA B O 1
ATOM 3154 N N . SER B 1 133 ? -8.812 2.865 -3.018 1 96.56 133 SER B N 1
ATOM 3155 C CA . SER B 1 133 ? -8.195 3.553 -4.145 1 96.56 133 SER B CA 1
ATOM 3156 C C . SER B 1 133 ? -7.855 2.576 -5.27 1 96.56 133 SER B C 1
ATOM 3158 O O . SER B 1 133 ? -7.621 1.393 -5.02 1 96.56 133 SER B O 1
ATOM 3160 N N . ASP B 1 134 ? -7.824 3.076 -6.508 1 95.19 134 ASP B N 1
ATOM 3161 C CA . ASP B 1 134 ? -7.297 2.367 -7.668 1 95.19 134 ASP B CA 1
ATOM 3162 C C . ASP B 1 134 ? -5.902 2.873 -8.031 1 95.19 134 ASP B C 1
ATOM 3164 O O . ASP B 1 134 ? -5.566 4.027 -7.77 1 95.19 134 ASP B O 1
ATOM 3168 N N . PRO B 1 135 ? -5.148 2.006 -8.641 1 93.81 135 PRO B N 1
ATOM 3169 C CA . PRO B 1 135 ? -3.834 2.479 -9.086 1 93.81 135 PRO B CA 1
ATOM 3170 C C . PRO B 1 135 ? -3.918 3.736 -9.945 1 93.81 135 PRO B C 1
ATOM 3172 O O . PRO B 1 135 ? -4.777 3.83 -10.828 1 93.81 135 PRO B O 1
ATOM 3175 N N . GLY B 1 136 ? -2.988 4.699 -9.625 1 92.38 136 GLY B N 1
ATOM 3176 C CA . GLY B 1 136 ? -2.922 5.914 -10.43 1 92.38 136 GLY B CA 1
ATOM 3177 C C . GLY B 1 136 ? -3.762 7.047 -9.859 1 92.38 136 GLY B C 1
ATOM 3178 O O . GLY B 1 136 ? -3.666 8.188 -10.32 1 92.38 136 GLY B O 1
ATOM 3179 N N . GLU B 1 137 ? -4.578 6.844 -8.859 1 94.12 137 GLU B N 1
ATOM 3180 C CA . GLU B 1 137 ? -5.438 7.863 -8.273 1 94.12 137 GLU B CA 1
ATOM 3181 C C . GLU B 1 137 ? -4.742 8.578 -7.121 1 94.12 137 GLU B C 1
ATOM 3183 O O . GLU B 1 137 ? -4.035 7.953 -6.328 1 94.12 137 GLU B O 1
ATOM 3188 N N . THR B 1 138 ? -4.984 9.867 -7.094 1 93.81 138 THR B N 1
ATOM 3189 C CA . THR B 1 138 ? -4.676 10.57 -5.852 1 93.81 138 THR B CA 1
ATOM 3190 C C . THR B 1 138 ? -5.746 10.297 -4.797 1 93.81 138 THR B C 1
ATOM 3192 O O . THR B 1 138 ? -6.82 9.789 -5.113 1 93.81 138 THR B O 1
ATOM 3195 N N . ILE B 1 139 ? -5.453 10.656 -3.6 1 96.38 139 ILE B N 1
ATOM 3196 C CA . ILE B 1 139 ? -6.398 10.5 -2.5 1 96.38 139 ILE B CA 1
ATOM 3197 C C . ILE B 1 139 ? -7.691 11.242 -2.826 1 96.38 139 ILE B C 1
ATOM 3199 O O . ILE B 1 139 ? -8.789 10.695 -2.668 1 96.38 139 ILE B O 1
ATOM 3203 N N . PHE B 1 140 ? -7.586 12.391 -3.383 1 96.62 140 PHE B N 1
ATOM 3204 C CA . PHE B 1 140 ? -8.75 13.211 -3.688 1 96.62 140 PHE B CA 1
ATOM 3205 C C . PHE B 1 140 ? -9.5 12.656 -4.898 1 96.62 140 PHE B C 1
ATOM 3207 O O . PHE B 1 140 ? -10.727 12.703 -4.949 1 96.62 140 PHE B O 1
ATOM 3214 N N . ASP B 1 141 ? -8.75 12.133 -5.883 1 96.44 141 ASP B N 1
ATOM 3215 C CA . ASP B 1 141 ? -9.391 11.477 -7.016 1 96.44 141 ASP B CA 1
ATOM 3216 C C . ASP B 1 141 ? -10.266 10.312 -6.555 1 96.44 141 ASP B C 1
ATOM 3218 O O . ASP B 1 141 ? -11.391 10.148 -7.027 1 96.44 141 ASP B O 1
ATOM 3222 N N . THR B 1 142 ? -9.719 9.562 -5.703 1 97.69 142 THR B N 1
ATOM 3223 C CA . THR B 1 142 ? -10.445 8.414 -5.18 1 97.69 142 THR B CA 1
ATOM 3224 C C . THR B 1 142 ? -11.727 8.859 -4.473 1 97.69 142 THR B C 1
ATOM 3226 O O . THR B 1 142 ? -12.797 8.297 -4.711 1 97.69 142 THR B O 1
ATOM 3229 N N . ALA B 1 143 ? -11.617 9.867 -3.627 1 98.12 143 ALA B N 1
ATOM 3230 C CA . ALA B 1 143 ? -12.773 10.359 -2.887 1 98.12 143 ALA B CA 1
ATOM 3231 C C . ALA B 1 143 ? -13.859 10.859 -3.836 1 98.12 143 ALA B C 1
ATOM 3233 O O . ALA B 1 143 ? -15.031 10.531 -3.67 1 98.12 143 ALA B O 1
ATOM 3234 N N . ALA B 1 144 ? -13.43 11.602 -4.805 1 98.44 144 ALA B N 1
ATOM 3235 C CA . ALA B 1 144 ? -14.391 12.141 -5.77 1 98.44 144 ALA B CA 1
ATOM 3236 C C . ALA B 1 144 ? -15.094 11.023 -6.527 1 98.44 144 ALA B C 1
ATOM 3238 O O . ALA B 1 144 ? -16.312 11.047 -6.691 1 98.44 144 ALA B O 1
ATOM 3239 N N . ARG B 1 145 ? -14.32 10.102 -6.98 1 98 145 ARG B N 1
ATOM 3240 C CA . ARG B 1 145 ? -14.891 8.984 -7.734 1 98 145 ARG B CA 1
ATOM 3241 C C . ARG B 1 145 ? -15.859 8.188 -6.879 1 98 145 ARG B C 1
ATOM 3243 O O . ARG B 1 145 ? -16.969 7.887 -7.312 1 98 145 ARG B O 1
ATOM 3250 N N . GLU B 1 146 ? -15.484 7.809 -5.672 1 97.62 146 GLU B N 1
ATOM 3251 C CA . GLU B 1 146 ? -16.312 6.996 -4.785 1 97.62 146 GLU B CA 1
ATOM 3252 C C . GLU B 1 146 ? -17.609 7.719 -4.422 1 97.62 146 GLU B C 1
ATOM 3254 O O . GLU B 1 146 ? -18.672 7.102 -4.367 1 97.62 146 GLU B O 1
ATOM 3259 N N . VAL B 1 147 ? -17.531 9.023 -4.105 1 98.19 147 VAL B N 1
ATOM 3260 C CA . VAL B 1 147 ? -18.719 9.805 -3.795 1 98.19 147 VAL B CA 1
ATOM 3261 C C . VAL B 1 147 ? -19.688 9.766 -4.977 1 98.19 147 VAL B C 1
ATOM 3263 O O . VAL B 1 147 ? -20.875 9.516 -4.797 1 98.19 147 VAL B O 1
ATOM 3266 N N . PHE B 1 148 ? -19.141 9.914 -6.133 1 98.12 148 PHE B N 1
ATOM 3267 C CA . PHE B 1 148 ? -19.984 9.914 -7.328 1 98.12 148 PHE B CA 1
ATOM 3268 C C . PHE B 1 148 ? -20.578 8.531 -7.574 1 98.12 148 PHE B C 1
ATOM 3270 O O . PHE B 1 148 ? -21.781 8.398 -7.797 1 98.12 148 PHE B O 1
ATOM 3277 N N . GLU B 1 149 ? -19.734 7.527 -7.539 1 96.56 149 GLU B N 1
ATOM 3278 C CA . GLU B 1 149 ? -20.172 6.164 -7.828 1 96.56 149 GLU B CA 1
ATOM 3279 C C . GLU B 1 149 ? -21.266 5.715 -6.859 1 96.56 149 GLU B C 1
ATOM 3281 O O . GLU B 1 149 ? -22.25 5.094 -7.266 1 96.56 149 GLU B O 1
ATOM 3286 N N . GLU B 1 150 ? -21.094 6.031 -5.59 1 96.5 150 GLU B N 1
ATOM 3287 C CA . GLU B 1 150 ? -21.984 5.484 -4.566 1 96.5 150 GLU B CA 1
ATOM 3288 C C . GLU B 1 150 ? -23.234 6.34 -4.402 1 96.5 150 GLU B C 1
ATOM 3290 O O . GLU B 1 150 ? -24.281 5.84 -4.008 1 96.5 150 GLU B O 1
ATOM 3295 N N . THR B 1 151 ? -23.203 7.645 -4.695 1 97.44 151 THR B N 1
ATOM 3296 C CA . THR B 1 151 ? -24.312 8.523 -4.312 1 97.44 151 THR B CA 1
ATOM 3297 C C . THR B 1 151 ? -24.828 9.305 -5.52 1 97.44 151 THR B C 1
ATOM 3299 O O . THR B 1 151 ? -25.922 9.852 -5.492 1 97.44 151 THR B O 1
ATOM 3302 N N . GLY B 1 152 ? -24.031 9.422 -6.578 1 97.44 152 GLY B N 1
ATOM 3303 C CA . GLY B 1 152 ? -24.359 10.258 -7.723 1 97.44 152 GLY B CA 1
ATOM 3304 C C . GLY B 1 152 ? -23.953 11.711 -7.535 1 97.44 152 GLY B C 1
ATOM 3305 O O . GLY B 1 152 ? -23.969 12.492 -8.484 1 97.44 152 GLY B O 1
ATOM 3306 N N . VAL B 1 153 ? -23.609 12.156 -6.371 1 98.06 153 VAL B N 1
ATOM 3307 C CA . VAL B 1 153 ? -23.219 13.531 -6.07 1 98.06 153 VAL B CA 1
ATOM 3308 C C . VAL B 1 153 ? -21.828 13.82 -6.641 1 98.06 153 VAL B C 1
ATOM 3310 O O . VAL B 1 153 ? -20.922 12.992 -6.52 1 98.06 153 VAL B O 1
ATOM 3313 N N . GLN B 1 154 ? -21.703 14.914 -7.289 1 98.25 154 GLN B N 1
ATOM 3314 C CA . GLN B 1 154 ? -20.422 15.336 -7.809 1 98.25 154 GLN B CA 1
ATOM 3315 C C . GLN B 1 154 ? -19.703 16.281 -6.832 1 98.25 154 GLN B C 1
ATOM 3317 O O . GLN B 1 154 ? -20.281 17.297 -6.418 1 98.25 154 GLN B O 1
ATOM 3322 N N . ALA B 1 155 ? -18.5 15.906 -6.461 1 98.19 155 ALA B N 1
ATOM 3323 C CA . ALA B 1 155 ? -17.719 16.688 -5.508 1 98.19 155 ALA B CA 1
ATOM 3324 C C . ALA B 1 155 ? -16.219 16.562 -5.789 1 98.19 155 ALA B C 1
ATOM 3326 O O . ALA B 1 155 ? -15.797 15.656 -6.508 1 98.19 155 ALA B O 1
ATOM 3327 N N . VAL B 1 156 ? -15.445 17.531 -5.289 1 97.44 156 VAL B N 1
ATOM 3328 C CA . VAL B 1 156 ? -14 17.516 -5.445 1 97.44 156 VAL B CA 1
ATOM 3329 C C . VAL B 1 156 ? -13.328 17.688 -4.082 1 97.44 156 VAL B C 1
ATOM 3331 O O . VAL B 1 156 ? -13.883 18.328 -3.189 1 97.44 156 VAL B O 1
ATOM 3334 N N . GLY B 1 157 ? -12.203 17.141 -3.963 1 96 157 GLY B N 1
ATOM 3335 C CA . GLY B 1 157 ? -11.484 17.219 -2.701 1 96 157 GLY B CA 1
ATOM 3336 C C . GLY B 1 157 ? -11.094 18.625 -2.322 1 96 157 GLY B C 1
ATOM 3337 O O . GLY B 1 157 ? -10.641 19.406 -3.17 1 96 157 GLY B O 1
ATOM 3338 N N . LYS B 1 158 ? -11.211 18.953 -1.054 1 95 158 LYS B N 1
ATOM 3339 C CA . LYS B 1 158 ? -10.859 20.266 -0.526 1 95 158 LYS B CA 1
ATOM 3340 C C . LYS B 1 158 ? -9.688 20.172 0.451 1 95 158 LYS B C 1
ATOM 3342 O O . LYS B 1 158 ? -8.711 20.906 0.328 1 95 158 LYS B O 1
ATOM 3347 N N . ALA B 1 159 ? -9.836 19.312 1.412 1 94.69 159 ALA B N 1
ATOM 3348 C CA . ALA B 1 159 ? -8.828 19.172 2.461 1 94.69 159 ALA B CA 1
ATOM 3349 C C . ALA B 1 159 ? -8.914 17.781 3.109 1 94.69 159 ALA B C 1
ATOM 3351 O O . ALA B 1 159 ? -9.977 17.156 3.111 1 94.69 159 ALA B O 1
ATOM 3352 N N . LEU B 1 160 ? -7.762 17.328 3.627 1 95.31 160 LEU B N 1
ATOM 3353 C CA . LEU B 1 160 ? -7.77 16.156 4.5 1 95.31 160 LEU B CA 1
ATOM 3354 C C . LEU B 1 160 ? -8.031 16.562 5.949 1 95.31 160 LEU B C 1
ATOM 3356 O O . LEU B 1 160 ? -7.375 17.469 6.469 1 95.31 160 LEU B O 1
ATOM 3360 N N . LEU B 1 161 ? -8.945 15.938 6.562 1 93.12 161 LEU B N 1
ATOM 3361 C CA . LEU B 1 161 ? -9.273 16.266 7.945 1 93.12 161 LEU B CA 1
ATOM 3362 C C . LEU B 1 161 ? -8.453 15.43 8.914 1 93.12 161 LEU B C 1
ATOM 3364 O O . LEU B 1 161 ? -8.031 15.914 9.969 1 93.12 161 LEU B O 1
ATOM 3368 N N . CYS B 1 162 ? -8.312 14.203 8.586 1 93.31 162 CYS B N 1
ATOM 3369 C CA . CYS B 1 162 ? -7.566 13.219 9.367 1 93.31 162 CYS B CA 1
ATOM 3370 C C . CYS B 1 162 ? -7.402 11.922 8.586 1 93.31 162 CYS B C 1
ATOM 3372 O O . CYS B 1 162 ? -7.918 11.789 7.473 1 93.31 162 CYS B O 1
ATOM 3374 N N . PHE B 1 163 ? -6.629 11.047 9.125 1 94.31 163 PHE B N 1
ATOM 3375 C CA . PHE B 1 163 ? -6.586 9.695 8.562 1 94.31 163 PHE B CA 1
ATOM 3376 C C . PHE B 1 163 ? -6.234 8.68 9.641 1 94.31 163 PHE B C 1
ATOM 3378 O O . PHE B 1 163 ? -5.68 9.031 10.68 1 94.31 163 PHE B O 1
ATOM 3385 N N . ARG B 1 164 ? -6.652 7.504 9.375 1 93.44 164 ARG B N 1
ATOM 3386 C CA . ARG B 1 164 ? -6.469 6.375 10.289 1 93.44 164 ARG B CA 1
ATOM 3387 C C . ARG B 1 164 ? -5.492 5.359 9.711 1 93.44 164 ARG B C 1
ATOM 3389 O O . ARG B 1 164 ? -5.527 5.07 8.508 1 93.44 164 ARG B O 1
ATOM 3396 N N . GLN B 1 165 ? -4.691 4.824 10.562 1 93.25 165 GLN B N 1
ATOM 3397 C CA . GLN B 1 165 ? -3.799 3.736 10.18 1 93.25 165 GLN B CA 1
ATOM 3398 C C . GLN B 1 165 ? -4.09 2.479 11 1 93.25 165 GLN B C 1
ATOM 3400 O O . GLN B 1 165 ? -4.227 2.541 12.219 1 93.25 165 GLN B O 1
ATOM 3405 N N . ILE B 1 166 ? -4.297 1.39 10.32 1 90.94 166 ILE B N 1
ATOM 3406 C CA . ILE B 1 166 ? -4.414 0.076 10.945 1 90.94 166 ILE B CA 1
ATOM 3407 C C . ILE B 1 166 ? -3.324 -0.849 10.398 1 90.94 166 ILE B C 1
ATOM 3409 O O . ILE B 1 166 ? -3.031 -0.84 9.203 1 90.94 166 ILE B O 1
ATOM 3413 N N . ASN B 1 167 ? -2.768 -1.646 11.258 1 85.31 167 ASN B N 1
ATOM 3414 C CA . ASN B 1 167 ? -1.644 -2.488 10.867 1 85.31 167 ASN B CA 1
ATOM 3415 C C . ASN B 1 167 ? -2.115 -3.836 10.32 1 85.31 167 ASN B C 1
ATOM 3417 O O . ASN B 1 167 ? -1.312 -4.617 9.812 1 85.31 167 ASN B O 1
ATOM 3421 N N . VAL B 1 168 ? -3.352 -4.07 10.383 1 81.88 168 VAL B N 1
ATOM 3422 C CA . VAL B 1 168 ? -3.893 -5.34 9.906 1 81.88 168 VAL B CA 1
ATOM 3423 C C . VAL B 1 168 ? -5.02 -5.082 8.906 1 81.88 168 VAL B C 1
ATOM 3425 O O . VAL B 1 168 ? -5.926 -4.289 9.18 1 81.88 168 VAL B O 1
ATOM 3428 N N . SER B 1 169 ? -4.898 -5.641 7.789 1 84.75 169 SER B N 1
ATOM 3429 C CA . SER B 1 169 ? -5.965 -5.602 6.789 1 84.75 169 SER B CA 1
ATOM 3430 C C . SER B 1 169 ? -6.496 -7 6.492 1 84.75 169 SER B C 1
ATOM 3432 O O . SER B 1 169 ? -6.297 -7.926 7.281 1 84.75 169 SER B O 1
ATOM 3434 N N . GLN B 1 170 ? -7.262 -7.09 5.453 1 83.12 170 GLN B N 1
ATOM 3435 C CA . GLN B 1 170 ? -7.844 -8.367 5.062 1 83.12 170 GLN B CA 1
ATOM 3436 C C . GLN B 1 170 ? -6.777 -9.312 4.523 1 83.12 170 GLN B C 1
ATOM 3438 O O . GLN B 1 170 ? -7.004 -10.523 4.422 1 83.12 170 GLN B O 1
ATOM 3443 N N . TYR B 1 171 ? -5.625 -8.781 4.184 1 91.81 171 TYR B N 1
ATOM 3444 C CA . TYR B 1 171 ? -4.547 -9.602 3.654 1 91.81 171 TYR B CA 1
ATOM 3445 C C . TYR B 1 171 ? -3.402 -9.719 4.656 1 91.81 171 TYR B C 1
ATOM 3447 O O . TYR B 1 171 ? -3.186 -8.812 5.465 1 91.81 171 TYR B O 1
ATOM 3455 N N . GLU B 1 172 ? -2.682 -10.789 4.527 1 90.62 172 GLU B N 1
ATOM 3456 C CA . GLU B 1 172 ? -1.555 -11.047 5.422 1 90.62 172 GLU B CA 1
ATOM 3457 C C . GLU B 1 172 ? -0.453 -10.008 5.234 1 90.62 172 GLU B C 1
ATOM 3459 O O . GLU B 1 172 ? -0.066 -9.703 4.102 1 90.62 172 GLU B O 1
ATOM 3464 N N . ASN B 1 173 ? 0.018 -9.383 6.375 1 93.25 173 ASN B N 1
ATOM 3465 C CA . ASN B 1 173 ? 1.143 -8.453 6.402 1 93.25 173 ASN B CA 1
ATOM 3466 C C . ASN B 1 173 ? 0.84 -7.188 5.605 1 93.25 173 ASN B C 1
ATOM 3468 O O . ASN B 1 173 ? 1.732 -6.613 4.98 1 93.25 173 ASN B O 1
ATOM 3472 N N . VAL B 1 174 ? -0.407 -6.863 5.484 1 95.25 174 VAL B N 1
ATOM 3473 C CA . VAL B 1 174 ? -0.837 -5.664 4.77 1 95.25 174 VAL B CA 1
ATOM 3474 C C . VAL B 1 174 ? -1.569 -4.727 5.727 1 95.25 174 VAL B C 1
ATOM 3476 O O . VAL B 1 174 ? -2.43 -5.16 6.496 1 95.25 174 VAL B O 1
ATOM 3479 N N . GLY B 1 175 ? -1.152 -3.461 5.75 1 94.5 175 GLY B N 1
ATOM 3480 C CA . GLY B 1 175 ? -1.836 -2.447 6.539 1 94.5 175 GLY B CA 1
ATOM 3481 C C . GLY B 1 175 ? -2.83 -1.634 5.73 1 94.5 175 GLY B C 1
ATOM 3482 O O . GLY B 1 175 ? -3.051 -1.908 4.551 1 94.5 175 GLY B O 1
ATOM 3483 N N . ASP B 1 176 ? -3.434 -0.663 6.449 1 94.75 176 ASP B N 1
ATOM 3484 C CA . ASP B 1 176 ? -4.484 0.152 5.844 1 94.75 176 ASP B CA 1
ATOM 3485 C C . ASP B 1 176 ? -4.383 1.605 6.301 1 94.75 176 ASP B C 1
ATOM 3487 O O . ASP B 1 176 ? -4.164 1.876 7.484 1 94.75 176 ASP B O 1
ATOM 3491 N N . LEU B 1 177 ? -4.391 2.512 5.363 1 96.25 177 LEU B N 1
ATOM 3492 C CA . LEU B 1 177 ? -4.59 3.932 5.633 1 96.25 177 LEU B CA 1
ATOM 3493 C C . LEU B 1 177 ? -5.938 4.402 5.098 1 96.25 177 LEU B C 1
ATOM 3495 O O . LEU B 1 177 ? -6.27 4.16 3.938 1 96.25 177 LEU B O 1
ATOM 3499 N N . PHE B 1 178 ? -6.715 4.949 5.957 1 96.31 178 PHE B N 1
ATOM 3500 C CA . PHE B 1 178 ? -8.023 5.477 5.59 1 96.31 178 PHE B CA 1
ATOM 3501 C C . PHE B 1 178 ? -8.055 6.992 5.742 1 96.31 178 PHE B C 1
ATOM 3503 O O . PHE B 1 178 ? -8.031 7.508 6.859 1 96.31 178 PHE B O 1
ATOM 3510 N N . PHE B 1 179 ? -8.172 7.75 4.656 1 97.25 179 PHE B N 1
ATOM 3511 C CA . PHE B 1 179 ? -8.156 9.203 4.656 1 97.25 179 PHE B CA 1
ATOM 3512 C C . PHE B 1 179 ? -9.57 9.766 4.637 1 97.25 179 PHE B C 1
ATOM 3514 O O . PHE B 1 179 ? -10.414 9.32 3.855 1 97.25 179 PHE B O 1
ATOM 3521 N N . VAL B 1 180 ? -9.828 10.711 5.484 1 97.38 180 VAL B N 1
ATOM 3522 C CA . VAL B 1 180 ? -11.102 11.43 5.465 1 97.38 180 VAL B CA 1
ATOM 3523 C C . VAL B 1 180 ? -10.93 12.758 4.723 1 97.38 180 VAL B C 1
ATOM 3525 O O . VAL B 1 180 ? -10.211 13.648 5.184 1 97.38 180 VAL B O 1
ATOM 3528 N N . CYS B 1 181 ? -11.656 12.898 3.668 1 97.56 181 CYS B N 1
ATOM 3529 C CA . CYS B 1 181 ? -11.539 14.055 2.791 1 97.56 181 CYS B CA 1
ATOM 3530 C C . CYS B 1 181 ? -12.758 14.961 2.914 1 97.56 181 CYS B C 1
ATOM 3532 O O . CYS B 1 181 ? -13.891 14.508 2.725 1 97.56 181 CYS B O 1
ATOM 3534 N N . LEU B 1 182 ? -12.5 16.156 3.24 1 97.38 182 LEU B N 1
ATOM 3535 C CA . LEU B 1 182 ? -13.539 17.172 3.064 1 97.38 182 LEU B CA 1
ATOM 3536 C C . LEU B 1 182 ? -13.727 17.516 1.588 1 97.38 182 LEU B C 1
ATOM 3538 O O . LEU B 1 182 ? -12.758 17.797 0.883 1 97.38 182 LEU B O 1
ATOM 3542 N N . MET B 1 183 ? -15.008 17.469 1.174 1 97.88 183 MET B N 1
ATOM 3543 C CA . MET B 1 183 ? -15.289 17.625 -0.252 1 97.88 183 MET B CA 1
ATOM 3544 C C . MET B 1 183 ? -16.094 18.891 -0.519 1 97.88 183 MET B C 1
ATOM 3546 O O . MET B 1 183 ? -16.984 19.25 0.257 1 97.88 183 MET B O 1
ATOM 3550 N N . ASP B 1 184 ? -15.773 19.516 -1.654 1 96.38 184 ASP B N 1
ATOM 3551 C CA . ASP B 1 184 ? -16.594 20.594 -2.174 1 96.38 184 ASP B CA 1
ATOM 3552 C C . ASP B 1 184 ? -17.656 20.062 -3.146 1 96.38 184 ASP B C 1
ATOM 3554 O O . ASP B 1 184 ? -17.312 19.375 -4.117 1 96.38 184 ASP B O 1
ATOM 3558 N N . VAL B 1 185 ? -18.844 20.484 -2.949 1 97.56 185 VAL B N 1
ATOM 3559 C CA . VAL B 1 185 ? -19.938 19.984 -3.779 1 97.56 185 VAL B CA 1
ATOM 3560 C C . VAL B 1 185 ? -19.969 20.75 -5.102 1 97.56 185 VAL B C 1
ATOM 3562 O O . VAL B 1 185 ? -19.891 21.984 -5.117 1 97.56 185 VAL B O 1
ATOM 3565 N N . ILE B 1 186 ? -20.094 20.047 -6.16 1 97.38 186 ILE B N 1
ATOM 3566 C CA . ILE B 1 186 ? -20.297 20.625 -7.488 1 97.38 186 ILE B CA 1
ATOM 3567 C C . ILE B 1 186 ? -21.766 20.469 -7.895 1 97.38 186 ILE B C 1
ATOM 3569 O O . ILE B 1 186 ? -22.406 21.438 -8.297 1 97.38 186 ILE B O 1
ATOM 3573 N N . ASN B 1 187 ? -22.312 19.281 -7.785 1 97.44 187 ASN B N 1
ATOM 3574 C CA . ASN B 1 187 ? -23.719 18.953 -8.016 1 97.44 187 ASN B CA 1
ATOM 3575 C C . ASN B 1 187 ? -24.281 18.078 -6.898 1 97.44 187 ASN B C 1
ATOM 3577 O O . ASN B 1 187 ? -23.891 16.922 -6.758 1 97.44 187 ASN B O 1
ATOM 3581 N N . PRO B 1 188 ? -25.219 18.562 -6.18 1 97 188 PRO B N 1
ATOM 3582 C CA . PRO B 1 188 ? -25.703 17.875 -4.98 1 97 188 PRO B CA 1
ATOM 3583 C C . PRO B 1 188 ? -26.75 16.812 -5.297 1 97 188 PRO B C 1
ATOM 3585 O O . PRO B 1 188 ? -27.219 16.109 -4.391 1 97 188 PRO B O 1
ATOM 3588 N N . GLU B 1 189 ? -27.109 16.609 -6.477 1 97 189 GLU B N 1
ATOM 3589 C CA . GLU B 1 189 ? -28.172 15.672 -6.832 1 97 189 GLU B CA 1
ATOM 3590 C C . GLU B 1 189 ? -27.781 14.234 -6.492 1 97 189 GLU B C 1
ATOM 3592 O O . GLU B 1 189 ? -26.719 13.766 -6.879 1 97 189 GLU B O 1
ATOM 3597 N N . ILE B 1 190 ? -28.641 13.562 -5.852 1 97 190 ILE B N 1
ATOM 3598 C CA . ILE B 1 190 ? -28.391 12.188 -5.441 1 97 190 ILE B CA 1
ATOM 3599 C C . ILE B 1 190 ? -28.938 11.227 -6.492 1 97 190 ILE B C 1
ATOM 3601 O O . ILE B 1 190 ? -30.094 11.344 -6.902 1 97 190 ILE B O 1
ATOM 3605 N N . LYS B 1 191 ? -28.172 10.352 -6.906 1 95.44 191 LYS B N 1
ATOM 3606 C CA . LYS B 1 191 ? -28.516 9.219 -7.758 1 95.44 191 LYS B CA 1
ATOM 3607 C C . LYS B 1 191 ? -27.734 7.973 -7.34 1 95.44 191 LYS B C 1
ATOM 3609 O O . LYS B 1 191 ? -26.766 7.59 -8 1 95.44 191 LYS B O 1
ATOM 3614 N N . PRO B 1 192 ? -28.203 7.328 -6.34 1 92.12 192 PRO B N 1
ATOM 3615 C CA . PRO B 1 192 ? -27.438 6.227 -5.75 1 92.12 192 PRO B CA 1
ATOM 3616 C C . PRO B 1 192 ? -27.297 5.035 -6.691 1 92.12 192 PRO B C 1
ATOM 3618 O O . PRO B 1 192 ? -28.203 4.766 -7.492 1 92.12 192 PRO B O 1
ATOM 3621 N N . CYS B 1 193 ? -26.203 4.387 -6.574 1 86.44 193 CYS B N 1
ATOM 3622 C CA . CYS B 1 193 ? -25.984 3.137 -7.293 1 86.44 193 CYS B CA 1
ATOM 3623 C C . CYS B 1 193 ? -26.922 2.047 -6.777 1 86.44 193 CYS B C 1
ATOM 3625 O O . CYS B 1 193 ? -26.844 1.663 -5.609 1 86.44 193 CYS B O 1
ATOM 3627 N N . PRO B 1 194 ? -27.719 1.457 -7.547 1 85.38 194 PRO B N 1
ATOM 3628 C CA . PRO B 1 194 ? -28.719 0.484 -7.082 1 85.38 194 PRO B CA 1
ATOM 3629 C C . PRO B 1 194 ? -28.078 -0.825 -6.613 1 85.38 194 PRO B C 1
ATOM 3631 O O . PRO B 1 194 ? -28.672 -1.548 -5.809 1 85.38 194 PRO B O 1
ATOM 3634 N N . ARG B 1 195 ? -26.984 -1.136 -7.008 1 82.06 195 ARG B N 1
ATOM 3635 C CA . ARG B 1 195 ? -26.359 -2.414 -6.688 1 82.06 195 ARG B CA 1
ATOM 3636 C C . ARG B 1 195 ? -25.641 -2.352 -5.344 1 82.06 195 ARG B C 1
ATOM 3638 O O . ARG B 1 195 ? -25.656 -3.318 -4.582 1 82.06 195 ARG B O 1
ATOM 3645 N N . GLU B 1 196 ? -25.125 -1.185 -4.93 1 83.19 196 GLU B N 1
ATOM 3646 C CA . GLU B 1 196 ? -24.234 -1.095 -3.787 1 83.19 196 GLU B CA 1
ATOM 3647 C C . GLU B 1 196 ? -24.875 -0.342 -2.629 1 83.19 196 GLU B C 1
ATOM 3649 O O . GLU B 1 196 ? -24.531 -0.561 -1.468 1 83.19 196 GLU B O 1
ATOM 3654 N N . THR B 1 197 ? -25.812 0.506 -2.982 1 90.56 197 THR B N 1
ATOM 3655 C CA . THR B 1 197 ? -26.312 1.455 -1.992 1 90.56 197 THR B CA 1
ATOM 3656 C C . THR B 1 197 ? -27.75 1.147 -1.623 1 90.56 197 THR B C 1
ATOM 3658 O O . THR B 1 197 ? -28.625 1.097 -2.494 1 90.56 197 THR B O 1
ATOM 3661 N N . ALA B 1 198 ? -27.938 0.948 -0.342 1 93.06 198 ALA B N 1
ATOM 3662 C CA . ALA B 1 198 ? -29.281 0.694 0.166 1 93.06 198 ALA B CA 1
ATOM 3663 C C . ALA B 1 198 ? -30.047 1.999 0.367 1 93.06 198 ALA B C 1
ATOM 3665 O O . ALA B 1 198 ? -31.266 2.051 0.161 1 93.06 198 ALA B O 1
ATOM 3666 N N . ALA B 1 199 ? -29.312 3.004 0.825 1 95.12 199 ALA B N 1
ATOM 3667 C CA . ALA B 1 199 ? -29.906 4.316 1.061 1 95.12 199 ALA B CA 1
ATOM 3668 C C . ALA B 1 199 ? -28.859 5.418 0.981 1 95.12 199 ALA B C 1
ATOM 3670 O O . ALA B 1 199 ? -27.672 5.172 1.198 1 95.12 199 ALA B O 1
ATOM 3671 N N . CYS B 1 200 ? -29.312 6.578 0.618 1 96.44 200 CYS B N 1
ATOM 3672 C CA . CYS B 1 200 ? -28.484 7.77 0.523 1 96.44 200 CYS B CA 1
ATOM 3673 C C . CYS B 1 200 ? -29.297 9.031 0.758 1 96.44 200 CYS B C 1
ATOM 3675 O O . CYS B 1 200 ? -30.359 9.211 0.156 1 96.44 200 CYS B O 1
ATOM 3677 N N . ARG B 1 201 ? -28.812 9.836 1.657 1 96.31 201 ARG B N 1
ATOM 3678 C CA . ARG B 1 201 ? -29.594 11.031 1.952 1 96.31 201 ARG B CA 1
ATOM 3679 C C . ARG B 1 201 ? -28.734 12.109 2.598 1 96.31 201 ARG B C 1
ATOM 3681 O O . ARG B 1 201 ? -27.641 11.82 3.092 1 96.31 201 ARG B O 1
ATOM 3688 N N . TRP B 1 202 ? -29.266 13.281 2.523 1 98.19 202 TRP B N 1
ATOM 3689 C CA . TRP B 1 202 ? -28.719 14.422 3.25 1 98.19 202 TRP B CA 1
ATOM 3690 C C . TRP B 1 202 ? -29.266 14.484 4.668 1 98.19 202 TRP B C 1
ATOM 3692 O O . TRP B 1 202 ? -30.484 14.422 4.871 1 98.19 202 TRP B O 1
ATOM 3702 N N . PHE B 1 203 ? -28.359 14.602 5.641 1 98.19 203 PHE B N 1
ATOM 3703 C CA . PHE B 1 203 ? -28.766 14.695 7.039 1 98.19 203 PHE B CA 1
ATOM 3704 C C . PHE B 1 203 ? -28.453 16.078 7.605 1 98.19 203 PHE B C 1
ATOM 3706 O O . PHE B 1 203 ? -27.375 16.625 7.367 1 98.19 203 PHE B O 1
ATOM 3713 N N . THR B 1 204 ? -29.422 16.609 8.352 1 97.81 204 THR B N 1
ATOM 3714 C CA . THR B 1 204 ? -29.078 17.766 9.18 1 97.81 204 THR B CA 1
ATOM 3715 C C . THR B 1 204 ? -28.266 17.328 10.398 1 97.81 204 THR B C 1
ATOM 3717 O O . THR B 1 204 ? -28.266 16.156 10.758 1 97.81 204 THR B O 1
ATOM 3720 N N . ARG B 1 205 ? -27.531 18.266 10.969 1 96.69 205 ARG B N 1
ATOM 3721 C CA . ARG B 1 205 ? -26.766 17.969 12.172 1 96.69 205 ARG B CA 1
ATOM 3722 C C . ARG B 1 205 ? -27.672 17.469 13.297 1 96.69 205 ARG B C 1
ATOM 3724 O O . ARG B 1 205 ? -27.312 16.562 14.039 1 96.69 205 ARG B O 1
ATOM 3731 N N . GLU B 1 206 ? -28.859 18.016 13.375 1 96.81 206 GLU B N 1
ATOM 3732 C CA . GLU B 1 206 ? -29.828 17.609 14.391 1 96.81 206 GLU B CA 1
ATOM 3733 C C . GLU B 1 206 ? -30.266 16.156 14.188 1 96.81 206 GLU B C 1
ATOM 3735 O O . GLU B 1 206 ? -30.375 15.406 15.156 1 96.81 206 GLU B O 1
ATOM 3740 N N . GLU B 1 207 ? -30.484 15.82 13.016 1 97.25 207 GLU B N 1
ATOM 3741 C CA . GLU B 1 207 ? -30.859 14.445 12.703 1 97.25 207 GLU B CA 1
ATOM 3742 C C . GLU B 1 207 ? -29.75 13.469 13.109 1 97.25 207 GLU B C 1
ATOM 3744 O O . GLU B 1 207 ? -30.031 12.398 13.648 1 97.25 207 GLU B O 1
ATOM 3749 N N . LEU B 1 208 ? -28.516 13.828 12.812 1 96.94 208 LEU B N 1
ATOM 3750 C CA . LEU B 1 208 ? -27.375 12.961 13.117 1 96.94 208 LEU B CA 1
ATOM 3751 C C . LEU B 1 208 ? -27.234 12.758 14.617 1 96.94 208 LEU B C 1
ATOM 3753 O O . LEU B 1 208 ? -26.922 11.656 15.07 1 96.94 208 LEU B O 1
ATOM 3757 N N . GLU B 1 209 ? -27.453 13.766 15.359 1 94.88 209 GLU B N 1
ATOM 3758 C CA . GLU B 1 209 ? -27.344 13.703 16.812 1 94.88 209 GLU B CA 1
ATOM 3759 C C . GLU B 1 209 ? -28.391 12.766 17.406 1 94.88 209 GLU B C 1
ATOM 3761 O O . GLU B 1 209 ? -28.172 12.172 18.469 1 94.88 209 GLU B O 1
ATOM 3766 N N . SER B 1 210 ? -29.438 12.602 16.703 1 95.56 210 SER B N 1
ATOM 3767 C CA . SER B 1 210 ? -30.547 11.812 17.219 1 95.56 210 SER B CA 1
ATOM 3768 C C . SER B 1 210 ? -30.406 10.336 16.844 1 95.56 210 SER B C 1
ATOM 3770 O O . SER B 1 210 ? -31.109 9.484 17.375 1 95.56 210 SER B O 1
ATOM 3772 N N . LEU B 1 211 ? -29.453 10.008 15.953 1 95.69 211 LEU B N 1
ATOM 3773 C CA . LEU B 1 211 ? -29.281 8.633 15.516 1 95.69 211 LEU B CA 1
ATOM 3774 C C . LEU B 1 211 ? -28.625 7.797 16.609 1 95.69 211 LEU B C 1
ATOM 3776 O O . LEU B 1 211 ? -27.703 8.273 17.297 1 95.69 211 LEU B O 1
ATOM 3780 N N . PRO B 1 212 ? -29.109 6.633 16.75 1 94.69 212 PRO B N 1
ATOM 3781 C CA . PRO B 1 212 ? -28.438 5.754 17.719 1 94.69 212 PRO B CA 1
ATOM 3782 C C . PRO B 1 212 ? -27.047 5.332 17.266 1 94.69 212 PRO B C 1
ATOM 3784 O O . PRO B 1 212 ? -26.719 5.43 16.078 1 94.69 212 PRO B O 1
ATOM 3787 N N . GLU B 1 213 ? -26.234 4.816 18.172 1 89.88 213 GLU B N 1
ATOM 3788 C CA . GLU B 1 213 ? -24.844 4.477 17.938 1 89.88 213 GLU B CA 1
ATOM 3789 C C . GLU B 1 213 ? -24.703 3.377 16.891 1 89.88 213 GLU B C 1
ATOM 3791 O O . GLU B 1 213 ? -23.75 3.369 16.109 1 89.88 213 GLU B O 1
ATOM 3796 N N . ASN B 1 214 ? -25.641 2.508 16.844 1 89 214 ASN B N 1
ATOM 3797 C CA . ASN B 1 214 ? -25.562 1.397 15.898 1 89 214 ASN B CA 1
ATOM 3798 C C . ASN B 1 214 ? -25.844 1.854 14.469 1 89 214 ASN B C 1
ATOM 3800 O O . ASN B 1 214 ? -25.516 1.151 13.516 1 89 214 ASN B O 1
ATOM 3804 N N . GLU B 1 215 ? -26.453 2.986 14.359 1 93 215 GLU B N 1
ATOM 3805 C CA . GLU B 1 215 ? -26.781 3.516 13.039 1 93 215 GLU B CA 1
ATOM 3806 C C . GLU B 1 215 ? -25.734 4.523 12.578 1 93 215 GLU B C 1
ATOM 3808 O O . GLU B 1 215 ? -25.547 4.734 11.375 1 93 215 GLU B O 1
ATOM 3813 N N . PHE B 1 216 ? -25.188 5.125 13.547 1 94.69 216 PHE B N 1
ATOM 3814 C CA . PHE B 1 216 ? -24.156 6.117 13.281 1 94.69 216 PHE B CA 1
ATOM 3815 C C . PHE B 1 216 ? -23.031 6.016 14.312 1 94.69 216 PHE B C 1
ATOM 3817 O O . PHE B 1 216 ? -23.125 6.605 15.391 1 94.69 216 PHE B O 1
ATOM 3824 N N . HIS B 1 217 ? -22 5.41 13.891 1 91 217 HIS B N 1
ATOM 3825 C CA . HIS B 1 217 ? -20.922 5.016 14.797 1 91 217 HIS B CA 1
ATOM 3826 C C . HIS B 1 217 ? -20.141 6.227 15.289 1 91 217 HIS B C 1
ATOM 3828 O O . HIS B 1 217 ? -20.078 7.254 14.609 1 91 217 HIS B O 1
ATOM 3834 N N . GLU B 1 218 ? -19.5 6.02 16.391 1 89.5 218 GLU B N 1
ATOM 3835 C CA . GLU B 1 218 ? -18.75 7.082 17.047 1 89.5 218 GLU B CA 1
ATOM 3836 C C . GLU B 1 218 ? -17.625 7.602 16.156 1 89.5 218 GLU B C 1
ATOM 3838 O O . GLU B 1 218 ? -17.297 8.789 16.188 1 89.5 218 GLU B O 1
ATOM 3843 N N . PHE B 1 219 ? -17.109 6.832 15.391 1 89.69 219 PHE B N 1
ATOM 3844 C CA . PHE B 1 219 ? -16.062 7.25 14.461 1 89.69 219 PHE B CA 1
ATOM 3845 C C . PHE B 1 219 ? -16.562 8.391 13.578 1 89.69 219 PHE B C 1
ATOM 3847 O O . PHE B 1 219 ? -15.867 9.398 13.422 1 89.69 219 PHE B O 1
ATOM 3854 N N . HIS B 1 220 ? -17.688 8.219 13.07 1 93.44 220 HIS B N 1
ATOM 3855 C CA . HIS B 1 220 ? -18.234 9.227 12.164 1 93.44 220 HIS B CA 1
ATOM 3856 C C . HIS B 1 220 ? -18.578 10.508 12.906 1 93.44 220 HIS B C 1
ATOM 3858 O O . HIS B 1 220 ? -18.438 11.609 12.352 1 93.44 220 HIS B O 1
ATOM 3864 N N . ARG B 1 221 ? -19.016 10.359 14.086 1 94 221 ARG B N 1
ATOM 3865 C CA . ARG B 1 221 ? -19.266 11.539 14.906 1 94 221 ARG B CA 1
ATOM 3866 C C . ARG B 1 221 ? -17.969 12.305 15.18 1 94 221 ARG B C 1
ATOM 3868 O O . ARG B 1 221 ? -17.953 13.539 15.156 1 94 221 ARG B O 1
ATOM 3875 N N . GLU B 1 222 ? -16.922 11.539 15.422 1 91.75 222 GLU B N 1
ATOM 3876 C CA . GLU B 1 222 ? -15.625 12.164 15.625 1 91.75 222 GLU B CA 1
ATOM 3877 C C . GLU B 1 222 ? -15.18 12.938 14.391 1 91.75 222 GLU B C 1
ATOM 3879 O O . GLU B 1 222 ? -14.609 14.023 14.5 1 91.75 222 GLU B O 1
ATOM 3884 N N . ILE B 1 223 ? -15.445 12.406 13.281 1 94.12 223 ILE B N 1
ATOM 3885 C CA . ILE B 1 223 ? -15.07 13.07 12.039 1 94.12 223 ILE B CA 1
ATOM 3886 C C . ILE B 1 223 ? -15.82 14.391 11.914 1 94.12 223 ILE B C 1
ATOM 3888 O O . ILE B 1 223 ? -15.242 15.406 11.516 1 94.12 223 ILE B O 1
ATOM 3892 N N . LEU B 1 224 ? -17.062 14.398 12.273 1 95.56 224 LEU B N 1
ATOM 3893 C CA . LEU B 1 224 ? -17.844 15.633 12.219 1 95.56 224 LEU B CA 1
ATOM 3894 C C . LEU B 1 224 ? -17.281 16.672 13.195 1 95.56 224 LEU B C 1
ATOM 3896 O O . LEU B 1 224 ? -17.234 17.859 12.883 1 95.56 224 LEU B O 1
ATOM 3900 N N . ARG B 1 225 ? -16.922 16.188 14.328 1 93.5 225 ARG B N 1
ATOM 3901 C CA . ARG B 1 225 ? -16.297 17.094 15.289 1 93.5 225 ARG B CA 1
ATOM 3902 C C . ARG B 1 225 ? -15.016 17.703 14.719 1 93.5 225 ARG B C 1
ATOM 3904 O O . ARG B 1 225 ? -14.758 18.891 14.898 1 93.5 225 ARG B O 1
ATOM 3911 N N . ARG B 1 226 ? -14.258 16.922 14.039 1 92 226 ARG B N 1
ATOM 3912 C CA . ARG B 1 226 ? -13.031 17.406 13.414 1 92 226 ARG B CA 1
ATOM 3913 C C . ARG B 1 226 ? -13.328 18.453 12.352 1 92 226 ARG B C 1
ATOM 3915 O O . ARG B 1 226 ? -12.586 19.422 12.211 1 92 226 ARG B O 1
ATOM 3922 N N . TYR B 1 227 ? -14.344 18.203 11.633 1 95.06 227 TYR B N 1
ATOM 3923 C CA . TYR B 1 227 ? -14.781 19.188 10.648 1 95.06 227 TYR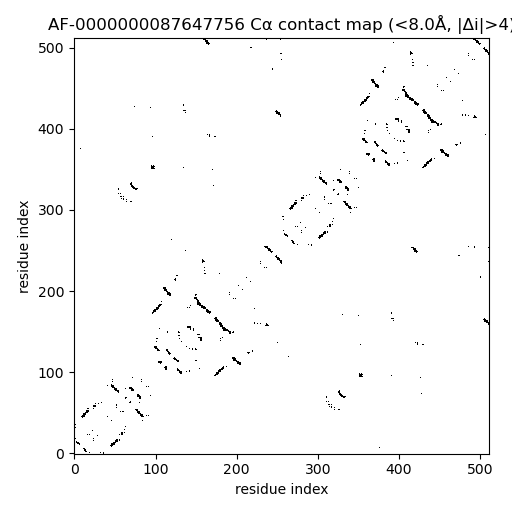 B CA 1
ATOM 3924 C C . TYR B 1 227 ? -15.117 20.516 11.305 1 95.06 227 TYR B C 1
ATOM 3926 O O . TYR B 1 227 ? -14.727 21.578 10.82 1 95.06 227 TYR B O 1
ATOM 3934 N N . ASP B 1 228 ? -15.859 20.438 12.375 1 94.75 228 ASP B N 1
ATOM 3935 C CA . ASP B 1 228 ? -16.25 21.656 13.086 1 94.75 228 ASP B CA 1
ATOM 3936 C C . ASP B 1 228 ? -15.031 22.422 13.578 1 94.75 228 ASP B C 1
ATOM 3938 O O . ASP B 1 228 ? -14.992 23.641 13.508 1 94.75 228 ASP B O 1
ATOM 3942 N N . ILE B 1 229 ? -14.086 21.703 14.031 1 90.75 229 ILE B N 1
ATOM 3943 C CA . ILE B 1 229 ? -12.852 22.312 14.492 1 90.75 229 ILE B CA 1
ATOM 3944 C C . ILE B 1 229 ? -12.125 22.969 13.32 1 90.75 229 ILE B C 1
ATOM 3946 O O . ILE B 1 229 ? -11.656 24.094 13.422 1 90.75 229 ILE B O 1
ATOM 3950 N N . TRP B 1 230 ? -12.031 22.266 12.258 1 91.75 230 TRP B N 1
ATOM 3951 C CA . TRP B 1 230 ? -11.406 22.781 11.047 1 91.75 230 TRP B CA 1
ATOM 3952 C C . TRP B 1 230 ? -12.086 24.078 10.594 1 91.75 230 TRP B C 1
ATOM 3954 O O . TRP B 1 230 ? -11.414 25.062 10.297 1 91.75 230 TRP B O 1
ATOM 3964 N N . LYS B 1 231 ? -13.383 24.062 10.516 1 92.12 231 LYS B N 1
ATOM 3965 C CA . LYS B 1 231 ? -14.156 25.219 10.078 1 92.12 231 LYS B CA 1
ATOM 3966 C C . LYS B 1 231 ? -13.93 26.406 11 1 92.12 231 LYS B C 1
ATOM 3968 O O . LYS B 1 231 ? -13.734 27.531 10.523 1 92.12 231 LYS B O 1
ATOM 3973 N N . LYS B 1 232 ? -13.922 26.156 12.242 1 91.19 232 LYS B N 1
ATOM 3974 C CA . LYS B 1 232 ? -13.758 27.203 13.242 1 91.19 232 LYS B CA 1
ATOM 3975 C C . LYS B 1 232 ? -12.367 27.844 13.148 1 91.19 232 LYS B C 1
ATOM 3977 O O . LYS B 1 232 ? -12.219 29.047 13.305 1 91.19 232 LYS B O 1
ATOM 3982 N N . ASN B 1 233 ? -11.359 27.031 12.961 1 86.12 233 ASN B N 1
ATOM 3983 C CA . ASN B 1 233 ? -9.984 27.5 12.891 1 86.12 233 ASN B CA 1
ATOM 3984 C C . ASN B 1 233 ? -9.758 28.375 11.656 1 86.12 233 ASN B C 1
ATOM 3986 O O . ASN B 1 233 ? -8.922 29.266 11.672 1 86.12 233 ASN B O 1
ATOM 3990 N N . GLY B 1 234 ? -10.445 28.094 10.484 1 83.88 234 GLY B N 1
ATOM 3991 C CA . GLY B 1 234 ? -10.359 28.906 9.281 1 83.88 234 GLY B CA 1
ATOM 3992 C C . GLY B 1 234 ? -9.078 28.672 8.492 1 83.88 234 GLY B C 1
ATOM 3993 O O . GLY B 1 234 ? -8.711 29.5 7.645 1 83.88 234 GLY B O 1
ATOM 3994 N N . ARG B 1 235 ? -8.383 27.672 8.867 1 81 235 ARG B N 1
ATOM 3995 C CA . ARG B 1 235 ? -7.141 27.359 8.164 1 81 235 ARG B CA 1
ATOM 3996 C C . ARG B 1 235 ? -7.383 26.375 7.031 1 81 235 ARG B C 1
ATOM 3998 O O . ARG B 1 235 ? -8.438 25.734 6.969 1 81 235 ARG B O 1
ATOM 4005 N N . ARG B 1 236 ? -6.391 26.219 6.242 1 81.94 236 ARG B N 1
ATOM 4006 C CA . ARG B 1 236 ? -6.516 25.359 5.066 1 81.94 236 ARG B CA 1
ATOM 4007 C C . ARG B 1 236 ? -6.414 23.891 5.449 1 81.94 236 ARG B C 1
ATOM 4009 O O . ARG B 1 236 ? -6.867 23.016 4.707 1 81.94 236 ARG B O 1
ATOM 4016 N N . GLY B 1 237 ? -5.797 23.641 6.629 1 84.31 237 GLY B N 1
ATOM 4017 C CA . GLY B 1 237 ? -5.59 22.25 7 1 84.31 237 GLY B CA 1
ATOM 4018 C C . GLY B 1 237 ? -4.613 21.531 6.09 1 84.31 237 GLY B C 1
ATOM 4019 O O . GLY B 1 237 ? -3.592 22.109 5.691 1 84.31 237 GLY B O 1
ATOM 4020 N N . CYS B 1 238 ? -4.848 20.297 5.855 1 86.38 238 CYS B N 1
ATOM 4021 C CA . CYS B 1 238 ? -4.035 19.516 4.93 1 86.38 238 CYS B CA 1
ATOM 4022 C C . CYS B 1 238 ? -4.59 19.609 3.512 1 86.38 238 CYS B C 1
ATOM 4024 O O . CYS B 1 238 ? -5.695 19.125 3.24 1 86.38 238 CYS B O 1
ATOM 4026 N N . HIS B 1 239 ? -3.799 20.219 2.689 1 86.19 239 HIS B N 1
ATOM 4027 C CA . HIS B 1 239 ? -4.293 20.5 1.349 1 86.19 239 HIS B CA 1
ATOM 4028 C C . HIS B 1 239 ? -3.293 20.078 0.284 1 86.19 239 HIS B C 1
ATOM 4030 O O . HIS B 1 239 ? -2.104 19.922 0.569 1 86.19 239 HIS B O 1
ATOM 4036 N N . LEU B 1 240 ? -3.893 19.875 -0.885 1 85.44 240 LEU B N 1
ATOM 4037 C CA . LEU B 1 240 ? -3.107 19.359 -2.006 1 85.44 240 LEU B CA 1
ATOM 4038 C C . LEU B 1 240 ? -2.447 20.516 -2.768 1 85.44 240 LEU B C 1
ATOM 4040 O O . LEU B 1 240 ? -3.072 21.547 -2.998 1 85.44 240 LEU B O 1
ATOM 4044 N N . ALA B 1 241 ? -1.157 20.312 -3.047 1 82.5 241 ALA B N 1
ATOM 4045 C CA . ALA B 1 241 ? -0.429 21.234 -3.902 1 82.5 241 ALA B CA 1
ATOM 4046 C C . ALA B 1 241 ? 0.438 20.5 -4.914 1 82.5 241 ALA B C 1
ATOM 4048 O O . ALA B 1 241 ? 0.981 19.438 -4.609 1 82.5 241 ALA B O 1
ATOM 4049 N N . SER B 1 242 ? 0.383 21.016 -6.133 1 76.81 242 SER B N 1
ATOM 4050 C CA . SER B 1 242 ? 1.269 20.438 -7.137 1 76.81 242 SER B CA 1
ATOM 4051 C C . SER B 1 242 ? 2.717 20.844 -6.902 1 76.81 242 SER B C 1
ATOM 4053 O O . SER B 1 242 ? 2.982 21.953 -6.414 1 76.81 242 SER B O 1
ATOM 4055 N N . CYS B 1 243 ? 3.537 19.875 -6.883 1 70.75 243 CYS B N 1
ATOM 4056 C CA . CYS B 1 243 ? 4.945 20.219 -6.754 1 70.75 243 CYS B CA 1
ATOM 4057 C C . CYS B 1 243 ? 5.773 19.562 -7.848 1 70.75 243 CYS B C 1
ATOM 4059 O O . CYS B 1 243 ? 5.43 18.469 -8.32 1 70.75 243 CYS B O 1
ATOM 4061 N N . GLN B 1 244 ? 6.711 20.391 -8.414 1 66.06 244 GLN B N 1
ATOM 4062 C CA . GLN B 1 244 ? 7.637 19.844 -9.406 1 66.06 244 GLN B CA 1
ATOM 4063 C C . GLN B 1 244 ? 9.039 19.719 -8.828 1 66.06 244 GLN B C 1
ATOM 4065 O O . GLN B 1 244 ? 9.875 20.609 -9.008 1 66.06 244 GLN B O 1
ATOM 4070 N N . PHE B 1 245 ? 9.195 19.094 -7.797 1 59.53 245 PHE B N 1
ATOM 4071 C CA . PHE B 1 245 ? 10.547 18.984 -7.266 1 59.53 245 PHE B CA 1
ATOM 4072 C C . PHE B 1 245 ? 11.398 18.047 -8.117 1 59.53 245 PHE B C 1
ATOM 4074 O O . PHE B 1 245 ? 12.617 18.219 -8.203 1 59.53 245 PHE B O 1
ATOM 4081 N N . THR B 1 246 ? 10.727 16.891 -8.5 1 57.12 246 THR B N 1
ATOM 4082 C CA . THR B 1 246 ? 11.453 15.891 -9.281 1 57.12 246 THR B CA 1
ATOM 4083 C C . THR B 1 246 ? 10.883 15.789 -10.688 1 57.12 246 THR B C 1
ATOM 4085 O O . THR B 1 246 ? 9.859 16.406 -11 1 57.12 246 THR B O 1
ATOM 4088 N N . SER B 1 247 ? 11.773 15.32 -11.602 1 56.62 247 SER B N 1
ATOM 4089 C CA . SER B 1 247 ? 11.32 15.047 -12.969 1 56.62 247 SER B CA 1
ATOM 4090 C C . SER B 1 247 ? 9.992 14.305 -12.977 1 56.62 247 SER B C 1
ATOM 4092 O O . SER B 1 247 ? 9.312 14.258 -14 1 56.62 247 SER B O 1
ATOM 4094 N N . ARG B 1 248 ? 9.594 13.984 -11.758 1 61.84 248 ARG B N 1
ATOM 4095 C CA . ARG B 1 248 ? 8.352 13.219 -11.695 1 61.84 248 ARG B CA 1
ATOM 4096 C C . ARG B 1 248 ? 7.203 14.07 -11.164 1 61.84 248 ARG B C 1
ATOM 4098 O O . ARG B 1 248 ? 7.375 14.812 -10.195 1 61.84 248 ARG B O 1
ATOM 4105 N N . LYS B 1 249 ? 6.109 13.969 -11.859 1 73.38 249 LYS B N 1
ATOM 4106 C CA . LYS B 1 249 ? 4.891 14.617 -11.375 1 73.38 249 LYS B CA 1
ATOM 4107 C C . LYS B 1 249 ? 4.484 14.07 -10.008 1 73.38 249 LYS B C 1
ATOM 4109 O O . LYS B 1 249 ? 4.422 12.852 -9.82 1 73.38 249 LYS B O 1
ATOM 4114 N N . CYS B 1 250 ? 4.582 14.938 -8.945 1 80.25 250 CYS B N 1
ATOM 4115 C CA . CYS B 1 250 ? 4.18 14.516 -7.609 1 80.25 250 CYS B CA 1
ATOM 4116 C C . CYS B 1 250 ? 3.146 15.477 -7.027 1 80.25 250 CYS B C 1
ATOM 4118 O O . CYS B 1 250 ? 2.965 16.578 -7.531 1 80.25 250 CYS B O 1
ATOM 4120 N N . LYS B 1 251 ? 2.377 14.93 -6.188 1 87 251 LYS B N 1
ATOM 4121 C CA . LYS B 1 251 ? 1.417 15.719 -5.422 1 87 251 LYS B CA 1
ATOM 4122 C C . LYS B 1 251 ? 1.848 15.852 -3.963 1 87 251 LYS B C 1
ATOM 4124 O O . LYS B 1 251 ? 2.229 14.859 -3.334 1 87 251 LYS B O 1
ATOM 4129 N N . MET B 1 252 ? 1.834 17.094 -3.541 1 89.56 252 MET B N 1
ATOM 4130 C CA . MET B 1 252 ? 2.184 17.344 -2.145 1 89.56 252 MET B CA 1
ATOM 4131 C C . MET B 1 252 ? 0.935 17.609 -1.31 1 89.56 252 MET B C 1
ATOM 4133 O O . MET B 1 252 ? 0.015 18.297 -1.763 1 89.56 252 MET B O 1
ATOM 4137 N N . TYR B 1 253 ? 0.935 17.078 -0.129 1 91.25 253 TYR B N 1
ATOM 4138 C CA . TYR B 1 253 ? -0.041 17.406 0.902 1 91.25 253 TYR B CA 1
ATOM 4139 C C . TYR B 1 253 ? 0.612 18.188 2.039 1 91.25 253 TYR B C 1
ATOM 4141 O O . TYR B 1 253 ? 1.382 17.625 2.822 1 91.25 253 TYR B O 1
ATOM 4149 N N . TYR B 1 254 ? 0.285 19.453 2.062 1 87.94 254 TYR B N 1
ATOM 4150 C CA . TYR B 1 254 ? 0.834 20.328 3.092 1 87.94 254 TYR B CA 1
ATOM 4151 C C . TYR B 1 254 ? -0.139 20.484 4.254 1 87.94 254 TYR B C 1
ATOM 4153 O O . TYR B 1 254 ? -1.355 20.531 4.055 1 87.94 254 TYR B O 1
ATOM 4161 N N . ILE B 1 255 ? 0.412 20.578 5.422 1 86.69 255 ILE B N 1
ATOM 4162 C CA . ILE B 1 255 ? -0.401 20.75 6.617 1 86.69 255 ILE B CA 1
ATOM 4163 C C . ILE B 1 255 ? -0.195 22.156 7.18 1 86.69 255 ILE B C 1
ATOM 4165 O O . ILE B 1 255 ? 0.877 22.484 7.703 1 86.69 255 ILE B O 1
ATOM 4169 N N . ASP B 1 256 ? -1.208 22.938 7.016 1 82 256 ASP B N 1
ATOM 4170 C CA . ASP B 1 256 ? -1.137 24.328 7.457 1 82 256 ASP B CA 1
ATOM 4171 C C . ASP B 1 256 ? -2.137 24.609 8.578 1 82 256 ASP B C 1
ATOM 4173 O O . ASP B 1 256 ? -3.229 24.031 8.594 1 82 256 ASP B O 1
#

Radius of gyration: 25.38 Å; Cα contacts (8 Å, |Δi|>4): 1142; chains: 2; bounding box: 61×67×49 Å

Nearest PDB structures (foldseek):
  4zbp-assembly2_C-2  TM=8.953E-01  e=1.808E-22  Arabidopsis thaliana
  4zbp-assembly1_B  TM=8.726E-01  e=1.273E-22  Arabidopsis thaliana
  4zb3-assembly1_A-2  TM=5.711E-01  e=1.459E-23  Arabidopsis thaliana
  1sz3-assembly1_B  TM=7.350E-01  e=6.032E-09  Deinococcus radiodurans
  1soi-assembly1_A-2  TM=7.216E-01  e=4.246E-09  Deinococcus radiodurans

InterPro domains:
  IPR000086 NUDIX hydrolase domain [PF00293] (100-226)
  IPR000086 NUDIX hydrolase domain [PS51462] (97-232)
  IPR003293 Nudix hydrolase 6-like [PR01356] (57-75)
  IPR003293 Nudix hydrolase 6-like [PR01356] (79-95)
  IPR003293 Nudix hydrolase 6-like [PR01356] (112-129)
  IPR003293 Nudix hydrolase 6-like [PR01356] (181-205)
  IPR003293 Nudix hydrolase 6-like [PTHR13994] (5-253)
  IPR015797 NUDIX hydrolase-like domain superfamily [SSF55811] (45-232)
  IPR020084 NUDIX hydrolase, conserved site [PS00893] (131-152)
  IPR020476 NUDIX hydrolase [PR00502] (126-140)
  IPR020476 NUDIX hydrolase [PR00502] (140-155)
  IPR040618 Pre-nudix hydrolase domain [PF18290] (3-85)

Sequence (512 aa):
MYFKEKMDIFGGVTVKSTGLEPSQKEKDAFRKIMSESLDHWRSRNVKGVWVKVSITDSDIIPVLVENGFVFHHTQPDYLMMTKWLPNTPSTLPRYAHTVIGVGGLVIDEEGRVLLMRERRGYYLGWKFPGGASDPGETIFDTAAREVFEETGVQAVGKALLCFRQINVSQYENVGDLFFVCLMDVINPEIKPCPRETAACRWFTREELESLPENEFHEFHREILRRYDIWKKNGRRGCHLASCQFTSRKCKMYYIDMYFKEKMDIFGGVTVKSTGLEPSQKEKDAFRKIMSESLDHWRSRNVKGVWVKVSITDSDIIPVLVENGFVFHHTQPDYLMMTKWLPNTPSTLPRYAHTVIGVGGLVIDEEGRVLLMRERRGYYLGWKFPGGASDPGETIFDTAAREVFEETGVQAVGKALLCFRQINVSQYENVGDLFFVCLMDVINPEIKPCPRETAACRWFTREELESLPENEFHEFHREILRRYDIWKKNGRRGCHLASCQFTSRKCKMYYID

pLDDT: mean 93.38, std 7.14, range [56.5, 98.88]

Solvent-accessible surface area (backbone atoms only — not comparable to full-atom values): 26711 Å² total; per-residue (Å²): 124,79,56,66,76,45,75,52,98,80,38,28,39,37,33,45,51,83,60,46,53,74,75,48,53,36,60,73,50,29,48,53,50,50,56,52,47,51,53,53,37,55,77,68,62,40,36,40,41,37,39,40,31,37,52,91,51,37,69,40,52,38,55,42,42,75,71,61,34,33,42,53,41,46,42,58,59,32,41,35,29,35,35,64,64,57,99,57,84,77,78,74,79,78,67,47,37,25,35,50,32,30,28,26,47,37,46,49,95,86,61,26,38,45,31,29,19,41,63,74,70,94,65,62,30,52,37,55,36,43,46,70,59,56,72,67,51,51,73,45,53,33,23,25,50,29,29,27,60,48,30,38,25,38,40,41,60,59,25,45,53,34,36,36,41,29,48,66,46,98,47,88,68,16,20,33,38,40,36,35,29,36,32,43,67,76,40,82,56,75,49,57,29,80,84,55,34,66,44,74,48,75,35,47,66,70,57,57,71,68,47,51,61,79,42,40,41,66,58,59,53,49,51,52,52,51,47,54,51,45,61,72,69,68,55,69,35,26,27,79,41,84,41,79,76,51,103,48,82,34,39,31,34,42,60,84,126,78,59,65,73,46,74,52,97,82,37,28,38,37,32,44,52,81,60,47,52,74,75,46,53,35,62,72,50,30,48,52,51,51,54,53,47,51,53,52,37,54,76,68,63,40,35,39,40,35,42,40,32,36,52,93,51,37,68,40,51,40,55,42,42,75,70,62,35,35,42,52,41,48,42,58,59,32,40,34,32,36,34,63,65,57,97,58,84,76,80,75,81,79,67,48,36,25,35,50,33,31,28,26,48,38,47,49,95,85,59,28,38,47,33,29,20,41,64,73,70,95,65,63,29,53,37,55,34,43,47,68,59,56,72,69,53,50,75,44,52,34,24,24,50,28,29,26,58,49,31,38,25,39,40,41,61,59,25,45,54,34,34,35,40,29,50,68,47,98,48,88,69,16,21,32,39,39,37,34,29,36,30,42,68,75,40,82,58,75,50,57,28,79,85,56,34,65,44,70,49,75,36,47,67,70,58,59,70,68,47,52,59,82,43,40,43,67,58,61,53,50,50,51,51,50,48,52,50,45,61,71,69,69,56,69,35,28,26,80,40,85,40,79,76,50,102,48,80,34,39,31,35,42,59,84

Secondary structure (DSSP, 8-state):
--S--EE-TTS-EEEEGGGS-GGGGSHHHHHHHHHHHHHHHHHTT--EEEEEEEGGGGGGHHHHHHTT-EEEEEETTEEEEEEE-SSS---PPPPP-EEEEEEEEEB-TTS-EEEEEESSSS--S-B-SEEEPPTT--HHHHHHHHHHHHH--EEEEEEEEEEEEES--SSTT-EEEEEEEEEEEEE------TTTEEEEEEE-HHHHHHS-TTTS-HHHHHHHHHHHHHHHHT---EEEEEE-SSSS-EEEEEE-/--S--EE-TTS-EEEEGGGS-GGGGSHHHHHHHHHHHHHHHHHTT--EEEEEEEGGGGGGHHHHHHTT-EEEEEETTEEEEEEE-SSS---PPPPP-EEEEEEEEEB-TTS-EEEEEESSSS--S-B-SEEEPPTT--HHHHHHHHHHHHH--EEEEEEEEEEEEES--SSTT-EEEEEEEEEEEEE------TTTEEEEEEE-HHHHHHS-TTTS-HHHHHHHHHHHHHHHHT---EEEEEE-SSSS-EEEEEE-

Organism: Ancylostoma caninum (NCBI:txid29170)